Protein AF-0000000075078937 (afdb_homodimer)

Secondary structure (DSSP, 8-state):
-EEEEEEEETTEEEEEEETTTS-----HHHHHHHH-TTTS---SEEEEEE--SSTT-SEEEEEEETTS-EES--HHHHHHHHHHHHHTTS---SEEEEEETTEEEEEEE-TTS-EEEE----B-STTTTT-S-SS--S-EEEEETTEEEEEEEEESSSEEEEEE-S-GGG--HHHHHHHHHT-TT-TT--EEEEEEEEETTEEEEEEE-TTS-EES--HHHHHHHHHHHHHTTSS-SEEEEEETTEEEEEE---TTS--EEEE--EEEEEEEE--/-EEEEEEEETTEEEEEEETTTS-----HHHHHHHH-TTTS---SEEEEEE--SSTT-SEEEEEEETTS-EES--HHHHHHHHHHHHHTTS---SEEEEEETTEEEEEEE-TTS-EEEE----B-STTTTT-S-SS--S-EEEEETTEEEEEEEEESSSEEEEEE-S-GGG--HHHHHHHHHT-TT-TT--EEEEEEEEETTEEEEEEE-TTS-EES--HHHHHHHHHHHHHTTSS-SEEEEEETTEEEEEE---TTS--EEEE--EEEEEEEE--

Organism: Methylotuvimicrobium buryatense (NCBI:txid95641)

Sequence (550 aa):
MIEFTKMHGLGNDFVVIDAINQSISLQAEQIRTWSNRHFGIGFDQLLLVEIPVSPDADFKYRIFNADGSEVAQCGNGARCFAKFVRDKKLTDKDEIRVDTNAGQLLLKLNADGMITVNMGIPKHKPEEIPLKTQHEAKFYSVIANNIERGFGAVSLGNPHAVLQVHDIKHAPVNELGPLLESHPDFPERANIGFMQVIDRGHIKLRVYERGAAETLACGSGACAAAIIGIEQNLLDHEVKVELPGGSLTINWPGRGQPVLMTGPAVSVFEGRISLMIEFTKMHGLGNDFVVIDAINQSISLQAEQIRTWSNRHFGIGFDQLLLVEIPVSPDADFKYRIFNADGSEVAQCGNGARCFAKFVRDKKLTDKDEIRVDTNAGQLLLKLNADGMITVNMGIPKHKPEEIPLKTQHEAKFYSVIANNIERGFGAVSLGNPHAVLQVHDIKHAPVNELGPLLESHPDFPERANIGFMQVIDRGHIKLRVYERGAAETLACGSGACAAAIIGIEQNLLDHEVKVELPGGSLTINWPGRGQPVLMTGPAVSVFEGRISL

Nearest PDB structures (foldseek):
  8qzy-assembly1_A  TM=9.799E-01  e=1.224E-46  Pseudomonas aeruginosa PA14
  4ik0-assembly1_A  TM=9.707E-01  e=1.631E-43  Escherichia coli K-12
  2q9h-assembly1_A  TM=9.474E-01  e=1.217E-43  Haemophilus influenzae
  2q9j-assembly1_A  TM=9.375E-01  e=2.761E-43  Haemophilus influenzae
  1gqz-assembly1_A  TM=9.410E-01  e=1.060E-42  Haemophilus influenzae Rd KW20

Structure (mmCIF, N/CA/C/O backbone):
data_AF-0000000075078937-model_v1
#
loop_
_entity.id
_entity.type
_entity.pdbx_description
1 polymer 'Diaminopimelate epimerase'
#
loop_
_atom_site.group_PDB
_atom_site.id
_atom_site.type_symbol
_atom_site.label_atom_id
_atom_site.label_alt_id
_atom_site.label_comp_id
_atom_site.label_asym_id
_atom_site.label_entity_id
_atom_site.label_seq_id
_atom_site.pdbx_PDB_ins_code
_atom_site.Cartn_x
_atom_site.Cartn_y
_atom_site.Cartn_z
_atom_site.occupancy
_atom_site.B_iso_or_equiv
_atom_site.auth_seq_id
_atom_site.auth_comp_id
_atom_site.auth_asym_id
_atom_site.auth_atom_id
_atom_site.pdbx_PDB_model_num
ATOM 1 N N . MET A 1 1 ? 13.227 7.965 -17.734 1 92.19 1 MET A N 1
ATOM 2 C CA . MET A 1 1 ? 11.961 7.516 -17.141 1 92.19 1 MET A CA 1
ATOM 3 C C . MET A 1 1 ? 11.625 6.102 -17.609 1 92.19 1 MET A C 1
ATOM 5 O O . MET A 1 1 ? 11.898 5.738 -18.75 1 92.19 1 MET A O 1
ATOM 9 N N . ILE A 1 2 ? 11.156 5.285 -16.766 1 96.75 2 ILE A N 1
ATOM 10 C CA . ILE A 1 2 ? 10.742 3.918 -17.062 1 96.75 2 ILE A CA 1
ATOM 11 C C . ILE A 1 2 ? 9.219 3.83 -17.062 1 96.75 2 ILE A C 1
ATOM 13 O O . ILE A 1 2 ? 8.555 4.316 -16.156 1 96.75 2 ILE A O 1
ATOM 17 N N . GLU A 1 3 ? 8.719 3.307 -18.141 1 98.25 3 GLU A N 1
ATOM 18 C CA . GLU A 1 3 ? 7.285 3.035 -18.219 1 98.25 3 GLU A CA 1
ATOM 19 C C . GLU A 1 3 ? 6.945 1.685 -17.594 1 98.25 3 GLU A C 1
ATOM 21 O O . GLU A 1 3 ? 7.672 0.708 -17.781 1 98.25 3 GLU A O 1
ATOM 26 N N . PHE A 1 4 ? 5.875 1.695 -16.828 1 98.69 4 PHE A N 1
ATOM 27 C CA . PHE A 1 4 ? 5.461 0.449 -16.188 1 98.69 4 PHE A CA 1
ATOM 28 C C . PHE A 1 4 ? 3.943 0.324 -16.188 1 98.69 4 PHE A C 1
ATOM 30 O O . PHE A 1 4 ? 3.234 1.29 -16.469 1 98.69 4 PHE A O 1
ATOM 37 N N . THR A 1 5 ? 3.436 -0.869 -15.93 1 98.81 5 THR A N 1
ATOM 38 C CA . THR A 1 5 ? 2.023 -1.129 -15.68 1 98.81 5 THR A CA 1
ATOM 39 C C . THR A 1 5 ? 1.821 -1.752 -14.305 1 98.81 5 THR A C 1
ATOM 41 O O . THR A 1 5 ? 2.539 -2.68 -13.93 1 98.81 5 THR A O 1
ATOM 44 N N . LYS A 1 6 ? 0.936 -1.193 -13.508 1 98.88 6 LYS A N 1
ATOM 45 C CA . LYS A 1 6 ? 0.502 -1.822 -12.266 1 98.88 6 LYS A CA 1
ATOM 46 C C . LYS A 1 6 ? -0.612 -2.832 -12.516 1 98.88 6 LYS A C 1
ATOM 48 O O . LYS A 1 6 ? -1.617 -2.51 -13.156 1 98.88 6 LYS A O 1
ATOM 53 N N . MET A 1 7 ? -0.444 -4.02 -12.07 1 98.81 7 MET A N 1
ATOM 54 C CA . MET A 1 7 ? -1.404 -5.098 -12.289 1 98.81 7 MET A CA 1
ATOM 55 C C . MET A 1 7 ? -1.61 -5.91 -11.016 1 98.81 7 MET A C 1
ATOM 57 O O . MET A 1 7 ? -0.857 -5.758 -10.047 1 98.81 7 MET A O 1
ATOM 61 N N . HIS A 1 8 ? -2.645 -6.734 -11.016 1 98.5 8 HIS A N 1
ATOM 62 C CA . HIS A 1 8 ? -2.762 -7.703 -9.938 1 98.5 8 HIS A CA 1
ATOM 63 C C . HIS A 1 8 ? -3.457 -8.977 -10.406 1 98.5 8 HIS A C 1
ATOM 65 O O . HIS A 1 8 ? -4.211 -8.953 -11.383 1 98.5 8 HIS A O 1
ATOM 71 N N . GLY A 1 9 ? -3.119 -10.055 -9.852 1 98.31 9 GLY A N 1
ATOM 72 C CA . GLY A 1 9 ? -3.85 -11.312 -9.875 1 98.31 9 GLY A CA 1
ATOM 73 C C . GLY A 1 9 ? -4.465 -11.672 -8.539 1 98.31 9 GLY A C 1
ATOM 74 O O . GLY A 1 9 ? -3.797 -12.242 -7.676 1 98.31 9 GLY A O 1
ATOM 75 N N . LEU A 1 10 ? -5.73 -11.344 -8.43 1 97.94 10 LEU A N 1
ATOM 76 C CA . LEU A 1 10 ? -6.469 -11.609 -7.199 1 97.94 10 LEU A CA 1
ATOM 77 C C . LEU A 1 10 ? -5.859 -10.844 -6.027 1 97.94 10 LEU A C 1
ATOM 79 O O . LEU A 1 10 ? -5.723 -11.391 -4.93 1 97.94 10 LEU A O 1
ATOM 83 N N . GLY A 1 11 ? -5.379 -9.68 -6.219 1 97.75 11 GLY A N 1
ATOM 84 C CA . GLY A 1 11 ? -4.879 -8.836 -5.148 1 97.75 11 GLY A CA 1
ATOM 85 C C . GLY A 1 11 ? -3.381 -8.953 -4.945 1 97.75 11 GLY A C 1
ATOM 86 O O . GLY A 1 11 ? -2.768 -8.094 -4.301 1 97.75 11 GLY A O 1
ATOM 87 N N . ASN A 1 12 ? -2.762 -10.078 -5.32 1 97.31 12 ASN A N 1
ATOM 88 C CA . ASN A 1 12 ? -1.31 -10.117 -5.469 1 97.31 12 ASN A CA 1
ATOM 89 C C . ASN A 1 12 ? -0.838 -9.18 -6.578 1 97.31 12 ASN A C 1
ATOM 91 O O . ASN A 1 12 ? -1.093 -9.43 -7.758 1 97.31 12 ASN A O 1
ATOM 95 N N . ASP A 1 13 ? -0.172 -8.062 -6.156 1 98.19 13 ASP A N 1
ATOM 96 C CA . ASP A 1 13 ? -0.013 -6.992 -7.133 1 98.19 13 ASP A CA 1
ATOM 97 C C . ASP A 1 13 ? 1.437 -6.887 -7.602 1 98.19 13 ASP A C 1
ATOM 99 O O . ASP A 1 13 ? 2.355 -7.305 -6.895 1 98.19 13 ASP A O 1
ATOM 103 N N . PHE A 1 14 ? 1.577 -6.297 -8.875 1 98.62 14 PHE A N 1
ATOM 104 C CA . PHE A 1 14 ? 2.838 -6.328 -9.609 1 98.62 14 PHE A CA 1
ATOM 105 C C . PHE A 1 14 ? 3.064 -5.016 -10.344 1 98.62 14 PHE A C 1
ATOM 107 O O . PHE A 1 14 ? 2.113 -4.387 -10.812 1 98.62 14 PHE A O 1
ATOM 114 N N . VAL A 1 15 ? 4.281 -4.641 -10.391 1 98.75 15 VAL A N 1
ATOM 115 C CA . VAL A 1 15 ? 4.75 -3.738 -11.438 1 98.75 15 VAL A CA 1
ATOM 116 C C . VAL A 1 15 ? 5.367 -4.543 -12.578 1 98.75 15 VAL A C 1
ATOM 118 O O . VAL A 1 15 ? 6.227 -5.398 -12.352 1 98.75 15 VAL A O 1
ATOM 121 N N . VAL A 1 16 ? 4.895 -4.336 -13.773 1 98.81 16 VAL A N 1
ATOM 122 C CA . VAL A 1 16 ? 5.387 -5.055 -14.945 1 98.81 16 VAL A CA 1
ATOM 123 C C . VAL A 1 16 ? 6.074 -4.082 -15.898 1 98.81 16 VAL A C 1
ATOM 125 O O . VAL A 1 16 ? 5.527 -3.023 -16.219 1 98.81 16 VAL A O 1
ATOM 128 N N . ILE A 1 17 ? 7.254 -4.414 -16.375 1 98.69 17 ILE A N 1
ATOM 129 C CA . ILE A 1 17 ? 8.047 -3.537 -17.234 1 98.69 17 ILE A CA 1
ATOM 130 C C . ILE A 1 17 ? 8.438 -4.273 -18.516 1 98.69 17 ILE A C 1
ATOM 132 O O . ILE A 1 17 ? 8.891 -5.418 -18.469 1 98.69 17 ILE A O 1
ATOM 136 N N . ASP A 1 18 ? 8.242 -3.693 -19.672 1 98.69 18 ASP A N 1
ATOM 137 C CA . ASP A 1 18 ? 8.695 -4.16 -20.969 1 98.69 18 ASP A CA 1
ATOM 138 C C . ASP A 1 18 ? 10.188 -3.889 -21.156 1 98.69 18 ASP A C 1
ATOM 140 O O . ASP A 1 18 ? 10.578 -2.816 -21.641 1 98.69 18 ASP A O 1
ATOM 144 N N . ALA A 1 19 ? 10.953 -4.871 -20.812 1 98.06 19 ALA A N 1
ATOM 145 C CA . ALA A 1 19 ? 12.398 -4.703 -20.938 1 98.06 19 ALA A CA 1
ATOM 146 C C . ALA A 1 19 ? 12.883 -5.109 -22.328 1 98.06 19 ALA A C 1
ATOM 148 O O . ALA A 1 19 ? 14.086 -5.215 -22.562 1 98.06 19 ALA A O 1
ATOM 149 N N . ILE A 1 20 ? 12.016 -5.469 -23.172 1 97.94 20 ILE A N 1
ATOM 150 C CA . ILE A 1 20 ? 12.336 -5.707 -24.578 1 97.94 20 ILE A CA 1
ATOM 151 C C . ILE A 1 20 ? 12.516 -4.375 -25.297 1 97.94 20 ILE A C 1
ATOM 153 O O . ILE A 1 20 ? 13.477 -4.191 -26.047 1 97.94 20 ILE A O 1
ATOM 157 N N . ASN A 1 21 ? 11.625 -3.416 -25.016 1 97.56 21 ASN A N 1
ATOM 158 C CA . ASN A 1 21 ? 11.617 -2.15 -25.734 1 97.56 21 ASN A CA 1
ATOM 159 C C . ASN A 1 21 ? 12.148 -1.009 -24.875 1 97.56 21 ASN A C 1
ATOM 161 O O . ASN A 1 21 ? 12.164 0.146 -25.312 1 97.56 21 ASN A O 1
ATOM 165 N N . GLN A 1 22 ? 12.5 -1.301 -23.656 1 96.94 22 GLN A N 1
ATOM 166 C CA . GLN A 1 22 ? 13.18 -0.351 -22.781 1 96.94 22 GLN A CA 1
ATOM 167 C C . GLN A 1 22 ? 14.484 -0.932 -22.25 1 96.94 22 GLN A C 1
ATOM 169 O O . GLN A 1 22 ? 14.555 -2.125 -21.953 1 96.94 22 GLN A O 1
ATOM 174 N N . SER A 1 23 ? 15.492 -0.147 -22.141 1 94.88 23 SER A N 1
ATOM 175 C CA . SER A 1 23 ? 16.734 -0.57 -21.484 1 94.88 23 SER A CA 1
ATOM 176 C C . SER A 1 23 ? 16.609 -0.509 -19.969 1 94.88 23 SER A C 1
ATOM 178 O O . SER A 1 23 ? 16.609 0.576 -19.391 1 94.88 23 SER A O 1
ATOM 180 N N . ILE A 1 24 ? 16.516 -1.707 -19.391 1 94.44 24 ILE A N 1
ATOM 181 C CA . ILE A 1 24 ? 16.219 -1.772 -17.969 1 94.44 24 ILE A CA 1
ATOM 182 C C . ILE A 1 24 ? 17.375 -2.434 -17.219 1 94.44 24 ILE A C 1
ATOM 184 O O . ILE A 1 24 ? 17.766 -3.559 -17.547 1 94.44 24 ILE A O 1
ATOM 188 N N . SER A 1 25 ? 17.969 -1.795 -16.344 1 92.56 25 SER A N 1
ATOM 189 C CA . SER A 1 25 ? 18.922 -2.318 -15.383 1 92.56 25 SER A CA 1
ATOM 190 C C . SER A 1 25 ? 18.609 -1.838 -13.969 1 92.56 25 SER A C 1
ATOM 192 O O . SER A 1 25 ? 18.969 -0.722 -13.594 1 92.56 25 SER A O 1
ATOM 194 N N . LEU A 1 26 ? 17.938 -2.674 -13.234 1 92.69 26 LEU A N 1
ATOM 195 C CA . LEU A 1 26 ? 17.5 -2.287 -11.891 1 92.69 26 LEU A CA 1
ATOM 196 C C . LEU A 1 26 ? 18.406 -2.906 -10.828 1 92.69 26 LEU A C 1
ATOM 198 O O . LEU A 1 26 ? 18.75 -4.086 -10.914 1 92.69 26 LEU A O 1
ATOM 202 N N . GLN A 1 27 ? 18.734 -2.123 -9.883 1 95.25 27 GLN A N 1
ATOM 203 C CA . GLN A 1 27 ? 19.391 -2.625 -8.68 1 95.25 27 GLN A CA 1
ATOM 204 C C . GLN A 1 27 ? 18.375 -2.988 -7.602 1 95.25 27 GLN A C 1
ATOM 206 O O . GLN A 1 27 ? 17.266 -2.465 -7.598 1 95.25 27 GLN A O 1
ATOM 211 N N . ALA A 1 28 ? 18.781 -3.857 -6.684 1 96.38 28 ALA A N 1
ATOM 212 C CA . ALA A 1 28 ? 17.906 -4.305 -5.598 1 96.38 28 ALA A CA 1
ATOM 213 C C . ALA A 1 28 ? 17.375 -3.119 -4.793 1 96.38 28 ALA A C 1
ATOM 215 O O . ALA A 1 28 ? 16.219 -3.113 -4.367 1 96.38 28 ALA A O 1
ATOM 216 N N . GLU A 1 29 ? 18.219 -2.166 -4.609 1 96.56 29 GLU A N 1
ATOM 217 C CA . GLU A 1 29 ? 17.844 -1.001 -3.818 1 96.56 29 GLU A CA 1
ATOM 218 C C . GLU A 1 29 ? 16.719 -0.225 -4.484 1 96.56 29 GLU A C 1
ATOM 220 O O . GLU A 1 29 ? 15.828 0.294 -3.807 1 96.56 29 GLU A O 1
ATOM 225 N N . GLN A 1 30 ? 16.766 -0.106 -5.805 1 96.44 30 GLN A N 1
ATOM 226 C CA . GLN A 1 30 ? 15.695 0.576 -6.539 1 96.44 30 GLN A CA 1
ATOM 227 C C . GLN A 1 30 ? 14.375 -0.166 -6.406 1 96.44 30 GLN A C 1
ATOM 229 O O . GLN A 1 30 ? 13.328 0.454 -6.207 1 96.44 30 GLN A O 1
ATOM 234 N N . ILE A 1 31 ? 14.445 -1.462 -6.488 1 97.56 31 ILE A N 1
ATOM 235 C CA . ILE A 1 31 ? 13.242 -2.279 -6.355 1 97.56 31 ILE A CA 1
ATOM 236 C C . ILE A 1 31 ? 12.641 -2.088 -4.965 1 97.56 31 ILE A C 1
ATOM 238 O O . ILE A 1 31 ? 11.422 -1.912 -4.828 1 97.56 31 ILE A O 1
ATOM 242 N N . ARG A 1 32 ? 13.477 -2.111 -3.953 1 97.56 32 ARG A N 1
ATOM 243 C CA . ARG A 1 32 ? 13.031 -1.899 -2.582 1 97.56 32 ARG A CA 1
ATOM 244 C C . ARG A 1 32 ? 12.344 -0.546 -2.434 1 97.56 32 ARG A C 1
ATOM 246 O O . ARG A 1 32 ? 11.281 -0.447 -1.814 1 97.56 32 ARG A O 1
ATOM 253 N N . THR A 1 33 ? 12.922 0.485 -3.037 1 96.88 33 THR A N 1
ATOM 254 C CA . THR A 1 33 ? 12.367 1.833 -2.955 1 96.88 33 THR A CA 1
ATOM 255 C C . THR A 1 33 ? 11.016 1.906 -3.652 1 96.88 33 THR A C 1
ATOM 257 O O . THR A 1 33 ? 10.055 2.451 -3.102 1 96.88 33 THR A O 1
ATOM 260 N N . TRP A 1 34 ? 10.922 1.292 -4.852 1 98 34 TRP A N 1
ATOM 261 C CA . TRP A 1 34 ? 9.695 1.354 -5.637 1 98 34 TRP A CA 1
ATOM 262 C C . TRP A 1 34 ? 8.586 0.532 -4.984 1 98 34 TRP A C 1
ATOM 264 O O . TRP A 1 34 ? 7.406 0.873 -5.094 1 98 34 TRP A O 1
ATOM 274 N N . SER A 1 35 ? 9.023 -0.5 -4.25 1 98.19 35 SER A N 1
ATOM 275 C CA . SER A 1 35 ? 8.023 -1.421 -3.713 1 98.19 35 SER A CA 1
ATOM 276 C C . SER A 1 35 ? 7.352 -0.844 -2.473 1 98.19 35 SER A C 1
ATOM 278 O O . SER A 1 35 ? 6.32 -1.353 -2.027 1 98.19 35 SER A O 1
ATOM 280 N N . ASN A 1 36 ? 7.945 0.187 -1.877 1 97.81 36 ASN A N 1
ATOM 281 C CA . ASN A 1 36 ? 7.352 0.796 -0.693 1 97.81 36 ASN A CA 1
ATOM 282 C C . ASN A 1 36 ? 5.992 1.416 -1.006 1 97.81 36 ASN A C 1
ATOM 284 O O . ASN A 1 36 ? 5.883 2.279 -1.879 1 97.81 36 ASN A O 1
ATOM 288 N N . ARG A 1 37 ? 5.012 1.032 -0.297 1 97.69 37 ARG A N 1
ATOM 289 C CA . ARG A 1 37 ? 3.646 1.379 -0.671 1 97.69 37 ARG A CA 1
ATOM 290 C C . ARG A 1 37 ? 3.328 2.824 -0.307 1 97.69 37 ARG A C 1
ATOM 292 O O . ARG A 1 37 ? 2.352 3.395 -0.797 1 97.69 37 ARG A O 1
ATOM 299 N N . HIS A 1 38 ? 4.133 3.475 0.551 1 97.56 38 HIS A N 1
ATOM 300 C CA . HIS A 1 38 ? 3.896 4.859 0.949 1 97.56 38 HIS A CA 1
ATOM 301 C C . HIS A 1 38 ? 4.852 5.809 0.231 1 97.56 38 HIS A C 1
ATOM 303 O O . HIS A 1 38 ? 4.469 6.926 -0.122 1 97.56 38 HIS A O 1
ATOM 309 N N . PHE A 1 39 ? 6.07 5.375 -0.017 1 98 39 PHE A N 1
ATOM 310 C CA . PHE A 1 39 ? 7.105 6.242 -0.561 1 98 39 PHE A CA 1
ATOM 311 C C . PHE A 1 39 ? 7.332 5.957 -2.039 1 98 39 PHE A C 1
ATOM 313 O O . PHE A 1 39 ? 7.965 6.746 -2.742 1 98 39 PHE A O 1
ATOM 320 N N . GLY A 1 40 ? 6.852 4.777 -2.533 1 98.19 40 GLY A N 1
ATOM 321 C CA . GLY A 1 40 ? 7.051 4.336 -3.904 1 98.19 40 GLY A CA 1
ATOM 322 C C . GLY A 1 40 ? 5.758 3.988 -4.613 1 98.19 40 GLY A C 1
ATOM 323 O O . GLY A 1 40 ? 4.715 4.59 -4.348 1 98.19 40 GLY A O 1
ATOM 324 N N . ILE A 1 41 ? 5.828 3.094 -5.609 1 98.38 41 ILE A N 1
ATOM 325 C CA . ILE A 1 41 ? 4.664 2.635 -6.359 1 98.38 41 ILE A CA 1
ATOM 326 C C . ILE A 1 41 ? 3.83 1.692 -5.496 1 98.38 41 ILE A C 1
ATOM 328 O O . ILE A 1 41 ? 2.604 1.807 -5.449 1 98.38 41 ILE A O 1
ATOM 332 N N . GLY A 1 42 ? 4.512 0.835 -4.785 1 98.25 42 GLY A N 1
ATOM 333 C CA . GLY A 1 42 ? 3.85 -0.191 -3.996 1 98.25 42 GLY A CA 1
ATOM 334 C C . GLY A 1 42 ? 3.49 -1.425 -4.801 1 98.25 42 GLY A C 1
ATOM 335 O O . GLY A 1 42 ? 2.688 -1.351 -5.734 1 98.25 42 GLY A O 1
ATOM 336 N N . PHE A 1 43 ? 4.051 -2.555 -4.414 1 98 43 PHE A N 1
ATOM 337 C CA . PHE A 1 43 ? 3.738 -3.83 -5.047 1 98 43 PHE A CA 1
ATOM 338 C C . PHE A 1 43 ? 4.316 -4.988 -4.246 1 98 43 PHE A C 1
ATOM 340 O O . PHE A 1 43 ? 5.199 -4.793 -3.406 1 98 43 PHE A O 1
ATOM 347 N N . ASP A 1 44 ? 3.848 -6.191 -4.5 1 96.69 44 ASP A N 1
ATOM 348 C CA . ASP A 1 44 ? 4.406 -7.406 -3.918 1 96.69 44 ASP A CA 1
ATOM 349 C C . ASP A 1 44 ? 5.668 -7.844 -4.66 1 96.69 44 ASP A C 1
ATOM 351 O O . ASP A 1 44 ? 6.645 -8.266 -4.039 1 96.69 44 ASP A O 1
ATOM 355 N N . GLN A 1 45 ? 5.586 -7.727 -6.008 1 97.31 45 GLN A N 1
ATOM 356 C CA . GLN A 1 45 ? 6.711 -8.164 -6.828 1 97.31 45 GLN A CA 1
ATOM 357 C C . GLN A 1 45 ? 6.828 -7.324 -8.094 1 97.31 45 GLN A C 1
ATOM 359 O O . GLN A 1 45 ? 5.883 -6.637 -8.477 1 97.31 45 GLN A O 1
ATOM 364 N N . LEU A 1 46 ? 7.992 -7.344 -8.703 1 98.38 46 LEU A N 1
ATOM 365 C CA . LEU A 1 46 ? 8.281 -6.691 -9.969 1 98.38 46 LEU A CA 1
ATOM 366 C C . LEU A 1 46 ? 8.578 -7.719 -11.055 1 98.38 46 LEU A C 1
ATOM 368 O O . LEU A 1 46 ? 9.367 -8.648 -10.844 1 98.38 46 LEU A O 1
ATOM 372 N N . LEU A 1 47 ? 7.926 -7.586 -12.188 1 98.31 47 LEU A N 1
ATOM 373 C CA . LEU A 1 47 ? 8.078 -8.508 -13.312 1 98.31 47 LEU A CA 1
ATOM 374 C C . LEU A 1 47 ? 8.781 -7.828 -14.484 1 98.31 47 LEU A C 1
ATOM 376 O O . LEU A 1 47 ? 8.391 -6.73 -14.891 1 98.31 47 LEU A O 1
ATOM 380 N N . LEU A 1 48 ? 9.742 -8.453 -15.039 1 98.12 48 LEU A N 1
ATOM 381 C CA . LEU A 1 48 ? 10.406 -7.98 -16.25 1 98.12 48 LEU A CA 1
ATOM 382 C C . LEU A 1 48 ? 10.109 -8.898 -17.438 1 98.12 48 LEU A C 1
ATOM 384 O O . LEU A 1 48 ? 10.258 -10.117 -17.328 1 98.12 48 LEU A O 1
ATOM 388 N N . VAL A 1 49 ? 9.68 -8.344 -18.484 1 98.38 49 VAL A N 1
ATOM 389 C CA . VAL A 1 49 ? 9.523 -9.031 -19.766 1 98.38 49 VAL A CA 1
ATOM 390 C C . VAL A 1 49 ? 10.781 -8.836 -20.609 1 98.38 49 VAL A C 1
ATOM 392 O O . VAL A 1 49 ? 11.086 -7.723 -21.031 1 98.38 49 VAL A O 1
ATOM 395 N N . GLU A 1 50 ? 11.422 -9.891 -20.891 1 98.06 50 GLU A N 1
ATOM 396 C CA . GLU A 1 50 ? 12.703 -9.797 -21.578 1 98.06 50 GLU A CA 1
ATOM 397 C C . GLU A 1 50 ? 12.719 -10.672 -22.828 1 98.06 50 GLU A C 1
ATOM 399 O O . GLU A 1 50 ? 11.797 -11.453 -23.062 1 98.06 50 GLU A O 1
ATOM 404 N N . ILE A 1 51 ? 13.781 -10.5 -23.578 1 97.31 51 ILE A N 1
ATOM 405 C CA . ILE A 1 51 ? 14.016 -11.352 -24.75 1 97.31 51 ILE A CA 1
ATOM 406 C C . ILE A 1 51 ? 14.336 -12.773 -24.281 1 97.31 51 ILE A C 1
ATOM 408 O O . ILE A 1 51 ? 15.094 -12.969 -23.328 1 97.31 51 ILE A O 1
ATOM 412 N N . PRO A 1 52 ? 13.727 -13.742 -24.984 1 97.38 52 PRO A N 1
ATOM 413 C CA . PRO A 1 52 ? 13.969 -15.117 -24.562 1 97.38 52 PRO A CA 1
ATOM 414 C C . PRO A 1 52 ? 15.414 -15.555 -24.766 1 97.38 52 PRO A C 1
ATOM 416 O O . PRO A 1 52 ? 16.125 -14.992 -25.594 1 97.38 52 PRO A O 1
ATOM 419 N N . VAL A 1 53 ? 15.781 -16.516 -23.953 1 95.62 53 VAL A N 1
ATOM 420 C CA . VAL A 1 53 ? 17.125 -17.094 -24.062 1 95.62 53 VAL A CA 1
ATOM 421 C C . VAL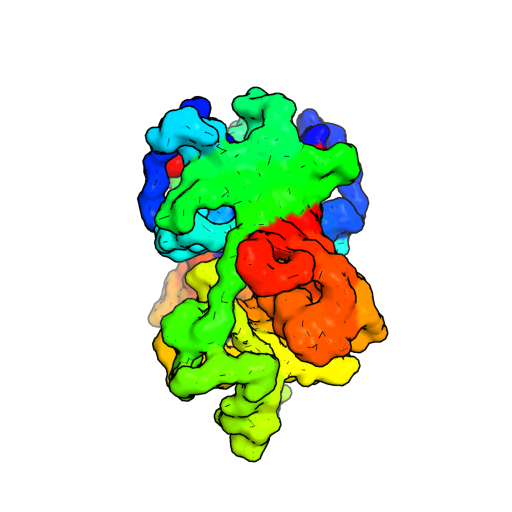 A 1 53 ? 17.062 -18.359 -24.922 1 95.62 53 VAL A C 1
ATOM 423 O O . VAL A 1 53 ? 17.953 -18.609 -25.734 1 95.62 53 VAL A O 1
ATOM 426 N N . SER A 1 54 ? 15.977 -19.125 -24.766 1 96.81 54 SER A N 1
ATOM 427 C CA . SER A 1 54 ? 15.781 -20.344 -25.531 1 96.81 54 SER A CA 1
ATOM 428 C C . SER A 1 54 ? 15.156 -20.062 -26.891 1 96.81 54 SER A C 1
ATOM 430 O O . SER A 1 54 ? 14.273 -19.203 -27 1 96.81 54 SER A O 1
ATOM 432 N N . PRO A 1 55 ? 15.57 -20.812 -27.891 1 95.94 55 PRO A N 1
ATOM 433 C CA . PRO A 1 55 ? 15.055 -20.562 -29.25 1 95.94 55 PRO A CA 1
ATOM 434 C C . PRO A 1 55 ? 13.562 -20.859 -29.359 1 95.94 55 PRO A C 1
ATOM 436 O O . PRO A 1 55 ? 12.891 -20.297 -30.234 1 95.94 55 PRO A O 1
ATOM 439 N N . ASP A 1 56 ? 13.07 -21.688 -28.547 1 96.94 56 ASP A N 1
ATOM 440 C CA . ASP A 1 56 ? 11.672 -22.078 -28.672 1 96.94 56 ASP A CA 1
ATOM 441 C C . ASP A 1 56 ? 10.781 -21.266 -27.75 1 96.94 56 ASP A C 1
ATOM 443 O O . ASP A 1 56 ? 9.578 -21.5 -27.656 1 96.94 56 ASP A O 1
ATOM 447 N N . ALA A 1 57 ? 11.305 -20.344 -27.031 1 98 57 ALA A N 1
ATOM 448 C CA . ALA A 1 57 ? 10.531 -19.5 -26.125 1 98 57 ALA A CA 1
ATOM 449 C C . ALA A 1 57 ? 10.117 -18.203 -26.797 1 98 57 ALA A C 1
ATOM 451 O O . ALA A 1 57 ? 10.766 -17.75 -27.75 1 98 57 ALA A O 1
ATOM 452 N N . ASP A 1 58 ? 9.0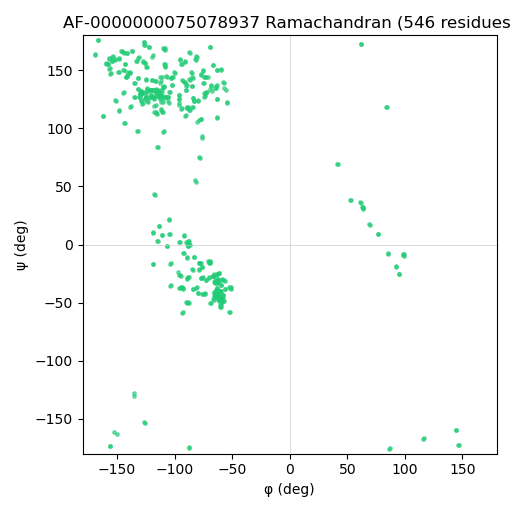47 -17.641 -26.297 1 98.38 58 ASP A N 1
ATOM 453 C CA . ASP A 1 58 ? 8.562 -16.375 -26.828 1 98.38 58 ASP A CA 1
ATOM 454 C C . ASP A 1 58 ? 9.133 -15.195 -26.047 1 98.38 58 ASP A C 1
ATOM 456 O O . ASP A 1 58 ? 9.391 -14.133 -26.625 1 98.38 58 ASP A O 1
ATOM 460 N N . PHE A 1 59 ? 9.258 -15.375 -24.766 1 98.44 59 PHE A N 1
ATOM 461 C CA . PHE A 1 59 ? 9.758 -14.336 -23.875 1 98.44 59 PHE A CA 1
ATOM 462 C C . PHE A 1 59 ? 10.578 -14.938 -22.75 1 98.44 59 PHE A C 1
ATOM 464 O O . PHE A 1 59 ? 10.609 -16.156 -22.578 1 98.44 59 PHE A O 1
ATOM 471 N N . LYS A 1 60 ? 11.297 -14.117 -22.078 1 97.56 60 LYS A N 1
ATOM 472 C CA . LYS A 1 60 ? 11.852 -14.422 -20.75 1 97.56 60 LYS A CA 1
ATOM 473 C C . LYS A 1 60 ? 11.164 -13.602 -19.672 1 97.56 60 LYS A C 1
ATOM 475 O O . LYS A 1 60 ? 10.922 -12.406 -19.844 1 97.56 60 LYS A O 1
ATOM 480 N N . TYR A 1 61 ? 10.859 -14.273 -18.641 1 95.19 61 TYR A N 1
ATOM 481 C CA . TYR A 1 61 ? 10.109 -13.742 -17.5 1 95.19 61 TYR A CA 1
ATOM 482 C C . TYR A 1 61 ? 10.961 -13.758 -16.234 1 95.19 61 TYR A C 1
ATOM 484 O O . TYR A 1 61 ? 11.352 -14.828 -15.758 1 95.19 61 TYR A O 1
ATOM 492 N N . ARG A 1 62 ? 11.32 -12.562 -15.711 1 96.69 62 ARG A N 1
ATOM 493 C CA . ARG A 1 62 ? 12.023 -12.461 -14.438 1 96.69 62 ARG A CA 1
ATOM 494 C C . ARG A 1 62 ? 11.133 -11.836 -13.367 1 96.69 62 ARG A C 1
ATOM 496 O O . ARG A 1 62 ? 10.352 -10.93 -13.656 1 96.69 62 ARG A O 1
ATOM 503 N N . ILE A 1 63 ? 11.305 -12.344 -12.141 1 96.44 63 ILE A N 1
ATOM 504 C CA . ILE A 1 63 ? 10.438 -11.922 -11.039 1 96.44 63 ILE A CA 1
ATOM 505 C C . ILE A 1 63 ? 11.297 -11.5 -9.852 1 96.44 63 ILE A C 1
ATOM 507 O O . ILE A 1 63 ? 12.203 -12.234 -9.445 1 96.44 63 ILE A O 1
ATOM 511 N N . PHE A 1 64 ? 10.992 -10.383 -9.297 1 96.94 64 PHE A N 1
ATOM 512 C CA . PHE A 1 64 ? 11.695 -9.891 -8.117 1 96.94 64 PHE A CA 1
ATOM 513 C C . PHE A 1 64 ? 10.727 -9.617 -6.977 1 96.94 64 PHE A C 1
ATOM 515 O O . PHE A 1 64 ? 9.672 -9.008 -7.184 1 96.94 64 PHE A O 1
ATOM 522 N N . ASN A 1 65 ? 11.086 -10.062 -5.781 1 95.38 65 ASN A N 1
ATOM 523 C CA . ASN A 1 65 ? 10.344 -9.688 -4.582 1 95.38 65 ASN A CA 1
ATOM 524 C C . ASN A 1 65 ? 10.531 -8.211 -4.238 1 95.38 65 ASN A C 1
ATOM 526 O O . ASN A 1 65 ? 11.422 -7.555 -4.789 1 95.38 65 ASN A O 1
ATOM 530 N N . ALA A 1 66 ? 9.758 -7.75 -3.311 1 96 66 ALA A N 1
ATOM 531 C CA . ALA A 1 66 ? 9.812 -6.363 -2.865 1 96 66 ALA A CA 1
ATOM 532 C C . ALA A 1 66 ? 11.18 -6.027 -2.275 1 96 66 ALA A C 1
ATOM 534 O O . ALA A 1 66 ? 11.625 -4.879 -2.334 1 96 66 ALA A O 1
ATOM 535 N N . ASP A 1 67 ? 11.906 -7.043 -1.787 1 95.31 67 ASP A N 1
ATOM 536 C CA . ASP A 1 67 ? 13.195 -6.793 -1.159 1 95.31 67 ASP A CA 1
ATOM 537 C C . ASP A 1 67 ? 14.32 -6.816 -2.191 1 95.31 67 ASP A C 1
ATOM 539 O O . ASP A 1 67 ? 15.5 -6.68 -1.841 1 95.31 67 ASP A O 1
ATOM 543 N N . GLY A 1 68 ? 13.961 -7.07 -3.355 1 95.88 68 GLY A N 1
ATOM 544 C CA . GLY A 1 68 ? 14.938 -7.035 -4.434 1 95.88 68 GLY A CA 1
ATOM 545 C C . GLY A 1 68 ? 15.461 -8.406 -4.809 1 95.88 68 GLY A C 1
ATOM 546 O O . GLY A 1 68 ? 16.156 -8.562 -5.816 1 95.88 68 GLY A O 1
ATOM 547 N N . SER A 1 69 ? 15.148 -9.406 -4.031 1 94.69 69 SER A N 1
ATOM 548 C CA . SER A 1 69 ? 15.594 -10.758 -4.363 1 94.69 69 SER A CA 1
ATOM 549 C C . SER A 1 69 ? 14.805 -11.336 -5.535 1 94.69 69 SER A C 1
ATOM 551 O O . SER A 1 69 ? 13.602 -11.094 -5.652 1 94.69 69 SER A O 1
ATOM 553 N N . GLU A 1 70 ? 15.461 -12.062 -6.316 1 93.94 70 GLU A N 1
ATOM 554 C CA . GLU A 1 70 ? 14.82 -12.68 -7.477 1 93.94 70 GLU A CA 1
ATOM 555 C C . GLU A 1 70 ? 14.281 -14.062 -7.137 1 93.94 70 GLU A C 1
ATOM 557 O O . GLU A 1 70 ? 14.898 -14.805 -6.379 1 93.94 70 GLU A O 1
ATOM 562 N N . VAL A 1 71 ? 13.164 -14.344 -7.629 1 90.44 71 VAL A N 1
ATOM 563 C CA . VAL A 1 71 ? 12.57 -15.664 -7.406 1 90.44 71 VAL A CA 1
ATOM 564 C C . VAL A 1 71 ? 12.305 -16.344 -8.75 1 90.44 71 VAL A C 1
ATOM 566 O O . VAL A 1 71 ? 12.367 -15.703 -9.797 1 90.44 71 VAL A O 1
ATOM 569 N N . ALA A 1 72 ? 11.969 -17.609 -8.734 1 83.94 72 ALA A N 1
ATOM 570 C CA . ALA A 1 72 ? 11.938 -18.422 -9.945 1 83.94 72 ALA A CA 1
ATOM 571 C C . ALA A 1 72 ? 10.547 -18.438 -10.562 1 83.94 72 ALA A C 1
ATOM 573 O O . ALA A 1 72 ? 10.398 -18.562 -11.781 1 83.94 72 ALA A O 1
ATOM 574 N N . GLN A 1 73 ? 9.547 -18.438 -9.742 1 80.56 73 GLN A N 1
ATOM 575 C CA . GLN A 1 73 ? 8.203 -18.547 -10.297 1 80.56 73 GLN A CA 1
ATOM 576 C C . GLN A 1 73 ? 7.176 -17.859 -9.398 1 80.56 73 GLN A C 1
ATOM 578 O O . GLN A 1 73 ? 7.402 -17.719 -8.195 1 80.56 73 GLN A O 1
ATOM 583 N N . CYS A 1 74 ? 6.059 -17.547 -10.031 1 89.25 74 CYS A N 1
ATOM 584 C CA . CYS A 1 74 ? 4.887 -16.969 -9.383 1 89.25 74 CYS A CA 1
ATOM 585 C C . CYS A 1 74 ? 3.648 -17.125 -10.258 1 89.25 74 CYS A C 1
ATOM 587 O O . CYS A 1 74 ? 3.525 -16.469 -11.289 1 89.25 74 CYS A O 1
ATOM 589 N N . GLY A 1 75 ? 2.771 -17.938 -9.82 1 92.44 75 GLY A N 1
ATOM 590 C CA . GLY A 1 75 ? 1.585 -18.234 -10.609 1 92.44 75 GLY A CA 1
ATOM 591 C C . GLY A 1 75 ? 0.739 -17 -10.898 1 92.44 75 GLY A C 1
ATOM 592 O O . GLY A 1 75 ? 0.26 -16.828 -12.023 1 92.44 75 GLY A O 1
ATOM 593 N N . ASN A 1 76 ? 0.481 -16.188 -9.891 1 96.38 76 ASN A N 1
ATOM 594 C CA . ASN A 1 76 ? -0.288 -14.969 -10.086 1 96.38 76 ASN A CA 1
ATOM 595 C C . ASN A 1 76 ? 0.416 -14.008 -11.047 1 96.38 76 ASN A C 1
ATOM 597 O O . ASN A 1 76 ? -0.221 -13.422 -11.922 1 96.38 76 ASN A O 1
ATOM 601 N N . GLY A 1 77 ? 1.716 -13.906 -10.867 1 97.44 77 GLY A N 1
ATOM 602 C CA . GLY A 1 77 ? 2.506 -13.055 -11.742 1 97.44 77 GLY A CA 1
ATOM 603 C C . GLY A 1 77 ? 2.496 -13.516 -13.188 1 97.44 77 GLY A C 1
ATOM 604 O O . GLY A 1 77 ? 2.475 -12.688 -14.109 1 97.44 77 GLY A O 1
ATOM 605 N N . ALA A 1 78 ? 2.51 -14.805 -13.367 1 97.62 78 ALA A N 1
ATOM 606 C CA . ALA A 1 78 ? 2.494 -15.375 -14.719 1 97.62 78 ALA A CA 1
ATOM 607 C C . ALA A 1 78 ? 1.23 -14.969 -15.469 1 97.62 78 ALA A C 1
ATOM 609 O O . ALA A 1 78 ? 1.279 -14.68 -16.672 1 97.62 78 ALA A O 1
ATOM 610 N N . ARG A 1 79 ? 0.143 -14.969 -14.797 1 98.62 79 ARG A N 1
ATOM 611 C CA . ARG A 1 79 ? -1.092 -14.531 -15.445 1 98.62 79 ARG A CA 1
ATOM 612 C C . ARG A 1 79 ? -1.014 -13.062 -15.836 1 98.62 79 ARG A C 1
ATOM 614 O O . ARG A 1 79 ? -1.396 -12.688 -16.953 1 98.62 79 ARG A O 1
ATOM 621 N N . CYS A 1 80 ? -0.527 -12.219 -14.938 1 98.75 80 CYS A N 1
ATOM 622 C CA . CYS A 1 80 ? -0.349 -10.805 -15.258 1 98.75 80 CYS A CA 1
ATOM 623 C C . CYS A 1 80 ? 0.612 -10.625 -16.422 1 98.75 80 CYS A C 1
ATOM 625 O O . CYS A 1 80 ? 0.371 -9.805 -17.312 1 98.75 80 CYS A O 1
ATOM 627 N N . PHE A 1 81 ? 1.684 -11.453 -16.422 1 98.5 81 PHE A N 1
ATOM 628 C CA . PHE A 1 81 ? 2.658 -11.422 -17.516 1 98.5 81 PHE A CA 1
ATOM 629 C C . PHE A 1 81 ? 1.983 -11.688 -18.859 1 98.5 81 PHE A C 1
ATOM 631 O O . PHE A 1 81 ? 2.166 -10.922 -19.797 1 98.5 81 PHE A O 1
ATOM 638 N N . ALA A 1 82 ? 1.209 -12.672 -18.938 1 98.69 82 ALA A N 1
ATOM 639 C CA . ALA A 1 82 ? 0.532 -13.055 -20.172 1 98.69 82 ALA A CA 1
ATOM 640 C C . ALA A 1 82 ? -0.396 -11.945 -20.656 1 98.69 82 ALA A C 1
ATOM 642 O O . ALA A 1 82 ? -0.383 -11.586 -21.828 1 98.69 82 ALA A O 1
ATOM 643 N N . LYS A 1 83 ? -1.167 -11.461 -19.75 1 98.69 83 LYS A N 1
ATOM 644 C CA . LYS A 1 83 ? -2.068 -10.375 -20.125 1 98.69 83 LYS A CA 1
ATOM 645 C C . LYS A 1 83 ? -1.29 -9.156 -20.609 1 98.69 83 LYS A C 1
ATOM 647 O O . LYS A 1 83 ? -1.684 -8.508 -21.578 1 98.69 83 LYS A O 1
ATOM 652 N N . PHE A 1 84 ? -0.231 -8.859 -19.953 1 98.81 84 PHE A N 1
ATOM 653 C CA . PHE A 1 84 ? 0.583 -7.691 -20.266 1 98.81 84 PHE A CA 1
ATOM 654 C C . PHE A 1 84 ? 1.109 -7.762 -21.688 1 98.81 84 PHE A C 1
ATOM 656 O O . PHE A 1 84 ? 0.975 -6.805 -22.453 1 98.81 84 PHE A O 1
ATOM 663 N N . VAL A 1 85 ? 1.74 -8.867 -22.062 1 98.62 85 VAL A N 1
ATOM 664 C CA . VAL A 1 85 ? 2.369 -8.953 -23.375 1 98.62 85 VAL A CA 1
ATOM 665 C C . VAL A 1 85 ? 1.3 -8.891 -24.469 1 98.62 85 VAL A C 1
ATOM 667 O O . VAL A 1 85 ? 1.54 -8.352 -25.547 1 98.62 85 VAL A O 1
ATOM 670 N N . ARG A 1 86 ? 0.138 -9.422 -24.156 1 98.25 86 ARG A N 1
ATOM 671 C CA . ARG A 1 86 ? -0.972 -9.297 -25.094 1 98.25 86 ARG A CA 1
ATOM 672 C C . ARG A 1 86 ? -1.443 -7.848 -25.188 1 98.25 86 ARG A C 1
ATOM 674 O O . ARG A 1 86 ? -1.591 -7.312 -26.297 1 98.25 86 ARG A O 1
ATOM 681 N N . ASP A 1 87 ? -1.688 -7.211 -24.062 1 97.5 87 ASP A N 1
ATOM 682 C CA . ASP A 1 87 ? -2.186 -5.84 -24.016 1 97.5 87 ASP A CA 1
ATOM 683 C C . ASP A 1 87 ? -1.219 -4.879 -24.703 1 97.5 87 ASP A C 1
ATOM 685 O O . ASP A 1 87 ? -1.644 -3.91 -25.328 1 97.5 87 ASP A O 1
ATOM 689 N N . LYS A 1 88 ? 0.055 -5.176 -24.578 1 98.06 88 LYS A N 1
ATOM 690 C CA . LYS A 1 88 ? 1.081 -4.309 -25.141 1 98.06 88 LYS A CA 1
ATOM 691 C C . LYS A 1 88 ? 1.386 -4.695 -26.594 1 98.06 88 LYS A C 1
ATOM 693 O O . LYS A 1 88 ? 2.285 -4.125 -27.219 1 98.06 88 LYS A O 1
ATOM 698 N N . LYS A 1 89 ? 0.721 -5.711 -27.109 1 98.06 89 LYS A N 1
ATOM 699 C CA . LYS A 1 89 ? 0.823 -6.176 -28.484 1 98.06 89 LYS A CA 1
ATOM 700 C C . LYS A 1 89 ? 2.23 -6.68 -28.797 1 98.06 89 LYS A C 1
ATOM 702 O O . LYS A 1 89 ? 2.75 -6.457 -29.891 1 98.06 89 LYS A O 1
ATOM 707 N N . LEU A 1 90 ? 2.842 -7.215 -27.812 1 98.12 90 LEU A N 1
ATOM 708 C CA . LEU A 1 90 ? 4.148 -7.828 -28.016 1 98.12 90 LEU A CA 1
ATOM 709 C C . LEU A 1 90 ? 4.012 -9.188 -28.688 1 98.12 90 LEU A C 1
ATOM 711 O O . LEU A 1 90 ? 4.984 -9.727 -29.234 1 98.12 90 LEU A O 1
ATOM 715 N N . THR A 1 91 ? 2.832 -9.789 -28.641 1 97.94 91 THR A N 1
ATOM 716 C CA . THR A 1 91 ? 2.523 -11.039 -29.312 1 97.94 91 THR A CA 1
ATOM 717 C C . THR A 1 91 ? 1.03 -11.148 -29.609 1 97.94 91 THR A C 1
ATOM 719 O O . THR A 1 91 ? 0.214 -10.516 -28.922 1 97.94 91 THR A O 1
ATOM 722 N N . ASP A 1 92 ? 0.696 -11.945 -30.531 1 97.56 92 ASP A N 1
ATOM 723 C CA . ASP A 1 92 ? -0.701 -12.25 -30.844 1 97.56 92 ASP A CA 1
ATOM 724 C C . ASP A 1 92 ? -1.021 -13.719 -30.562 1 97.56 92 ASP A C 1
ATOM 726 O O . ASP A 1 92 ? -2.146 -14.164 -30.781 1 97.56 92 ASP A O 1
ATOM 730 N N . LYS A 1 93 ? -0.004 -14.391 -30.031 1 97.75 93 LYS A N 1
ATOM 731 C CA . LYS A 1 93 ? -0.187 -15.805 -29.734 1 97.75 93 LYS A CA 1
ATOM 732 C C . LYS A 1 93 ? -1.097 -16 -28.531 1 97.75 93 LYS A C 1
ATOM 734 O O . LYS A 1 93 ? -1.018 -15.242 -27.562 1 97.75 93 LYS A O 1
ATOM 739 N N . ASP A 1 94 ? -1.889 -17.031 -28.594 1 98.06 94 ASP A N 1
ATOM 740 C CA . ASP A 1 94 ? -2.73 -17.375 -27.453 1 98.06 94 ASP A CA 1
ATOM 741 C C . ASP A 1 94 ? -1.989 -18.297 -26.484 1 98.06 94 ASP A C 1
ATOM 743 O O . ASP A 1 94 ? -2.32 -18.344 -25.297 1 98.06 94 ASP A O 1
ATOM 747 N N . GLU A 1 95 ? -1.072 -19.062 -27 1 98.44 95 GLU A N 1
ATOM 748 C CA . GLU A 1 95 ? -0.185 -19.891 -26.188 1 98.44 95 GLU A CA 1
ATOM 749 C C . GLU A 1 95 ? 1.247 -19.359 -26.234 1 98.44 95 GLU A C 1
ATOM 751 O O . GLU A 1 95 ? 1.835 -19.219 -27.297 1 98.44 95 GLU A O 1
ATOM 756 N N . ILE A 1 96 ? 1.757 -19.062 -25.078 1 98.19 96 ILE A N 1
ATOM 757 C CA . ILE A 1 96 ? 3.057 -18.422 -24.953 1 98.19 96 ILE A CA 1
ATOM 758 C C . ILE A 1 96 ? 4 -19.297 -24.125 1 98.19 96 ILE A C 1
ATOM 760 O O . ILE A 1 96 ? 3.65 -19.719 -23.031 1 98.19 96 ILE A O 1
ATOM 764 N N . ARG A 1 97 ? 5.168 -19.594 -24.672 1 98.19 97 ARG A N 1
ATOM 765 C CA . ARG A 1 97 ? 6.23 -20.266 -23.938 1 98.19 97 ARG A CA 1
ATOM 766 C C . ARG A 1 97 ? 7.23 -19.266 -23.375 1 98.19 97 ARG A C 1
ATOM 768 O O . ARG A 1 97 ? 7.785 -18.453 -24.109 1 98.19 97 ARG A O 1
ATOM 775 N N . VAL A 1 98 ? 7.504 -19.375 -22.109 1 97.38 98 VAL A N 1
ATOM 776 C CA . VAL A 1 98 ? 8.273 -18.328 -21.453 1 97.38 98 VAL A CA 1
ATOM 777 C C . VAL A 1 98 ? 9.43 -18.953 -20.672 1 97.38 98 VAL A C 1
ATOM 779 O O . VAL A 1 98 ? 9.219 -19.875 -19.859 1 97.38 98 VAL A O 1
ATOM 782 N N . ASP A 1 99 ? 10.625 -18.422 -20.891 1 97.19 99 ASP A N 1
ATOM 783 C CA . ASP A 1 99 ? 11.781 -18.828 -20.094 1 97.19 99 ASP A CA 1
ATOM 784 C C . ASP A 1 99 ? 11.711 -18.234 -18.703 1 97.19 99 ASP A C 1
ATOM 786 O O . ASP A 1 99 ? 11.414 -17.047 -18.531 1 97.19 99 ASP A O 1
ATOM 790 N N . THR A 1 100 ? 11.883 -19.016 -17.688 1 94 100 THR A N 1
ATOM 791 C CA . THR A 1 100 ? 12.094 -18.562 -16.328 1 94 100 THR A CA 1
ATOM 792 C C . THR A 1 100 ? 13.352 -19.188 -15.727 1 94 100 THR A C 1
ATOM 794 O O . THR A 1 100 ? 13.977 -20.047 -16.359 1 94 100 THR A O 1
ATOM 797 N N . ASN A 1 101 ? 13.711 -18.75 -14.531 1 89.94 101 ASN A N 1
ATOM 798 C CA . ASN A 1 101 ? 14.883 -19.328 -13.875 1 89.94 101 ASN A CA 1
ATOM 799 C C . ASN A 1 101 ? 14.617 -20.766 -13.422 1 89.94 101 ASN A C 1
ATOM 801 O O . ASN A 1 101 ? 15.547 -21.5 -13.109 1 89.94 101 ASN A O 1
ATOM 805 N N . ALA A 1 102 ? 13.352 -21.203 -13.383 1 86.19 102 ALA A N 1
ATOM 806 C CA . ALA A 1 102 ? 12.992 -22.547 -12.953 1 86.19 102 ALA A CA 1
ATOM 807 C C . ALA A 1 102 ? 12.633 -23.438 -14.148 1 86.19 102 ALA A C 1
ATOM 809 O O . ALA A 1 102 ? 12.172 -24.562 -13.984 1 86.19 102 ALA A O 1
ATOM 810 N N . GLY A 1 103 ? 12.875 -22.953 -15.352 1 89.81 103 GLY A N 1
ATOM 811 C CA . GLY A 1 103 ? 12.477 -23.672 -16.562 1 89.81 103 GLY A CA 1
ATOM 812 C C . GLY A 1 103 ? 11.445 -22.922 -17.391 1 89.81 103 GLY A C 1
ATOM 813 O O . GLY A 1 103 ? 11.242 -21.719 -17.203 1 89.81 103 GLY A O 1
ATOM 814 N N . GLN A 1 104 ? 10.867 -23.641 -18.312 1 94.44 104 GLN A N 1
ATOM 815 C CA . GLN A 1 104 ? 9.906 -22.984 -19.188 1 94.44 104 GLN A CA 1
ATOM 816 C C . GLN A 1 104 ? 8.484 -23.141 -18.656 1 94.44 104 GLN A C 1
ATOM 818 O O . GLN A 1 104 ? 8.117 -24.203 -18.156 1 94.44 104 GLN A O 1
ATOM 823 N N . LEU A 1 105 ? 7.781 -22.094 -18.812 1 94.75 105 LEU A N 1
ATOM 824 C CA . LEU A 1 105 ? 6.375 -22.016 -18.422 1 94.75 105 LEU A CA 1
ATOM 825 C C . LEU A 1 105 ? 5.484 -21.891 -19.656 1 94.75 105 LEU A C 1
ATOM 827 O O . LEU A 1 105 ? 5.848 -21.203 -20.625 1 94.75 105 LEU A O 1
ATOM 831 N N . LEU A 1 106 ? 4.406 -22.594 -19.594 1 97.69 106 LEU A N 1
ATOM 832 C CA . LEU A 1 106 ? 3.422 -22.453 -20.672 1 97.69 106 LEU A CA 1
ATOM 833 C C . LEU A 1 106 ? 2.188 -21.703 -20.172 1 97.69 106 LEU A C 1
ATOM 835 O O . LEU A 1 106 ? 1.585 -22.078 -19.172 1 97.69 106 LEU A O 1
ATOM 839 N N . LEU A 1 107 ? 1.817 -20.641 -20.891 1 98.5 107 LEU A N 1
ATOM 840 C CA . LEU A 1 107 ? 0.673 -19.797 -20.578 1 98.5 107 LEU A CA 1
ATOM 841 C C . LEU A 1 107 ? -0.336 -19.797 -21.719 1 98.5 107 LEU A C 1
ATOM 843 O O . LEU A 1 107 ? 0.047 -19.797 -22.891 1 98.5 107 LEU A O 1
ATOM 847 N N . LYS A 1 108 ? -1.569 -19.797 -21.391 1 98.75 108 LYS A N 1
ATOM 848 C CA . LYS A 1 108 ? -2.619 -19.75 -22.406 1 98.75 108 LYS A CA 1
ATOM 849 C C . LYS A 1 108 ? -3.629 -18.656 -22.109 1 98.75 108 LYS A C 1
ATOM 851 O O . LYS A 1 108 ? -4.176 -18.578 -21 1 98.75 108 LYS A O 1
ATOM 856 N N . LEU A 1 109 ? -3.832 -17.766 -23.031 1 98.62 109 LEU A N 1
ATOM 857 C CA . LEU A 1 109 ? -4.906 -16.781 -22.984 1 98.62 109 LEU A CA 1
ATOM 858 C C . LEU A 1 109 ? -6.191 -17.359 -23.578 1 98.62 109 LEU A C 1
ATOM 860 O O . LEU A 1 109 ? -6.273 -17.594 -24.781 1 98.62 109 LEU A O 1
ATOM 864 N N . ASN A 1 110 ? -7.156 -17.469 -22.719 1 98.5 110 ASN A N 1
ATOM 865 C CA . ASN A 1 110 ? -8.406 -18.078 -23.141 1 98.5 110 ASN A CA 1
ATOM 866 C C . ASN A 1 110 ? -9.359 -17.062 -23.766 1 98.5 110 ASN A C 1
ATOM 868 O O . ASN A 1 110 ? -9.211 -15.859 -23.547 1 98.5 110 ASN A O 1
ATOM 872 N N . ALA A 1 111 ? -10.359 -17.516 -24.438 1 97.06 111 ALA A N 1
ATOM 873 C CA . ALA A 1 111 ? -11.305 -16.672 -25.156 1 97.06 111 ALA A CA 1
ATOM 874 C C . ALA A 1 111 ? -12.133 -15.828 -24.188 1 97.06 111 ALA A C 1
ATOM 876 O O . ALA A 1 111 ? -12.547 -14.711 -24.516 1 97.06 111 ALA A O 1
ATOM 877 N N . ASP A 1 112 ? -12.312 -16.297 -23 1 96.94 112 ASP A N 1
ATOM 878 C CA . ASP A 1 112 ? -13.156 -15.602 -22.031 1 96.94 112 ASP A CA 1
ATOM 879 C C . ASP A 1 112 ? -12.352 -14.562 -21.25 1 96.94 112 ASP A C 1
ATOM 881 O O . ASP A 1 112 ? -12.867 -13.945 -20.328 1 96.94 112 ASP A O 1
ATOM 885 N N . GLY A 1 113 ? -11.125 -14.445 -21.531 1 96.75 113 GLY A N 1
ATOM 886 C CA . GLY A 1 113 ? -10.305 -13.43 -20.891 1 96.75 113 GLY A CA 1
ATOM 887 C C . GLY A 1 113 ? -9.492 -13.977 -19.734 1 96.75 113 GLY A C 1
ATOM 888 O O . GLY A 1 113 ? -8.602 -13.297 -19.219 1 96.75 113 GLY A O 1
ATOM 889 N N . MET A 1 114 ? -9.766 -15.203 -19.391 1 98.56 114 MET A N 1
ATOM 890 C CA . MET A 1 114 ? -9 -15.844 -18.328 1 98.56 114 MET A CA 1
ATOM 891 C C . MET A 1 114 ? -7.664 -16.359 -18.859 1 98.56 114 MET A C 1
ATOM 893 O O . MET A 1 114 ? -7.488 -16.516 -20.062 1 98.56 114 MET A O 1
ATOM 897 N N . ILE A 1 115 ? -6.785 -16.594 -17.938 1 98.81 115 ILE A N 1
ATOM 898 C CA . ILE A 1 115 ? -5.457 -17.062 -18.312 1 98.81 115 ILE A CA 1
ATOM 899 C C . ILE A 1 115 ? -5.148 -18.375 -17.594 1 98.81 115 ILE A C 1
ATOM 901 O O . ILE A 1 115 ? -5.348 -18.5 -16.391 1 98.81 115 ILE A O 1
ATOM 905 N N . THR A 1 116 ? -4.684 -19.344 -18.344 1 98.88 116 THR A N 1
ATOM 906 C CA . THR A 1 116 ? -4.301 -20.641 -17.797 1 98.88 116 THR A CA 1
ATOM 907 C C . THR A 1 116 ? -2.783 -20.766 -17.719 1 98.88 116 THR A C 1
ATOM 909 O O . THR A 1 116 ? -2.078 -20.438 -18.672 1 98.88 116 THR A O 1
ATOM 912 N N . VAL A 1 117 ? -2.33 -21.172 -16.609 1 98.5 117 VAL A N 1
ATOM 913 C CA . VAL A 1 117 ? -0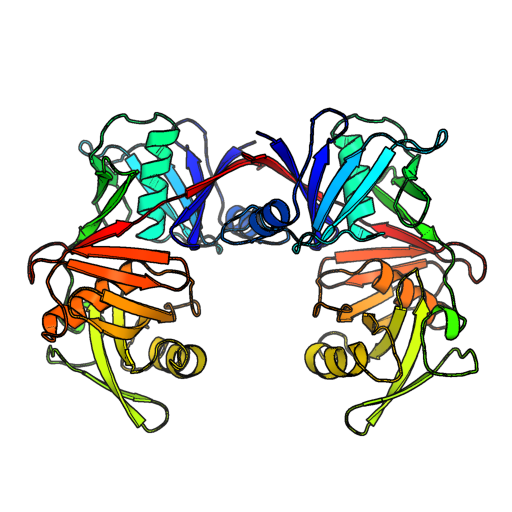.913 -21.422 -16.375 1 98.5 117 VAL A CA 1
ATOM 914 C C . VAL A 1 117 ? -0.687 -22.922 -16.156 1 98.5 117 VAL A C 1
ATOM 916 O O . VAL A 1 117 ? -1.375 -23.547 -15.344 1 98.5 117 VAL A O 1
ATOM 919 N N . ASN A 1 118 ? 0.239 -23.531 -16.875 1 98.25 118 ASN A N 1
ATOM 920 C CA . ASN A 1 118 ? 0.722 -24.875 -16.578 1 98.25 118 ASN A CA 1
ATOM 921 C C . ASN A 1 118 ? 1.702 -24.875 -15.406 1 98.25 118 ASN A C 1
ATOM 923 O O . ASN A 1 118 ? 2.854 -24.453 -15.555 1 98.25 118 ASN A O 1
ATOM 927 N N . MET A 1 119 ? 1.288 -25.359 -14.305 1 97 119 MET A N 1
ATOM 928 C CA . MET A 1 119 ? 2.047 -25.25 -13.062 1 97 119 MET A CA 1
ATOM 929 C C . MET A 1 119 ? 2.99 -26.422 -12.891 1 97 119 MET A C 1
ATOM 931 O O . MET A 1 119 ? 3.689 -26.531 -11.875 1 97 119 MET A O 1
ATOM 935 N N . GLY A 1 120 ? 2.982 -27.344 -13.914 1 96.19 120 GLY A N 1
ATOM 936 C CA . GLY A 1 120 ? 3.895 -28.484 -13.891 1 96.19 120 GLY A CA 1
ATOM 937 C C . GLY A 1 120 ? 3.348 -29.672 -13.125 1 96.19 120 GLY A C 1
ATOM 938 O O . GLY A 1 120 ? 2.182 -29.672 -12.727 1 96.19 120 GLY A O 1
ATOM 939 N N . ILE A 1 121 ? 4.199 -30.734 -13 1 97.5 121 ILE A N 1
ATOM 940 C CA . ILE A 1 121 ? 3.828 -31.984 -12.344 1 97.5 121 ILE A CA 1
ATOM 941 C C . ILE A 1 121 ? 4.129 -31.891 -10.844 1 97.5 121 ILE A C 1
ATOM 943 O O . ILE A 1 121 ? 5.273 -31.641 -10.453 1 97.5 121 ILE A O 1
ATOM 947 N N . PRO A 1 122 ? 3.139 -32 -10.008 1 97.94 122 PRO A N 1
ATOM 948 C CA . PRO A 1 122 ? 3.377 -31.953 -8.562 1 97.94 122 PRO A CA 1
ATOM 949 C C . PRO A 1 122 ? 4.316 -33.062 -8.086 1 97.94 122 PRO A C 1
ATOM 951 O O . PRO A 1 122 ? 4.363 -34.125 -8.688 1 97.94 122 PRO A O 1
ATOM 954 N N . LYS A 1 123 ? 5.031 -32.75 -7.047 1 97.62 123 LYS A N 1
ATOM 955 C CA . LYS A 1 123 ? 5.914 -33.719 -6.414 1 97.62 123 LYS A CA 1
ATOM 956 C C . LYS A 1 123 ? 5.375 -34.156 -5.051 1 97.62 123 LYS A C 1
ATOM 958 O O . LYS A 1 123 ? 5.008 -33.312 -4.23 1 97.62 123 LYS A O 1
ATOM 963 N N . HIS A 1 124 ? 5.43 -35.5 -4.805 1 97.81 124 HIS A N 1
ATOM 964 C CA . HIS A 1 124 ? 4.746 -36.031 -3.623 1 97.81 124 HIS A CA 1
ATOM 965 C C . HIS A 1 124 ? 5.723 -36.688 -2.662 1 97.81 124 HIS A C 1
ATOM 967 O O . HIS A 1 124 ? 5.398 -36.906 -1.496 1 97.81 124 HIS A O 1
ATOM 973 N N . LYS A 1 125 ? 6.871 -36.969 -3.156 1 97.12 125 LYS A N 1
ATOM 974 C CA . LYS A 1 125 ? 7.848 -37.625 -2.273 1 97.12 125 LYS A CA 1
ATOM 975 C C . LYS A 1 125 ? 8.32 -36.625 -1.197 1 97.12 125 LYS A C 1
ATOM 977 O O . LYS A 1 125 ? 8.672 -35.5 -1.498 1 97.12 125 LYS A O 1
ATOM 982 N N . PRO A 1 126 ? 8.328 -37.125 0.042 1 97.19 126 PRO A N 1
ATOM 983 C CA . PRO A 1 126 ? 8.711 -36.219 1.141 1 97.19 126 PRO A CA 1
ATOM 984 C C . PRO A 1 126 ? 10.039 -35.531 0.887 1 97.19 126 PRO A C 1
ATOM 986 O O . PRO A 1 126 ? 10.172 -34.344 1.18 1 97.19 126 PRO A O 1
ATOM 989 N N . GLU A 1 127 ? 11 -36.188 0.284 1 96.06 127 GLU A N 1
ATOM 990 C CA . GLU A 1 127 ? 12.305 -35.594 -0.004 1 96.06 127 GLU A CA 1
ATOM 991 C C . GLU A 1 127 ? 12.18 -34.438 -1.011 1 96.06 127 GLU A C 1
ATOM 993 O O . GLU A 1 127 ? 12.977 -33.5 -0.988 1 96.06 127 GLU A O 1
ATOM 998 N N . GLU A 1 128 ? 11.211 -34.562 -1.883 1 95.94 128 GLU A N 1
ATOM 999 C CA . GLU A 1 128 ? 10.992 -33.562 -2.902 1 95.94 128 GLU A CA 1
ATOM 1000 C C . GLU A 1 128 ? 10.141 -32.406 -2.365 1 95.94 128 GLU A C 1
ATOM 1002 O O . GLU A 1 128 ? 10.141 -31.312 -2.928 1 95.94 128 GLU A O 1
ATOM 1007 N N . ILE A 1 129 ? 9.375 -32.594 -1.328 1 96 129 ILE A N 1
ATOM 1008 C CA . ILE A 1 129 ? 8.578 -31.562 -0.647 1 96 129 ILE A CA 1
ATOM 1009 C C . ILE A 1 129 ? 9.406 -30.906 0.447 1 96 129 ILE A C 1
ATOM 1011 O O . ILE A 1 129 ? 9.117 -29.781 0.861 1 96 129 ILE A O 1
ATOM 1015 N N . PRO A 1 130 ? 10.516 -31.312 0.869 1 95.69 130 PRO A N 1
ATOM 1016 C CA . PRO A 1 130 ? 11.32 -31.203 2.09 1 95.69 130 PRO A CA 1
ATOM 1017 C C . PRO A 1 130 ? 10.477 -31.312 3.359 1 95.69 130 PRO A C 1
ATOM 1019 O O . PRO A 1 130 ? 10.266 -30.328 4.055 1 95.69 130 PRO A O 1
ATOM 1022 N N . LEU A 1 131 ? 9.977 -32.5 3.58 1 96.44 131 LEU A N 1
ATOM 1023 C CA . LEU A 1 131 ? 9.203 -32.938 4.746 1 96.44 131 LEU A CA 1
ATOM 1024 C C . LEU A 1 131 ? 9.938 -34 5.527 1 96.44 131 LEU A C 1
ATOM 1026 O O . LEU A 1 131 ? 10.43 -34.969 4.945 1 96.44 131 LEU A O 1
ATOM 1030 N N . LYS A 1 132 ? 10.008 -33.781 6.805 1 95.88 132 LYS A N 1
ATOM 1031 C CA . LYS A 1 132 ? 10.805 -34.688 7.637 1 95.88 132 LYS A CA 1
ATOM 1032 C C . LYS A 1 132 ? 10.047 -35.969 7.93 1 95.88 132 LYS A C 1
ATOM 1034 O O . LYS A 1 132 ? 9.641 -36.219 9.07 1 95.88 132 LYS A O 1
ATOM 1039 N N . THR A 1 133 ? 9.945 -36.812 7.035 1 93.94 133 THR A N 1
ATOM 1040 C CA . THR A 1 133 ? 9.406 -38.156 7.156 1 93.94 133 THR A CA 1
ATOM 1041 C C . THR A 1 133 ? 9.945 -39.062 6.047 1 93.94 133 THR A C 1
ATOM 1043 O O . THR A 1 133 ? 10.438 -38.594 5.027 1 93.94 133 THR A O 1
ATOM 1046 N N . GLN A 1 134 ? 9.906 -40.375 6.191 1 91.75 134 GLN A N 1
ATOM 1047 C CA . GLN A 1 134 ? 10.508 -41.312 5.246 1 91.75 134 GLN A CA 1
ATOM 1048 C C . GLN A 1 134 ? 9.477 -41.812 4.23 1 91.75 13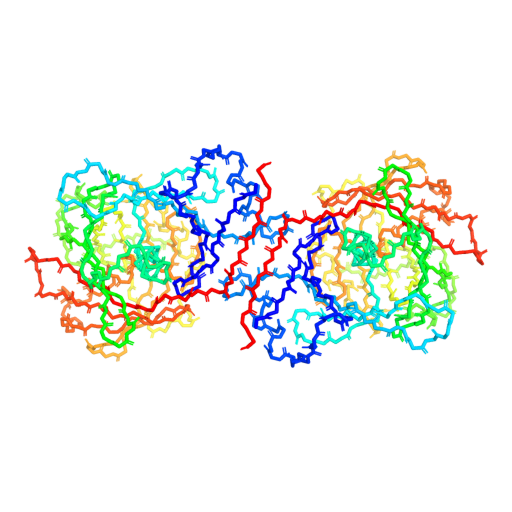4 GLN A C 1
ATOM 1050 O O . GLN A 1 134 ? 9.828 -42.188 3.111 1 91.75 134 GLN A O 1
ATOM 1055 N N . HIS A 1 135 ? 8.195 -41.812 4.59 1 94.75 135 HIS A N 1
ATOM 1056 C CA . HIS A 1 135 ? 7.195 -42.469 3.752 1 94.75 135 HIS A CA 1
ATOM 1057 C C . HIS A 1 135 ? 6.18 -41.469 3.225 1 94.75 135 HIS A C 1
ATOM 1059 O O . HIS A 1 135 ? 5.715 -40.594 3.969 1 94.75 135 HIS A O 1
ATOM 1065 N N . GLU A 1 136 ? 5.934 -41.562 1.938 1 96.56 136 GLU A N 1
ATOM 1066 C CA . GLU A 1 136 ? 4.867 -40.781 1.323 1 96.56 136 GLU A CA 1
ATOM 1067 C C . GLU A 1 136 ? 3.5 -41.188 1.869 1 96.56 136 GLU A C 1
ATOM 1069 O O . GLU A 1 136 ? 3.229 -42.375 2.053 1 96.56 136 GLU A O 1
ATOM 1074 N N . ALA A 1 137 ? 2.666 -40.25 2.199 1 96.12 137 ALA A N 1
ATOM 1075 C CA . ALA A 1 137 ? 1.316 -40.5 2.695 1 96.12 137 ALA A CA 1
ATOM 1076 C C . ALA A 1 137 ? 0.336 -39.469 2.174 1 96.12 137 ALA A C 1
ATOM 1078 O O . ALA A 1 137 ? 0.741 -38.375 1.767 1 96.12 137 ALA A O 1
ATOM 1079 N N . LYS A 1 138 ? -0.902 -39.875 2.139 1 95.12 138 LYS A N 1
ATOM 1080 C CA . LYS A 1 138 ? -1.958 -38.938 1.785 1 95.12 138 LYS A CA 1
ATOM 1081 C C . LYS A 1 138 ? -2.285 -38.031 2.957 1 95.12 138 LYS A C 1
ATOM 1083 O O . LYS A 1 138 ? -2.746 -36.906 2.756 1 95.12 138 LYS A O 1
ATOM 1088 N N . PHE A 1 139 ? -2.062 -38.594 4.141 1 95.88 139 PHE A N 1
ATOM 1089 C CA . PHE A 1 139 ? -2.326 -37.875 5.383 1 95.88 139 PHE A CA 1
ATOM 1090 C C . PHE A 1 139 ? -1.108 -37.906 6.297 1 95.88 139 PHE A C 1
ATOM 1092 O O . PHE A 1 139 ? -0.649 -39 6.684 1 95.88 139 PHE A O 1
ATOM 1099 N N . TYR A 1 140 ? -0.656 -36.719 6.602 1 97.12 140 TYR A N 1
ATOM 1100 C CA . TYR A 1 140 ? 0.414 -36.594 7.578 1 97.12 140 TYR A CA 1
ATOM 1101 C C . TYR A 1 140 ? -0.113 -35.969 8.883 1 97.12 140 TYR A C 1
ATOM 1103 O O . TYR A 1 140 ? -1.275 -35.562 8.953 1 97.12 140 TYR A O 1
ATOM 1111 N N . SER A 1 141 ? 0.726 -36.031 9.906 1 95.81 141 SER A N 1
ATOM 1112 C CA . SER A 1 141 ? 0.349 -35.438 11.18 1 95.81 141 SER A CA 1
ATOM 1113 C C . SER A 1 141 ? 1.535 -34.719 11.82 1 95.81 141 SER A C 1
ATOM 1115 O O . SER A 1 141 ? 2.688 -35.094 11.594 1 95.81 141 SER A O 1
ATOM 1117 N N . VAL A 1 142 ? 1.187 -33.656 12.531 1 94.38 142 VAL A N 1
ATOM 1118 C CA . VAL A 1 142 ? 2.18 -32.875 13.266 1 94.38 142 VAL A CA 1
ATOM 1119 C C . VAL A 1 142 ? 1.575 -32.375 14.57 1 94.38 142 VAL A C 1
ATOM 1121 O O . VAL A 1 142 ? 0.358 -32.188 14.672 1 94.38 142 VAL A O 1
ATOM 1124 N N . ILE A 1 143 ? 2.445 -32.219 15.562 1 93.06 143 ILE A N 1
ATOM 1125 C CA . ILE A 1 143 ? 1.97 -31.641 16.812 1 93.06 143 ILE A CA 1
ATOM 1126 C C . ILE A 1 143 ? 2.258 -30.141 16.844 1 93.06 143 ILE A C 1
ATOM 1128 O O . ILE A 1 143 ? 3.408 -29.719 16.703 1 93.06 143 ILE A O 1
ATOM 1132 N N . ALA A 1 144 ? 1.231 -29.359 16.969 1 91.12 144 ALA A N 1
ATOM 1133 C CA . ALA A 1 144 ? 1.327 -27.922 17.125 1 91.12 144 ALA A CA 1
ATOM 1134 C C . ALA A 1 144 ? 0.481 -27.438 18.312 1 91.12 144 ALA A C 1
ATOM 1136 O O . ALA A 1 144 ? -0.711 -27.734 18.391 1 91.12 144 ALA A O 1
ATOM 1137 N N . ASN A 1 145 ? 1.077 -26.719 19.188 1 90 145 ASN A N 1
ATOM 1138 C CA . ASN A 1 145 ? 0.416 -26.281 20.422 1 90 145 ASN A CA 1
ATOM 1139 C C . ASN A 1 145 ? -0.203 -27.453 21.172 1 90 145 ASN A C 1
ATOM 1141 O O . ASN A 1 145 ? -1.364 -27.391 21.578 1 90 145 ASN A O 1
ATOM 1145 N N . ASN A 1 146 ? 0.469 -28.547 21.172 1 91.25 146 ASN A N 1
ATOM 1146 C CA . ASN A 1 146 ? 0.119 -29.75 21.922 1 91.25 146 ASN A CA 1
ATOM 1147 C C . ASN A 1 146 ? -1.13 -30.422 21.344 1 91.25 146 ASN A C 1
ATOM 1149 O O . ASN A 1 146 ? -1.845 -31.125 22.062 1 91.25 146 ASN A O 1
ATOM 1153 N N . ILE A 1 147 ? -1.453 -30.078 20.203 1 93.06 147 ILE A N 1
ATOM 1154 C CA . ILE A 1 147 ? -2.582 -30.688 19.516 1 93.06 147 ILE A CA 1
ATOM 1155 C C . ILE A 1 147 ? -2.107 -31.328 18.203 1 93.06 147 ILE A C 1
ATOM 1157 O O . ILE A 1 147 ? -1.357 -30.703 17.453 1 93.06 147 ILE A O 1
ATOM 1161 N N . GLU A 1 148 ? -2.523 -32.531 17.984 1 93.94 148 GLU A N 1
ATOM 1162 C CA . GLU A 1 148 ? -2.193 -33.219 16.719 1 93.94 148 GLU A CA 1
ATOM 1163 C C . GLU A 1 148 ? -3.018 -32.656 15.57 1 93.94 148 GLU A C 1
ATOM 1165 O O . GLU A 1 148 ? -4.242 -32.531 15.664 1 93.94 148 GLU A O 1
ATOM 1170 N N . ARG A 1 149 ? -2.344 -32.25 14.523 1 94.19 149 ARG A N 1
ATOM 1171 C CA . ARG A 1 149 ? -2.975 -31.688 13.328 1 94.19 149 ARG A CA 1
ATOM 1172 C C . ARG A 1 149 ? -2.689 -32.562 12.102 1 94.19 149 ARG A C 1
ATOM 1174 O O . ARG A 1 149 ? -1.532 -32.875 11.812 1 94.19 149 ARG A O 1
ATOM 1181 N N . GLY A 1 150 ? -3.719 -32.938 11.453 1 96.5 150 GLY A N 1
ATOM 1182 C CA . GLY A 1 150 ? -3.557 -33.625 10.18 1 96.5 150 GLY A CA 1
ATOM 1183 C C . GLY A 1 150 ? -3.416 -32.656 9.008 1 96.5 150 GLY A C 1
ATOM 1184 O O . GLY A 1 150 ? -4.023 -31.594 8.992 1 96.5 150 GLY A O 1
ATOM 1185 N N . PHE A 1 151 ? -2.66 -33.094 8.031 1 97.94 151 PHE A N 1
ATOM 1186 C CA . PHE A 1 151 ? -2.494 -32.25 6.848 1 97.94 151 PHE A CA 1
ATOM 1187 C C . PHE A 1 151 ? -2.074 -33.094 5.645 1 97.94 151 PHE A C 1
ATOM 1189 O O . PHE A 1 151 ? -1.653 -34.25 5.797 1 97.94 151 PHE A O 1
ATOM 1196 N N . GLY A 1 152 ? -2.352 -32.625 4.422 1 98.38 152 GLY A N 1
ATOM 1197 C CA . GLY A 1 152 ? -1.707 -33.094 3.203 1 98.38 152 GLY A CA 1
ATOM 1198 C C . GLY A 1 152 ? -0.52 -32.219 2.793 1 98.38 152 GLY A C 1
ATOM 1199 O O . GLY A 1 152 ? -0.381 -31.094 3.24 1 98.38 152 GLY A O 1
ATOM 1200 N N . ALA A 1 153 ? 0.372 -32.844 1.966 1 98.44 153 ALA A N 1
ATOM 1201 C CA . ALA A 1 153 ? 1.555 -32.094 1.548 1 98.44 153 ALA A CA 1
ATOM 1202 C C . ALA A 1 153 ? 1.899 -32.375 0.09 1 98.44 153 ALA A C 1
ATOM 1204 O O . ALA A 1 153 ? 1.702 -33.5 -0.392 1 98.44 153 ALA A O 1
ATOM 1205 N N . VAL A 1 154 ? 2.363 -31.422 -0.564 1 98.31 154 VAL A N 1
ATOM 1206 C CA . VAL A 1 154 ? 2.781 -31.531 -1.957 1 98.31 154 VAL A CA 1
ATOM 1207 C C . VAL A 1 154 ? 3.738 -30.406 -2.309 1 98.31 154 VAL A C 1
ATOM 1209 O O . VAL A 1 154 ? 3.787 -29.391 -1.612 1 98.31 154 VAL A O 1
ATOM 1212 N N . SER A 1 155 ? 4.531 -30.609 -3.287 1 97.38 155 SER A N 1
ATOM 1213 C CA . SER A 1 155 ? 5.434 -29.562 -3.758 1 97.38 155 SER A CA 1
ATOM 1214 C C . SER A 1 155 ? 5.125 -29.172 -5.199 1 97.38 155 SER A C 1
ATOM 1216 O O . SER A 1 155 ? 4.859 -30.031 -6.039 1 97.38 155 SER A O 1
ATOM 1218 N N . LEU A 1 156 ? 5.055 -27.969 -5.469 1 94.88 156 LEU A N 1
ATOM 1219 C CA . LEU A 1 156 ? 4.973 -27.391 -6.809 1 94.88 156 LEU A CA 1
ATOM 1220 C C . LEU A 1 156 ? 6.191 -26.516 -7.102 1 94.88 156 LEU A C 1
ATOM 1222 O O . LEU A 1 156 ? 6.062 -25.422 -7.656 1 94.88 156 LEU A O 1
ATOM 1226 N N . GLY A 1 157 ? 7.398 -26.969 -6.727 1 88.94 157 GLY A N 1
ATOM 1227 C CA . GLY A 1 157 ? 8.609 -26.156 -6.719 1 88.94 157 GLY A CA 1
ATOM 1228 C C . GLY A 1 157 ? 8.867 -25.484 -5.387 1 88.94 157 GLY A C 1
ATOM 1229 O O . GLY A 1 157 ? 9.984 -25.062 -5.109 1 88.94 157 GLY A O 1
ATOM 1230 N N . ASN A 1 158 ? 7.832 -25.391 -4.578 1 92.31 158 ASN A N 1
ATOM 1231 C CA . ASN A 1 158 ? 7.852 -24.953 -3.186 1 92.31 158 ASN A CA 1
ATOM 1232 C C . ASN A 1 158 ? 6.941 -25.812 -2.316 1 92.31 158 ASN A C 1
ATOM 1234 O O . ASN A 1 158 ? 5.934 -26.344 -2.795 1 92.31 158 ASN A O 1
ATOM 1238 N N . PRO A 1 159 ? 7.301 -25.984 -1.108 1 97 159 PRO A N 1
ATOM 1239 C CA . PRO A 1 159 ? 6.551 -26.891 -0.248 1 97 159 PRO A CA 1
ATOM 1240 C C . PRO A 1 159 ? 5.211 -26.328 0.201 1 97 159 PRO A C 1
ATOM 1242 O O . PRO A 1 159 ? 5.133 -25.141 0.567 1 97 159 PRO A O 1
ATOM 1245 N N . HIS A 1 160 ? 4.188 -27.156 0.211 1 98.06 160 HIS A N 1
ATOM 1246 C CA . HIS A 1 160 ? 2.861 -26.797 0.691 1 98.06 160 HIS A CA 1
ATOM 1247 C C . HIS A 1 160 ? 2.314 -27.844 1.65 1 98.06 160 HIS A C 1
ATOM 1249 O O . HIS A 1 160 ? 2.439 -29.047 1.398 1 98.06 160 HIS A O 1
ATOM 1255 N N . ALA A 1 161 ? 1.789 -27.438 2.725 1 98.5 161 ALA A N 1
ATOM 1256 C CA . ALA A 1 161 ? 0.971 -28.234 3.637 1 98.5 161 ALA A CA 1
ATOM 1257 C C . ALA A 1 161 ? -0.434 -27.641 3.764 1 98.5 161 ALA A C 1
ATOM 1259 O O . ALA A 1 161 ? -0.597 -26.438 3.922 1 98.5 161 ALA A O 1
ATOM 1260 N N . VAL A 1 162 ? -1.417 -28.484 3.654 1 98.69 162 VAL A N 1
ATOM 1261 C CA . VAL A 1 162 ? -2.791 -28 3.684 1 98.69 162 VAL A CA 1
ATOM 1262 C C . VAL A 1 162 ? -3.58 -28.75 4.762 1 98.69 162 VAL A C 1
ATOM 1264 O O . VAL A 1 162 ? -3.59 -29.984 4.793 1 98.69 162 VAL A O 1
ATOM 1267 N N . LEU A 1 163 ? -4.184 -28.016 5.66 1 98.38 163 LEU A N 1
ATOM 1268 C CA . LEU A 1 163 ? -5.098 -28.547 6.672 1 98.38 163 LEU A CA 1
ATOM 1269 C C . LEU A 1 163 ? -6.551 -28.328 6.258 1 98.38 163 LEU A C 1
ATOM 1271 O O . LEU A 1 163 ? -6.871 -27.328 5.617 1 98.38 163 LEU A O 1
ATOM 1275 N N . GLN A 1 164 ? -7.371 -29.281 6.68 1 98 164 GLN A N 1
ATOM 1276 C CA . GLN A 1 164 ? -8.805 -29.094 6.488 1 98 164 GLN A CA 1
ATOM 1277 C C . GLN A 1 164 ? -9.43 -28.375 7.688 1 98 164 GLN A C 1
ATOM 1279 O O . GLN A 1 164 ? -9.109 -28.703 8.836 1 98 164 GLN A O 1
ATOM 1284 N N . VAL A 1 165 ? -10.305 -27.422 7.363 1 98.19 165 VAL A N 1
ATOM 1285 C CA . VAL A 1 165 ? -11.039 -26.719 8.414 1 98.19 165 VAL A CA 1
ATOM 1286 C C . VAL A 1 165 ? -12.531 -26.766 8.117 1 98.19 165 VAL A C 1
ATOM 1288 O O . VAL A 1 165 ? -12.938 -26.938 6.969 1 98.19 165 VAL A O 1
ATOM 1291 N N . HIS A 1 166 ? -13.289 -26.594 9.172 1 97.19 166 HIS A N 1
ATOM 1292 C CA . HIS A 1 166 ? -14.734 -26.672 9.023 1 97.19 166 HIS A CA 1
ATOM 1293 C C . HIS A 1 166 ? -15.312 -25.359 8.5 1 97.19 166 HIS A C 1
ATOM 1295 O O . HIS A 1 166 ? -16.281 -25.359 7.75 1 97.19 166 HIS A O 1
ATOM 1301 N N . ASP A 1 167 ? -14.711 -24.266 8.984 1 97.94 167 ASP A N 1
ATOM 1302 C CA . ASP A 1 167 ? -15.172 -22.938 8.617 1 97.94 167 ASP A CA 1
ATOM 1303 C C . ASP A 1 167 ? -13.992 -22 8.336 1 97.94 167 ASP A C 1
ATOM 1305 O O . ASP A 1 167 ? -13.203 -21.703 9.234 1 97.94 167 ASP A O 1
ATOM 1309 N N . ILE A 1 168 ? -13.992 -21.547 7.109 1 98.12 168 ILE A N 1
ATOM 1310 C CA . ILE A 1 168 ? -12.867 -20.75 6.641 1 98.12 168 ILE A CA 1
ATOM 1311 C C . ILE A 1 168 ? -12.766 -19.469 7.465 1 98.12 168 ILE A C 1
ATOM 1313 O O . ILE A 1 168 ? -11.672 -18.953 7.695 1 98.12 168 ILE A O 1
ATOM 1317 N N . LYS A 1 169 ? -13.836 -18.859 7.965 1 96 169 LYS A N 1
ATOM 1318 C CA . LYS A 1 169 ? -13.883 -17.594 8.695 1 96 169 LYS A CA 1
ATOM 1319 C C . LYS A 1 169 ? -13.18 -17.719 10.047 1 96 169 LYS A C 1
ATOM 1321 O O . LYS A 1 169 ? -12.641 -16.734 10.562 1 96 169 LYS A O 1
ATOM 1326 N N . HIS A 1 170 ? -13.164 -18.938 10.555 1 96.62 170 HIS A N 1
ATOM 1327 C CA . HIS A 1 170 ? -12.609 -19.156 11.883 1 96.62 170 HIS A CA 1
ATOM 1328 C C . HIS A 1 170 ? -11.305 -19.953 11.82 1 96.62 170 HIS A C 1
ATOM 1330 O O . HIS A 1 170 ? -10.812 -20.422 12.844 1 96.62 170 HIS A O 1
ATOM 1336 N N . ALA A 1 171 ? -10.859 -20.141 10.609 1 97.06 171 ALA A N 1
ATOM 1337 C CA . ALA A 1 171 ? -9.594 -20.844 10.453 1 97.06 171 ALA A CA 1
ATOM 1338 C C . ALA A 1 171 ? -8.484 -20.172 11.242 1 97.06 171 ALA A C 1
ATOM 1340 O O . ALA A 1 171 ? -8.359 -18.938 11.211 1 97.06 171 ALA A O 1
ATOM 1341 N N . PRO A 1 172 ? -7.723 -20.844 11.953 1 96.31 172 PRO A N 1
ATOM 1342 C CA . PRO A 1 172 ? -6.68 -20.25 12.797 1 96.31 172 PRO A CA 1
ATOM 1343 C C . PRO A 1 172 ? -5.41 -19.938 12.016 1 96.31 172 PRO A C 1
ATOM 1345 O O . PRO A 1 172 ? -4.312 -20.328 12.422 1 96.31 172 PRO A O 1
ATOM 1348 N N . VAL A 1 173 ? -5.492 -19.188 10.969 1 97.38 173 VAL A N 1
ATOM 1349 C CA . VAL A 1 173 ? -4.398 -18.922 10.047 1 97.38 173 VAL A CA 1
ATOM 1350 C C . VAL A 1 173 ? -3.281 -18.172 10.773 1 97.38 173 VAL A C 1
ATOM 1352 O O . VAL A 1 173 ? -2.109 -18.547 10.664 1 97.38 173 VAL A O 1
ATOM 1355 N N . ASN A 1 174 ? -3.619 -17.172 11.578 1 94.81 174 ASN A N 1
ATOM 1356 C CA . ASN A 1 174 ? -2.623 -16.328 12.211 1 94.81 174 ASN A CA 1
ATOM 1357 C C . ASN A 1 174 ? -1.993 -17 13.422 1 94.81 174 ASN A C 1
ATOM 1359 O O . ASN A 1 174 ? -0.904 -16.625 13.859 1 94.81 174 ASN A O 1
ATOM 1363 N N . GLU A 1 175 ? -2.662 -17.953 13.969 1 94.31 175 GLU A N 1
ATOM 1364 C CA . GLU A 1 175 ? -2.143 -18.688 15.125 1 94.31 175 GLU A CA 1
ATOM 1365 C C . GLU A 1 175 ? -1.318 -19.891 14.695 1 94.31 175 GLU A C 1
ATOM 1367 O O . GLU A 1 175 ? -0.166 -20.047 15.109 1 94.31 175 GLU A O 1
ATOM 1372 N N . LEU A 1 176 ? -1.89 -20.656 13.844 1 96.31 176 LEU A N 1
ATOM 1373 C CA . LEU A 1 176 ? -1.279 -21.922 13.461 1 96.31 176 LEU A CA 1
ATOM 1374 C C . LEU A 1 176 ? -0.331 -21.75 12.281 1 96.31 176 LEU A C 1
ATOM 1376 O O . LEU A 1 176 ? 0.637 -22.5 12.133 1 96.31 176 LEU A O 1
ATOM 1380 N N . GLY A 1 177 ? -0.594 -20.75 11.422 1 96.88 177 GLY A N 1
ATOM 1381 C CA . GLY A 1 177 ? 0.211 -20.484 10.234 1 96.88 177 GLY A CA 1
ATOM 1382 C C . GLY A 1 177 ? 1.689 -20.344 10.547 1 96.88 177 GLY A C 1
ATOM 1383 O O . GLY A 1 177 ? 2.51 -21.125 10.062 1 96.88 177 GLY A O 1
ATOM 1384 N N . PRO A 1 178 ? 1.954 -19.359 11.438 1 96.44 178 PRO A N 1
ATOM 1385 C CA . PRO A 1 178 ? 3.371 -19.156 11.75 1 96.44 178 PRO A CA 1
ATOM 1386 C C . PRO A 1 178 ? 4.004 -20.359 12.445 1 96.44 178 PRO A C 1
ATOM 1388 O O . PRO A 1 178 ? 5.184 -20.656 12.227 1 96.44 178 PRO A O 1
ATOM 1391 N N . LEU A 1 179 ? 3.305 -21.094 13.242 1 95.81 179 LEU A N 1
ATOM 1392 C CA . LEU A 1 179 ? 3.814 -22.25 13.953 1 95.81 179 LEU A CA 1
ATOM 1393 C C . LEU A 1 179 ? 4.195 -23.359 12.977 1 95.81 179 LEU A C 1
ATOM 1395 O O . LEU A 1 179 ? 5.25 -23.984 13.125 1 95.81 179 LEU A O 1
ATOM 1399 N N . LEU A 1 180 ? 3.404 -23.562 12 1 97 180 LEU A N 1
ATOM 1400 C CA . LEU A 1 180 ? 3.625 -24.656 11.055 1 97 180 LEU A CA 1
ATOM 1401 C C . LEU A 1 180 ? 4.617 -24.234 9.969 1 97 180 LEU A C 1
ATOM 1403 O O . LEU A 1 180 ? 5.41 -25.062 9.5 1 97 180 LEU A O 1
ATOM 1407 N N . GLU A 1 181 ? 4.512 -23.016 9.539 1 97.25 181 GLU A N 1
ATOM 1408 C CA . GLU A 1 181 ? 5.387 -22.484 8.5 1 97.25 181 GLU A CA 1
ATOM 1409 C C . GLU A 1 181 ? 6.855 -22.734 8.828 1 97.25 181 GLU A C 1
ATOM 1411 O O . GLU A 1 181 ? 7.641 -23.078 7.949 1 97.25 181 GLU A O 1
ATOM 1416 N N . SER A 1 182 ? 7.195 -22.641 10.094 1 96.31 182 SER A N 1
ATOM 1417 C CA . SER A 1 182 ? 8.586 -22.781 10.523 1 96.31 182 SER A CA 1
ATOM 1418 C C . SER A 1 182 ? 8.773 -24.047 11.375 1 96.31 182 SER A C 1
ATOM 1420 O O . SER A 1 182 ? 9.75 -24.156 12.109 1 96.31 182 SER A O 1
ATOM 1422 N N . HIS A 1 183 ? 7.887 -24.953 11.375 1 96.12 183 HIS A N 1
ATOM 1423 C CA . HIS A 1 183 ? 7.953 -26.172 12.172 1 96.12 183 HIS A CA 1
ATOM 1424 C C . HIS A 1 183 ? 9.148 -27.031 11.766 1 96.12 183 HIS A C 1
ATOM 1426 O O . HIS A 1 183 ? 9.469 -27.125 10.578 1 96.12 183 HIS A O 1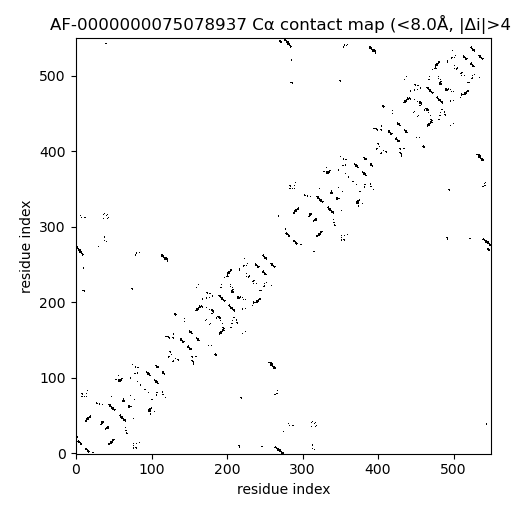
ATOM 1432 N N . PRO A 1 184 ? 9.727 -27.797 12.633 1 95.81 184 PRO A N 1
ATOM 1433 C CA . PRO A 1 184 ? 10.898 -28.625 12.344 1 95.81 184 PRO A CA 1
ATOM 1434 C C . PRO A 1 184 ? 10.617 -29.688 11.289 1 95.81 184 PRO A C 1
ATOM 1436 O O . PRO A 1 184 ? 11.539 -30.172 10.625 1 95.81 184 PRO A O 1
ATOM 1439 N N . ASP A 1 185 ? 9.422 -30.062 11.172 1 96.06 185 ASP A N 1
ATOM 1440 C CA . ASP A 1 185 ? 9.047 -31.078 10.18 1 96.06 185 ASP A CA 1
ATOM 1441 C C . ASP A 1 185 ? 9.172 -30.516 8.766 1 96.06 185 ASP A C 1
ATOM 1443 O O . ASP A 1 185 ? 9.148 -31.281 7.793 1 96.06 185 ASP A O 1
ATOM 1447 N N . PHE A 1 186 ? 9.25 -29.219 8.641 1 96.81 186 PHE A N 1
ATOM 1448 C CA . PHE A 1 186 ? 9.484 -28.547 7.363 1 96.81 186 PHE A CA 1
ATOM 1449 C C . PHE A 1 186 ? 10.828 -27.828 7.371 1 96.81 186 PHE A C 1
ATOM 1451 O O . PHE A 1 186 ? 10.875 -26.609 7.496 1 96.81 186 PHE A O 1
ATOM 1458 N N . PRO A 1 187 ? 11.883 -28.516 7.094 1 96.31 187 PRO A N 1
ATOM 1459 C CA . PRO A 1 187 ? 13.227 -27.938 7.23 1 96.31 187 PRO A CA 1
ATOM 1460 C C . PRO A 1 187 ? 13.43 -26.688 6.375 1 96.31 187 PRO A C 1
ATOM 1462 O O . PRO A 1 187 ? 14.25 -25.844 6.707 1 96.31 187 PRO A O 1
ATOM 1465 N N . GLU A 1 188 ? 12.742 -26.594 5.242 1 95.19 188 GLU A N 1
ATOM 1466 C CA . GLU A 1 188 ? 12.836 -25.422 4.379 1 95.19 188 GLU A CA 1
ATOM 1467 C C . GLU A 1 188 ? 11.586 -24.562 4.504 1 95.19 188 GLU A C 1
ATOM 1469 O O . GLU A 1 188 ? 11.266 -23.781 3.594 1 95.19 188 GLU A O 1
ATOM 1474 N N . ARG A 1 189 ? 10.883 -24.703 5.59 1 96.44 189 ARG A N 1
ATOM 1475 C CA . ARG A 1 189 ? 9.625 -24 5.801 1 96.44 189 ARG A CA 1
ATOM 1476 C C . ARG A 1 189 ? 8.594 -24.391 4.75 1 96.44 189 ARG A C 1
ATOM 1478 O O . ARG A 1 189 ? 8.859 -25.234 3.9 1 96.44 189 ARG A O 1
ATOM 1485 N N . ALA A 1 190 ? 7.387 -23.953 4.891 1 97.44 190 ALA A N 1
ATOM 1486 C CA . ALA A 1 190 ? 6.34 -24.344 3.949 1 97.44 190 ALA A CA 1
ATOM 1487 C C . ALA A 1 190 ? 5.207 -23.328 3.936 1 97.44 190 ALA A C 1
ATOM 1489 O O . ALA A 1 190 ? 5.012 -22.594 4.906 1 97.44 190 ALA A O 1
ATOM 1490 N N . ASN A 1 191 ? 4.559 -23.234 2.783 1 97.31 191 ASN A N 1
ATOM 1491 C CA . ASN A 1 191 ? 3.271 -22.547 2.729 1 97.31 191 ASN A CA 1
ATOM 1492 C C . ASN A 1 191 ? 2.176 -23.359 3.406 1 97.31 191 ASN A C 1
ATOM 1494 O O . ASN A 1 191 ? 2.014 -24.547 3.121 1 97.31 191 ASN A O 1
ATOM 1498 N N . ILE A 1 192 ? 1.417 -22.703 4.273 1 98.56 192 ILE A N 1
ATOM 1499 C CA . ILE A 1 192 ? 0.411 -23.422 5.047 1 98.56 192 ILE A CA 1
ATOM 1500 C C . ILE A 1 192 ? -0.985 -23 4.594 1 98.56 192 ILE A C 1
ATOM 1502 O O . ILE A 1 192 ? -1.384 -21.844 4.781 1 98.56 192 ILE A O 1
ATOM 1506 N N . GLY A 1 193 ? -1.692 -23.969 4.07 1 98.69 193 GLY A N 1
ATOM 1507 C CA . GLY A 1 193 ? -3.049 -23.703 3.611 1 98.69 193 GLY A CA 1
ATOM 1508 C C . GLY A 1 193 ? -4.109 -24.219 4.566 1 98.69 193 GLY A C 1
ATOM 1509 O O . GLY A 1 193 ? -3.938 -25.266 5.188 1 98.69 193 GLY A O 1
ATOM 1510 N N . PHE A 1 194 ? -5.16 -23.531 4.711 1 98.81 194 PHE A N 1
ATOM 1511 C CA . PHE A 1 194 ? -6.367 -23.906 5.434 1 98.81 194 PHE A CA 1
ATOM 1512 C C . PHE A 1 194 ? -7.559 -24 4.488 1 98.81 194 PHE A C 1
ATOM 1514 O O . PHE A 1 194 ? -8.039 -23 3.975 1 98.81 194 PHE A O 1
ATOM 1521 N N . MET A 1 195 ? -8.055 -25.266 4.348 1 98.81 195 MET A N 1
ATOM 1522 C CA . MET A 1 195 ? -9.016 -25.531 3.289 1 98.81 195 MET A CA 1
ATOM 1523 C C . MET A 1 195 ? -10.367 -25.938 3.871 1 98.81 195 MET A C 1
ATOM 1525 O O . MET A 1 195 ? -10.43 -26.812 4.746 1 98.81 195 MET A O 1
ATOM 1529 N N . GLN A 1 196 ? -11.383 -25.297 3.443 1 98.88 196 GLN A N 1
ATOM 1530 C CA . GLN A 1 196 ? -12.75 -25.75 3.68 1 98.88 196 GLN A CA 1
ATOM 1531 C C . GLN A 1 196 ? -13.367 -26.328 2.412 1 98.88 196 GLN A C 1
ATOM 1533 O O . GLN A 1 196 ? -13.438 -25.656 1.383 1 98.88 196 GLN A O 1
ATOM 1538 N N . VAL A 1 197 ? -13.82 -27.547 2.465 1 98.81 197 VAL A N 1
ATOM 1539 C CA . VAL A 1 197 ? -14.5 -28.172 1.337 1 98.81 197 VAL A CA 1
ATOM 1540 C C . VAL A 1 197 ? -15.977 -27.797 1.351 1 98.81 197 VAL A C 1
ATOM 1542 O O . VAL A 1 197 ? -16.688 -28.062 2.33 1 98.81 197 VAL A O 1
ATOM 1545 N N . ILE A 1 198 ? -16.406 -27.141 0.322 1 98.75 198 ILE A N 1
ATOM 1546 C CA . ILE A 1 198 ? -17.812 -26.797 0.174 1 98.75 198 ILE A CA 1
ATOM 1547 C C . ILE A 1 198 ? -18.547 -27.922 -0.535 1 98.75 198 ILE A C 1
ATOM 1549 O O . ILE A 1 198 ? -19.594 -28.391 -0.057 1 98.75 198 ILE A O 1
ATOM 1553 N N . ASP A 1 199 ? -18.062 -28.391 -1.618 1 98.44 199 ASP A N 1
ATOM 1554 C CA . ASP A 1 199 ? -18.484 -29.594 -2.348 1 98.44 199 ASP A CA 1
ATOM 1555 C C . ASP A 1 199 ? -17.359 -30.125 -3.215 1 98.44 199 ASP A C 1
ATOM 1557 O O . ASP A 1 199 ? -16.219 -29.656 -3.131 1 98.44 199 ASP A O 1
ATOM 1561 N N . ARG A 1 200 ? -17.562 -31.094 -4.035 1 98.62 200 ARG A N 1
ATOM 1562 C CA . ARG A 1 200 ? -16.516 -31.812 -4.734 1 98.62 200 ARG A CA 1
ATOM 1563 C C . ARG A 1 200 ? -15.852 -30.938 -5.789 1 98.62 200 ARG A C 1
ATOM 1565 O O . ARG A 1 200 ? -14.781 -31.281 -6.305 1 98.62 200 ARG A O 1
ATOM 1572 N N . GLY A 1 201 ? -16.438 -29.766 -6.18 1 98.81 201 GLY A N 1
ATOM 1573 C CA . GLY A 1 201 ? -15.883 -28.875 -7.191 1 98.81 201 GLY A CA 1
ATOM 1574 C C . GLY A 1 201 ? -15.562 -27.5 -6.664 1 98.81 201 GLY A C 1
ATOM 1575 O O . GLY A 1 201 ? -15.312 -26.578 -7.441 1 98.81 201 GLY A O 1
ATOM 1576 N N . HIS A 1 202 ? -15.641 -27.375 -5.324 1 98.81 202 HIS A N 1
ATOM 1577 C CA . HIS A 1 202 ? -15.57 -26.016 -4.781 1 98.81 202 HIS A CA 1
ATOM 1578 C C . HIS A 1 202 ? -14.969 -26.016 -3.377 1 98.81 202 HIS A C 1
ATOM 1580 O O . HIS A 1 202 ? -15.469 -26.719 -2.486 1 98.81 202 HIS A O 1
ATOM 1586 N N . ILE A 1 203 ? -13.852 -25.219 -3.195 1 98.88 203 ILE A N 1
ATOM 1587 C CA . ILE A 1 203 ? -13.266 -25.078 -1.867 1 98.88 203 ILE A CA 1
ATOM 1588 C C . ILE A 1 203 ? -13.008 -23.594 -1.579 1 98.88 203 ILE A C 1
ATOM 1590 O O . ILE A 1 203 ? -12.969 -22.781 -2.498 1 98.88 203 ILE A O 1
ATOM 1594 N N . LYS A 1 204 ? -12.914 -23.266 -0.278 1 98.88 204 LYS A N 1
ATOM 1595 C CA . LYS A 1 204 ? -12.367 -22.016 0.212 1 98.88 204 LYS A CA 1
ATOM 1596 C C . LYS A 1 204 ? -10.992 -22.219 0.843 1 98.88 204 LYS A C 1
ATOM 1598 O O . LYS A 1 204 ? -10.742 -23.234 1.485 1 98.88 204 LYS A O 1
ATOM 1603 N N . LEU A 1 205 ? -10.133 -21.25 0.663 1 98.81 205 LEU A N 1
ATOM 1604 C CA . LEU A 1 205 ? -8.742 -21.453 1.073 1 98.81 205 LEU A CA 1
ATOM 1605 C C . LEU A 1 205 ? -8.148 -20.156 1.618 1 98.81 205 LEU A C 1
ATOM 1607 O O . LEU A 1 205 ? -8.328 -19.078 1.035 1 98.81 205 LEU A O 1
ATOM 1611 N N . ARG A 1 206 ? -7.535 -20.188 2.723 1 98.75 206 ARG A N 1
ATOM 1612 C CA . ARG A 1 206 ? -6.641 -19.156 3.244 1 98.75 206 ARG A CA 1
ATOM 1613 C C . ARG A 1 206 ? -5.223 -19.703 3.41 1 98.75 206 ARG A C 1
ATOM 1615 O O . ARG A 1 206 ? -5.039 -20.859 3.762 1 98.75 206 ARG A O 1
ATOM 1622 N N . VAL A 1 207 ? -4.219 -18.922 3.1 1 98.19 207 VAL A N 1
ATOM 1623 C CA . VAL A 1 207 ? -2.854 -19.438 3.088 1 98.19 207 VAL A CA 1
ATOM 1624 C C . VAL A 1 207 ? -1.95 -18.516 3.904 1 98.19 207 VAL A C 1
ATOM 1626 O O . VAL A 1 207 ? -1.998 -17.297 3.752 1 98.19 207 VAL A O 1
ATOM 1629 N N . TYR A 1 208 ? -1.209 -19.047 4.785 1 98.12 208 TYR A N 1
ATOM 1630 C CA . TYR A 1 208 ? -0.034 -18.422 5.375 1 98.12 208 TYR A CA 1
ATOM 1631 C C . TYR A 1 208 ? 1.225 -18.766 4.59 1 98.12 208 TYR A C 1
ATOM 1633 O O . TYR A 1 208 ? 1.701 -19.906 4.633 1 98.12 208 TYR A O 1
ATOM 1641 N N . GLU A 1 209 ? 1.776 -17.812 3.93 1 94.25 209 GLU A N 1
ATOM 1642 C CA . GLU A 1 209 ? 2.83 -18.062 2.955 1 94.25 209 GLU A CA 1
ATOM 1643 C C . GLU A 1 209 ? 4.203 -18.094 3.623 1 94.25 209 GLU A C 1
ATOM 1645 O O . GLU A 1 209 ? 4.484 -17.281 4.508 1 94.25 209 GLU A O 1
ATOM 1650 N N . ARG A 1 210 ? 5.016 -19.016 3.123 1 91.44 210 ARG A N 1
ATOM 1651 C CA . ARG A 1 210 ? 6.395 -19.172 3.572 1 91.44 210 ARG A CA 1
ATOM 1652 C C . ARG A 1 210 ? 7.16 -17.859 3.465 1 91.44 210 ARG A C 1
ATOM 1654 O O . ARG A 1 210 ? 7.262 -17.281 2.381 1 91.44 210 ARG A O 1
ATOM 1661 N N . GLY A 1 211 ? 7.719 -17.344 4.598 1 84.19 211 GLY A N 1
ATOM 1662 C CA . GLY A 1 211 ? 8.508 -16.125 4.621 1 84.19 211 GLY A CA 1
ATOM 1663 C C . GLY A 1 211 ? 7.664 -14.867 4.539 1 84.19 211 GLY A C 1
ATOM 1664 O O . GLY A 1 211 ? 8.195 -13.766 4.387 1 84.19 211 GLY A O 1
ATOM 1665 N N . ALA A 1 212 ? 6.43 -15.039 4.648 1 84.69 212 ALA A N 1
ATOM 1666 C CA . ALA A 1 212 ? 5.523 -13.891 4.578 1 84.69 212 ALA A CA 1
ATOM 1667 C C . ALA A 1 212 ? 4.465 -13.961 5.676 1 84.69 212 ALA A C 1
ATOM 1669 O O . ALA A 1 212 ? 4.797 -14.094 6.859 1 84.69 212 ALA A O 1
ATOM 1670 N N . ALA A 1 213 ? 3.334 -13.844 5.602 1 92.56 213 ALA A N 1
ATOM 1671 C CA . ALA A 1 213 ? 2.119 -13.969 6.402 1 92.56 213 ALA A CA 1
ATOM 1672 C C . ALA A 1 213 ? 0.926 -14.352 5.531 1 92.56 213 ALA A C 1
ATOM 1674 O O . ALA A 1 213 ? 1.091 -14.984 4.48 1 92.56 213 ALA A O 1
ATOM 1675 N N . GLU A 1 214 ? -0.19 -14.164 6.039 1 95.94 214 GLU A N 1
ATOM 1676 C CA . GLU A 1 214 ? -1.357 -14.453 5.211 1 95.94 214 GLU A CA 1
ATOM 1677 C C . GLU A 1 214 ? -1.405 -13.547 3.986 1 95.94 214 GLU A C 1
ATOM 1679 O O . GLU A 1 214 ? -1.116 -12.359 4.078 1 95.94 214 GLU A O 1
ATOM 1684 N N . THR A 1 215 ? -1.723 -14.133 2.867 1 94.69 215 THR A N 1
ATOM 1685 C CA . THR A 1 215 ? -1.786 -13.383 1.618 1 94.69 215 THR A CA 1
ATOM 1686 C C . THR A 1 215 ? -3.189 -13.445 1.022 1 94.69 215 THR A C 1
ATOM 1688 O O . THR A 1 215 ? -3.99 -14.305 1.392 1 94.69 215 THR A O 1
ATOM 1691 N N . LEU A 1 216 ? -3.477 -12.555 0.145 1 95.94 216 LEU A N 1
ATOM 1692 C CA . LEU A 1 216 ? -4.785 -12.484 -0.497 1 95.94 216 LEU A CA 1
ATOM 1693 C C . LEU A 1 216 ? -4.965 -13.625 -1.494 1 95.94 216 LEU A C 1
ATOM 1695 O O . LEU A 1 216 ? -6.094 -14.031 -1.777 1 95.94 216 LEU A O 1
ATOM 1699 N N . ALA A 1 217 ? -3.809 -13.992 -2.031 1 95.81 217 ALA A N 1
ATOM 1700 C CA . ALA A 1 217 ? -3.824 -15.086 -3.002 1 95.81 217 ALA A CA 1
ATOM 1701 C C . ALA A 1 217 ? -2.467 -15.773 -3.07 1 95.81 217 ALA A C 1
ATOM 1703 O O . ALA A 1 217 ? -1.424 -15.125 -2.955 1 95.81 217 ALA A O 1
ATOM 1704 N N . CYS A 1 218 ? -2.525 -17.031 -3.322 1 95.69 218 CYS A N 1
ATOM 1705 C CA . CYS A 1 218 ? -1.37 -17.891 -3.531 1 95.69 218 CYS A CA 1
ATOM 1706 C C . CYS A 1 218 ? -1.664 -18.953 -4.59 1 95.69 218 CYS A C 1
ATOM 1708 O O . CYS A 1 218 ? -2.299 -19.969 -4.301 1 95.69 218 CYS A O 1
ATOM 1710 N N . GLY A 1 219 ? -1.131 -18.734 -5.734 1 96.69 219 GLY A N 1
ATOM 1711 C CA . GLY A 1 219 ? -1.427 -19.641 -6.84 1 96.69 219 GLY A CA 1
ATOM 1712 C C . GLY A 1 219 ? -1.026 -21.078 -6.562 1 96.69 219 GLY A C 1
ATOM 1713 O O . GLY A 1 219 ? -1.838 -21.984 -6.711 1 96.69 219 GLY A O 1
ATOM 1714 N N . SER A 1 220 ? 0.24 -21.25 -6.195 1 96.56 220 SER A N 1
ATOM 1715 C CA . SER A 1 220 ? 0.696 -22.609 -5.906 1 96.56 220 SER A CA 1
ATOM 1716 C C . SER A 1 220 ? -0.053 -23.203 -4.719 1 96.56 220 SER A C 1
ATOM 1718 O O . SER A 1 220 ? -0.287 -24.406 -4.668 1 96.56 220 SER A O 1
ATOM 1720 N N . GLY A 1 221 ? -0.464 -22.344 -3.773 1 97.56 221 GLY A N 1
ATOM 1721 C CA . GLY A 1 221 ? -1.273 -22.812 -2.656 1 97.56 221 GLY A CA 1
ATOM 1722 C C . GLY A 1 221 ? -2.629 -23.344 -3.082 1 97.56 221 GLY A C 1
ATOM 1723 O O . GLY A 1 221 ? -3.094 -24.359 -2.561 1 97.56 221 GLY A O 1
ATOM 1724 N N . ALA A 1 222 ? -3.227 -22.641 -3.959 1 98.62 222 ALA A N 1
ATOM 1725 C CA . ALA A 1 222 ? -4.504 -23.094 -4.5 1 98.62 222 ALA A CA 1
ATOM 1726 C C . ALA A 1 222 ? -4.363 -24.438 -5.191 1 98.62 222 ALA A C 1
ATOM 1728 O O . ALA A 1 222 ? -5.184 -25.344 -4.992 1 98.62 222 ALA A O 1
ATOM 1729 N N . CYS A 1 223 ? -3.34 -24.562 -5.973 1 98.62 223 CYS A N 1
ATOM 1730 C CA . CYS A 1 223 ? -3.076 -25.828 -6.648 1 98.62 223 CYS A CA 1
ATOM 1731 C C . CYS A 1 223 ? -2.855 -26.938 -5.641 1 98.62 223 CYS A C 1
ATOM 1733 O O . CYS A 1 223 ? -3.416 -28.031 -5.785 1 98.62 223 CYS A O 1
ATOM 1735 N N . ALA A 1 224 ? -2.047 -26.641 -4.672 1 98.69 224 ALA A N 1
ATOM 1736 C CA . ALA A 1 224 ? -1.741 -27.641 -3.65 1 98.69 224 ALA A CA 1
ATOM 1737 C C . ALA A 1 224 ? -3.012 -28.125 -2.953 1 98.69 224 ALA A C 1
ATOM 1739 O O . ALA A 1 224 ? -3.203 -29.328 -2.758 1 98.69 224 ALA A O 1
ATOM 1740 N N . ALA A 1 225 ? -3.848 -27.219 -2.588 1 98.88 225 ALA A N 1
ATOM 1741 C CA . ALA A 1 225 ? -5.09 -27.562 -1.905 1 98.88 225 ALA A CA 1
ATOM 1742 C C . ALA A 1 225 ? -5.961 -28.469 -2.779 1 98.88 225 ALA A C 1
ATOM 1744 O O . ALA A 1 225 ? -6.492 -29.469 -2.307 1 98.88 225 ALA A O 1
ATOM 1745 N N . ALA A 1 226 ? -6.105 -28.109 -4.027 1 98.88 226 ALA A N 1
ATOM 1746 C CA . ALA A 1 226 ? -6.898 -28.906 -4.949 1 98.88 226 ALA A CA 1
ATOM 1747 C C . ALA A 1 226 ? -6.312 -30.312 -5.102 1 98.88 226 ALA A C 1
ATOM 1749 O O . ALA A 1 226 ? -7.035 -31.312 -5.016 1 98.88 226 ALA A O 1
ATOM 1750 N N . ILE A 1 227 ? -5.016 -30.375 -5.312 1 98.88 227 ILE A N 1
ATOM 1751 C CA . ILE A 1 227 ? -4.328 -31.641 -5.512 1 98.88 227 ILE A CA 1
ATOM 1752 C C . ILE A 1 227 ? -4.539 -32.531 -4.297 1 98.88 227 ILE A C 1
ATOM 1754 O O . ILE A 1 227 ? -4.922 -33.719 -4.438 1 98.88 227 ILE A O 1
ATOM 1758 N N . ILE A 1 228 ? -4.312 -31.984 -3.154 1 98.75 228 ILE A N 1
ATOM 1759 C CA . ILE A 1 228 ? -4.441 -32.719 -1.913 1 98.75 228 ILE A CA 1
ATOM 1760 C C . ILE A 1 228 ? -5.887 -33.188 -1.734 1 98.75 228 ILE A C 1
ATOM 1762 O O . ILE A 1 228 ? -6.141 -34.344 -1.378 1 98.75 228 ILE A O 1
ATOM 1766 N N . GLY A 1 229 ? -6.84 -32.312 -1.984 1 98.75 229 GLY A N 1
ATOM 1767 C CA . GLY A 1 229 ? -8.242 -32.688 -1.899 1 98.75 229 GLY A CA 1
ATOM 1768 C C . GLY A 1 229 ? -8.617 -33.812 -2.852 1 98.75 229 GLY A C 1
ATOM 1769 O O . GLY A 1 229 ? -9.391 -34.688 -2.494 1 98.75 229 GLY A O 1
ATOM 1770 N N . ILE A 1 230 ? -8.102 -33.781 -4.047 1 98.69 230 ILE A N 1
ATOM 1771 C CA . ILE A 1 230 ? -8.367 -34.812 -5.047 1 98.69 230 ILE A CA 1
ATOM 1772 C C . ILE A 1 230 ? -7.766 -36.125 -4.598 1 98.69 230 ILE A C 1
ATOM 1774 O O . ILE A 1 230 ? -8.438 -37.156 -4.621 1 98.69 230 ILE A O 1
ATOM 1778 N N . GLU A 1 231 ? -6.52 -36.094 -4.141 1 97.94 231 GLU A N 1
ATOM 1779 C CA . GLU A 1 231 ? -5.832 -37.281 -3.682 1 97.94 231 GLU A CA 1
ATOM 1780 C C . GLU A 1 231 ? -6.547 -37.906 -2.486 1 97.94 231 GLU A C 1
ATOM 1782 O O . GLU A 1 231 ? -6.535 -39.125 -2.311 1 97.94 231 GLU A O 1
ATOM 1787 N N . GLN A 1 232 ? -7.176 -37.125 -1.72 1 97.5 232 GLN A N 1
ATOM 1788 C CA . GLN A 1 232 ? -7.867 -37.594 -0.524 1 97.5 232 GLN A CA 1
ATOM 1789 C C . GLN A 1 232 ? -9.328 -37.938 -0.829 1 97.5 232 GLN A C 1
ATOM 1791 O O . GLN A 1 232 ? -10.117 -38.156 0.086 1 97.5 232 GLN A O 1
ATOM 1796 N N . ASN A 1 233 ? -9.672 -37.906 -2.08 1 97.75 233 ASN A N 1
ATOM 1797 C CA . ASN A 1 233 ? -10.992 -38.281 -2.588 1 97.75 233 ASN A CA 1
ATOM 1798 C C . ASN A 1 233 ? -12.078 -37.344 -2.049 1 97.75 233 ASN A C 1
ATOM 1800 O O . ASN A 1 233 ? -13.195 -37.781 -1.783 1 97.75 233 ASN A O 1
ATOM 1804 N N . LEU A 1 234 ? -11.711 -36.094 -1.812 1 98.12 234 LEU A N 1
ATOM 1805 C CA . LEU A 1 234 ? -12.656 -35.062 -1.345 1 98.12 234 LEU A CA 1
ATOM 1806 C C . LEU A 1 234 ? -13.18 -34.25 -2.51 1 98.12 234 LEU A C 1
ATOM 1808 O O . LEU A 1 234 ? -14.266 -33.656 -2.42 1 98.12 234 LEU A O 1
ATOM 1812 N N . LEU A 1 235 ? -12.398 -34.188 -3.57 1 98.75 235 LEU A N 1
ATOM 1813 C CA . LEU A 1 235 ? -12.688 -33.281 -4.672 1 98.75 235 LEU A CA 1
ATOM 1814 C C . LEU A 1 235 ? -12.617 -34 -6.012 1 98.75 235 LEU A C 1
ATOM 1816 O O . LEU A 1 235 ? -12.008 -35.062 -6.113 1 98.75 235 LEU A O 1
ATOM 1820 N N . ASP A 1 236 ? -13.227 -33.406 -7.031 1 98.62 236 ASP A N 1
ATOM 1821 C CA . ASP A 1 236 ? -13.117 -33.875 -8.414 1 98.62 236 ASP A CA 1
ATOM 1822 C C . ASP A 1 236 ? -11.906 -33.25 -9.102 1 98.62 236 ASP A C 1
ATOM 1824 O O . ASP A 1 236 ? -11.109 -32.562 -8.461 1 98.62 236 ASP A O 1
ATOM 1828 N N . HIS A 1 237 ? -11.75 -33.5 -10.383 1 98.5 237 HIS A N 1
ATOM 1829 C CA . HIS A 1 237 ? -10.516 -33.156 -11.086 1 98.5 237 HIS A CA 1
ATOM 1830 C C . HIS A 1 237 ? -10.523 -31.688 -11.523 1 98.5 237 HIS A C 1
ATOM 1832 O O . HIS A 1 237 ? -9.516 -31.172 -12.008 1 98.5 237 HIS A O 1
ATOM 1838 N N . GLU A 1 238 ? -11.648 -30.984 -11.43 1 98.69 238 GLU A N 1
ATOM 1839 C CA . GLU A 1 238 ? -11.781 -29.547 -11.648 1 98.69 238 GLU A CA 1
ATOM 1840 C C . GLU A 1 238 ? -12.391 -28.859 -10.422 1 98.69 238 GLU A C 1
ATOM 1842 O O . GLU A 1 238 ? -13.5 -29.203 -10 1 98.69 238 GLU A O 1
ATOM 1847 N N . VAL A 1 239 ? -11.656 -27.891 -9.914 1 98.81 239 VAL A N 1
ATOM 1848 C CA . VAL A 1 239 ? -12.039 -27.344 -8.617 1 98.81 239 VAL A CA 1
ATOM 1849 C C . VAL A 1 239 ? -11.961 -25.812 -8.664 1 98.81 239 VAL A C 1
ATOM 1851 O O . VAL A 1 239 ? -10.969 -25.25 -9.125 1 98.81 239 VAL A O 1
ATOM 1854 N N . LYS A 1 240 ? -13.008 -25.156 -8.297 1 98.88 240 LYS A N 1
ATOM 1855 C CA . LYS A 1 240 ? -12.961 -23.734 -8.008 1 98.88 240 LYS A CA 1
ATOM 1856 C C . LYS A 1 240 ? -12.398 -23.469 -6.617 1 98.88 240 LYS A C 1
ATOM 1858 O O . LYS A 1 240 ? -12.891 -24.016 -5.629 1 98.88 240 LYS A O 1
ATOM 1863 N N . VAL A 1 241 ? -11.391 -22.703 -6.504 1 98.88 241 VAL A N 1
ATOM 1864 C CA . VAL A 1 241 ? -10.781 -22.344 -5.234 1 98.88 241 VAL A CA 1
ATOM 1865 C C . VAL A 1 241 ? -11.039 -20.859 -4.934 1 98.88 241 VAL A C 1
ATOM 1867 O O . VAL A 1 241 ? -10.555 -19.984 -5.648 1 98.88 241 VAL A O 1
ATOM 1870 N N . GLU A 1 242 ? -11.812 -20.609 -3.889 1 98.81 242 GLU A N 1
ATOM 1871 C CA . GLU A 1 242 ? -12.062 -19.234 -3.447 1 98.81 242 GLU A CA 1
ATOM 1872 C C . GLU A 1 242 ? -11.008 -18.781 -2.438 1 98.81 242 GLU A C 1
ATOM 1874 O O . GLU A 1 242 ? -10.844 -19.406 -1.385 1 98.81 242 GLU A O 1
ATOM 1879 N N . LEU A 1 243 ? -10.305 -17.812 -2.785 1 98.44 243 LEU A N 1
ATOM 1880 C CA . LEU A 1 243 ? -9.344 -17.156 -1.908 1 98.44 243 LEU A CA 1
ATOM 1881 C C . LEU A 1 243 ? -9.836 -15.766 -1.497 1 98.44 243 LEU A C 1
ATOM 1883 O O . LEU A 1 243 ? -10.797 -15.25 -2.072 1 98.44 243 LEU A O 1
ATOM 1887 N N . PRO A 1 244 ? -9.195 -15.125 -0.502 1 97.75 244 PRO A N 1
ATOM 1888 C CA . PRO A 1 244 ? -9.633 -13.781 -0.095 1 97.75 244 PRO A CA 1
ATOM 1889 C C . PRO A 1 244 ? -9.625 -12.781 -1.25 1 97.75 244 PRO A C 1
ATOM 1891 O O . PRO A 1 244 ? -10.484 -11.898 -1.31 1 97.75 244 PRO A O 1
ATOM 1894 N N . GLY A 1 245 ? -8.742 -12.938 -2.213 1 97.88 245 GLY A N 1
ATOM 1895 C CA . GLY A 1 245 ? -8.594 -11.984 -3.301 1 97.88 245 GLY A CA 1
ATOM 1896 C C . GLY A 1 245 ? -9.438 -12.336 -4.516 1 97.88 245 GLY A C 1
ATOM 1897 O O . GLY A 1 245 ? -9.469 -11.586 -5.492 1 97.88 245 GLY A O 1
ATOM 1898 N N . GLY A 1 246 ? -10.047 -13.484 -4.488 1 98.19 246 GLY A N 1
ATOM 1899 C CA . GLY A 1 246 ? -10.836 -13.945 -5.617 1 98.19 246 GLY A CA 1
ATOM 1900 C C . GLY A 1 246 ? -10.75 -15.445 -5.828 1 98.19 246 GLY A C 1
ATOM 1901 O O . GLY A 1 246 ? -10.391 -16.188 -4.914 1 98.19 246 GLY A O 1
ATOM 1902 N N . SER A 1 247 ? -11.086 -15.852 -7.09 1 98.69 247 SER A N 1
ATOM 1903 C CA . SER A 1 247 ? -11.18 -17.297 -7.293 1 98.69 247 SER A CA 1
ATOM 1904 C C . SER A 1 247 ? -10.281 -17.75 -8.438 1 98.69 247 SER A C 1
ATOM 1906 O O . SER A 1 247 ? -10.023 -16.984 -9.367 1 98.69 247 SER A O 1
ATOM 1908 N N . LEU A 1 248 ? -9.891 -18.969 -8.32 1 98.81 248 LEU A N 1
ATOM 1909 C CA . LEU A 1 248 ? -9.164 -19.703 -9.352 1 98.81 248 LEU A CA 1
ATOM 1910 C C . LEU A 1 248 ? -9.867 -21 -9.688 1 98.81 248 LEU A C 1
ATOM 1912 O O . LEU A 1 248 ? -10.648 -21.516 -8.883 1 98.81 248 LEU A O 1
ATOM 1916 N N . THR A 1 249 ? -9.602 -21.469 -10.867 1 98.88 249 THR A N 1
ATOM 1917 C CA . THR A 1 249 ? -10.008 -22.828 -11.25 1 98.88 249 THR A CA 1
ATOM 1918 C C . THR A 1 249 ? -8.789 -23.719 -11.461 1 98.88 249 THR A C 1
ATOM 1920 O O . THR A 1 249 ? -7.883 -23.359 -12.227 1 98.88 249 THR A O 1
ATOM 1923 N N . ILE A 1 250 ? -8.805 -24.812 -10.805 1 98.88 250 ILE A N 1
ATOM 1924 C CA . ILE A 1 250 ? -7.703 -25.766 -10.891 1 98.88 250 ILE A CA 1
ATOM 1925 C C . ILE A 1 250 ? -8.164 -27.047 -11.586 1 98.88 250 ILE A C 1
ATOM 1927 O O . ILE A 1 250 ? -9.227 -27.594 -11.258 1 98.88 250 ILE A O 1
ATOM 1931 N N . ASN A 1 251 ? -7.422 -27.453 -12.555 1 98.88 251 ASN A N 1
ATOM 1932 C CA . ASN A 1 251 ? -7.645 -28.734 -13.227 1 98.88 251 ASN A CA 1
ATOM 1933 C C . ASN A 1 251 ? -6.445 -29.656 -13.086 1 98.88 251 ASN A C 1
ATOM 1935 O O . ASN A 1 251 ? -5.32 -29.281 -13.43 1 98.88 251 ASN A O 1
ATOM 1939 N N . TRP A 1 252 ? -6.707 -30.844 -12.617 1 98.81 252 TRP A N 1
ATOM 1940 C CA . TRP A 1 252 ? -5.641 -31.828 -12.461 1 98.81 252 TRP A CA 1
ATOM 1941 C C . TRP A 1 252 ? -6.172 -33.25 -12.664 1 98.81 252 TRP A C 1
ATOM 1943 O O . TRP A 1 252 ? -6.906 -33.75 -11.82 1 98.81 252 TRP A O 1
ATOM 1953 N N . PRO A 1 253 ? -5.715 -33.906 -13.688 1 98.06 253 PRO A N 1
ATOM 1954 C CA . PRO A 1 253 ? -6.227 -35.25 -13.984 1 98.06 253 PRO A CA 1
ATOM 1955 C C . PRO A 1 253 ? -5.676 -36.312 -13.039 1 98.06 253 PRO A C 1
ATOM 1957 O O . PRO A 1 253 ? -6.254 -37.406 -12.922 1 98.06 253 PRO A O 1
ATOM 1960 N N . GLY A 1 254 ? -4.457 -36.031 -12.523 1 97.75 254 GLY A N 1
ATOM 1961 C CA . GLY A 1 254 ? -3.867 -37.031 -11.617 1 97.75 254 GLY A CA 1
ATOM 1962 C C . GLY A 1 254 ? -2.355 -37.094 -11.711 1 97.75 254 GLY A C 1
ATOM 1963 O O . GLY A 1 254 ? -1.735 -36.281 -12.406 1 97.75 254 GLY A O 1
ATOM 1964 N N . ARG A 1 255 ? -1.778 -38.062 -11.047 1 96.88 255 ARG A N 1
ATOM 1965 C CA . ARG A 1 255 ? -0.331 -38.188 -10.914 1 96.88 255 ARG A CA 1
ATOM 1966 C C . ARG A 1 255 ? 0.334 -38.281 -12.281 1 96.88 255 ARG A C 1
ATOM 1968 O O . ARG A 1 255 ? -0.183 -38.969 -13.172 1 96.88 255 ARG A O 1
ATOM 1975 N N . GLY A 1 256 ? 1.446 -37.625 -12.406 1 96.62 256 GLY A N 1
ATOM 1976 C CA . GLY A 1 256 ? 2.201 -37.656 -13.648 1 96.62 256 GLY A CA 1
ATOM 1977 C C . GLY A 1 256 ? 1.715 -36.625 -14.656 1 96.62 256 GLY A C 1
ATOM 1978 O O . GLY A 1 256 ? 2.318 -36.469 -15.719 1 96.62 256 GLY A O 1
ATOM 1979 N N . GLN A 1 257 ? 0.676 -36 -14.383 1 97.94 257 GLN A N 1
ATOM 1980 C CA . GLN A 1 257 ? 0.138 -34.969 -15.258 1 97.94 257 GLN A CA 1
ATOM 1981 C C . GLN A 1 257 ? 0.33 -33.562 -14.648 1 97.94 257 GLN A C 1
ATOM 1983 O O . GLN A 1 257 ? 0.347 -33.438 -13.422 1 97.94 257 GLN A O 1
ATOM 1988 N N . PRO A 1 258 ? 0.409 -32.594 -15.516 1 97.94 258 PRO A N 1
ATOM 1989 C CA . PRO A 1 258 ? 0.551 -31.25 -14.984 1 97.94 258 PRO A CA 1
ATOM 1990 C C . PRO A 1 258 ? -0.752 -30.703 -14.406 1 97.94 258 PRO A C 1
ATOM 1992 O O . PRO A 1 258 ? -1.837 -31.109 -14.828 1 97.94 258 PRO A O 1
ATOM 1995 N N . VAL A 1 259 ? -0.66 -29.859 -13.445 1 98.5 259 VAL A N 1
ATOM 1996 C CA . VAL A 1 259 ? -1.802 -29.109 -12.906 1 98.5 259 VAL A CA 1
ATOM 1997 C C . VAL A 1 259 ? -1.966 -27.797 -13.664 1 98.5 259 VAL A C 1
ATOM 1999 O O . VAL A 1 259 ? -0.985 -27.094 -13.922 1 98.5 259 VAL A O 1
ATOM 2002 N N . LEU A 1 260 ? -3.203 -27.516 -14.062 1 98.75 260 LEU A N 1
ATOM 2003 C CA . LEU A 1 260 ? -3.52 -26.281 -14.766 1 98.75 260 LEU A CA 1
ATOM 2004 C C . LEU A 1 260 ? -4.293 -25.328 -13.867 1 98.75 260 LEU A C 1
ATOM 2006 O O . LEU A 1 260 ? -5.289 -25.719 -13.25 1 98.75 260 LEU A O 1
ATOM 2010 N N . MET A 1 261 ? -3.807 -24.109 -13.742 1 98.81 261 MET A N 1
ATOM 2011 C CA . MET A 1 261 ? -4.453 -23.062 -12.953 1 98.81 261 MET A CA 1
ATOM 2012 C C . MET A 1 261 ? -4.984 -21.953 -13.852 1 98.81 261 MET A C 1
ATOM 2014 O O . MET A 1 261 ? -4.238 -21.391 -14.664 1 98.81 261 MET A O 1
ATOM 2018 N N . THR A 1 262 ? -6.234 -21.641 -13.734 1 98.88 262 THR A N 1
ATOM 2019 C CA . THR A 1 262 ? -6.871 -20.609 -14.539 1 98.88 262 THR A CA 1
ATOM 2020 C C . THR A 1 262 ? -7.445 -19.5 -13.656 1 98.88 262 THR A C 1
ATOM 2022 O O . THR A 1 262 ? -8.07 -19.781 -12.633 1 98.88 262 THR A O 1
ATOM 2025 N N . GLY A 1 263 ? -7.195 -18.281 -13.984 1 98.75 263 GLY A N 1
ATOM 2026 C CA . GLY A 1 263 ? -7.742 -17.156 -13.227 1 98.75 263 GLY A CA 1
ATOM 2027 C C . GLY A 1 263 ? -7.602 -15.836 -13.953 1 98.75 263 GLY A C 1
ATOM 2028 O O . GLY A 1 263 ? -7.066 -15.773 -15.062 1 98.75 263 GLY A O 1
ATOM 2029 N N . PRO A 1 264 ? -8.141 -14.828 -13.352 1 98.62 264 PRO A N 1
ATOM 2030 C CA . PRO A 1 264 ? -8.086 -13.492 -13.969 1 98.62 264 PRO A CA 1
ATOM 2031 C C . PRO A 1 264 ? -6.758 -12.781 -13.703 1 98.62 264 PRO A C 1
ATOM 2033 O O . PRO A 1 264 ? -5.992 -13.195 -12.828 1 98.62 264 PRO A O 1
ATOM 2036 N N . ALA A 1 265 ? -6.426 -11.828 -14.484 1 98.56 265 ALA A N 1
ATOM 2037 C CA . ALA A 1 265 ? -5.406 -10.805 -14.289 1 98.56 265 ALA A CA 1
ATOM 2038 C C . ALA A 1 265 ? -5.934 -9.43 -14.68 1 98.56 265 ALA A C 1
ATOM 2040 O O . ALA A 1 265 ? -6.645 -9.281 -15.672 1 98.56 265 ALA A O 1
ATOM 2041 N N . VAL A 1 266 ? -5.613 -8.43 -13.898 1 98.25 266 VAL A N 1
ATOM 2042 C CA . VAL A 1 266 ? -6.203 -7.109 -14.102 1 98.25 266 VAL A CA 1
ATOM 2043 C C . VAL A 1 266 ? -5.098 -6.07 -14.266 1 98.25 266 VAL A C 1
ATOM 2045 O O . VAL A 1 266 ? -4.148 -6.031 -13.484 1 98.25 266 VAL A O 1
ATOM 2048 N N . SER A 1 267 ? -5.168 -5.273 -15.352 1 98.31 267 SER A N 1
ATOM 2049 C CA . SER A 1 267 ? -4.352 -4.066 -15.469 1 98.31 267 SER A CA 1
ATOM 2050 C C . SER A 1 267 ? -4.992 -2.893 -14.742 1 98.31 267 SER A C 1
ATOM 2052 O O . SER A 1 267 ? -6.117 -2.5 -15.047 1 98.31 267 SER A O 1
ATOM 2054 N N . VAL A 1 268 ? -4.289 -2.305 -13.82 1 98.31 268 VAL A N 1
ATOM 2055 C CA . VAL A 1 268 ? -4.871 -1.267 -12.977 1 98.31 268 VAL A CA 1
ATOM 2056 C C . VAL A 1 268 ? -4.605 0.106 -13.594 1 98.31 268 VAL A C 1
ATOM 2058 O O . VAL A 1 268 ? -5.539 0.862 -13.867 1 98.31 268 VAL A O 1
ATOM 2061 N N . PHE A 1 269 ? -3.338 0.457 -13.797 1 98.62 269 PHE A N 1
ATOM 2062 C CA . PHE A 1 269 ? -2.961 1.729 -14.398 1 98.62 269 PHE A CA 1
ATOM 2063 C C . PHE A 1 269 ? -1.597 1.625 -15.07 1 98.62 269 PHE A C 1
ATOM 2065 O O . PHE A 1 269 ? -0.844 0.682 -14.82 1 98.62 269 PHE A O 1
ATOM 2072 N N . GLU A 1 270 ? -1.305 2.566 -15.961 1 98.31 270 GLU A N 1
ATOM 2073 C CA . GLU A 1 270 ? 0.017 2.762 -16.547 1 98.31 270 GLU A CA 1
ATOM 2074 C C . GLU A 1 270 ? 0.752 3.92 -15.883 1 98.31 270 GLU A C 1
ATOM 2076 O O . GLU A 1 270 ? 0.133 4.91 -15.484 1 98.31 270 GLU A O 1
ATOM 2081 N N . GLY A 1 271 ? 2.053 3.783 -15.734 1 98.31 271 GLY A N 1
ATOM 2082 C CA . GLY A 1 271 ? 2.797 4.855 -15.094 1 98.31 271 GLY A CA 1
ATOM 2083 C C . GLY A 1 271 ? 4.199 5.027 -15.656 1 98.31 271 GLY A C 1
ATOM 2084 O O . GLY A 1 271 ? 4.664 4.199 -16.438 1 98.31 271 GLY A O 1
ATOM 2085 N N . ARG A 1 272 ? 4.867 6.168 -15.32 1 98.25 272 ARG A N 1
ATOM 2086 C CA . ARG A 1 272 ? 6.266 6.477 -15.617 1 98.25 272 ARG A CA 1
ATOM 2087 C C . ARG A 1 272 ? 7 6.945 -14.367 1 98.25 272 ARG A C 1
ATOM 2089 O O . ARG A 1 272 ? 6.492 7.789 -13.625 1 98.25 272 ARG A O 1
ATOM 2096 N N . ILE A 1 273 ? 8.109 6.367 -14.125 1 97.44 273 ILE A N 1
ATOM 2097 C CA . ILE A 1 273 ? 8.867 6.691 -12.922 1 97.44 273 ILE A CA 1
ATOM 2098 C C . ILE A 1 273 ? 10.328 6.953 -13.289 1 97.44 273 ILE A C 1
ATOM 2100 O O . ILE A 1 273 ? 10.883 6.297 -14.172 1 97.44 273 ILE A O 1
ATOM 2104 N N . SER A 1 274 ? 10.93 7.922 -12.594 1 91.25 274 SER A N 1
ATOM 2105 C CA . SER A 1 274 ? 12.336 8.219 -12.836 1 91.25 274 SER A CA 1
ATOM 2106 C C . SER A 1 274 ? 13.25 7.188 -12.18 1 91.25 274 SER A C 1
ATOM 2108 O O . SER A 1 274 ? 12.922 6.652 -11.117 1 91.25 274 SER A O 1
ATOM 2110 N N . LEU A 1 275 ? 14.375 6.895 -12.828 1 82.06 275 LEU A N 1
ATOM 2111 C CA . LEU A 1 275 ? 15.359 5.969 -12.281 1 82.06 275 LEU A CA 1
ATOM 2112 C C . LEU A 1 275 ? 16.188 6.637 -11.188 1 82.06 275 LEU A C 1
ATOM 2114 O O . LEU A 1 275 ? 16.516 7.824 -11.289 1 82.06 275 LEU A O 1
ATOM 2118 N N . MET B 1 1 ? -9.445 8.219 -19.797 1 92.25 1 MET B N 1
ATOM 2119 C CA . MET B 1 1 ? -8.328 8.008 -18.875 1 92.25 1 MET B CA 1
ATOM 2120 C C . MET B 1 1 ? -8.023 9.273 -18.094 1 92.25 1 MET B C 1
ATOM 2122 O O . MET B 1 1 ? -8.141 10.383 -18.625 1 92.25 1 MET B O 1
ATOM 2126 N N . ILE B 1 2 ? -7.75 9.172 -16.875 1 96.75 2 ILE B N 1
ATOM 2127 C CA . ILE B 1 2 ? -7.395 10.281 -16 1 96.75 2 ILE B CA 1
ATOM 2128 C C . ILE B 1 2 ? -5.898 10.242 -15.695 1 96.75 2 ILE B C 1
ATOM 2130 O O . ILE B 1 2 ? -5.359 9.188 -15.336 1 96.75 2 ILE B O 1
ATOM 2134 N N . GLU B 1 3 ? -5.266 11.344 -15.938 1 98.25 3 GLU B N 1
ATOM 2135 C CA . GLU B 1 3 ? -3.861 11.477 -15.562 1 98.25 3 GLU B CA 1
ATOM 2136 C C . GLU B 1 3 ? -3.725 11.906 -14.102 1 98.25 3 GLU B C 1
ATOM 2138 O O . GLU B 1 3 ? -4.477 12.758 -13.625 1 98.25 3 GLU B O 1
ATOM 2143 N N . PHE B 1 4 ? -2.795 11.258 -13.438 1 98.69 4 PHE B N 1
ATOM 2144 C CA . PHE B 1 4 ? -2.578 11.602 -12.039 1 98.69 4 PHE B CA 1
ATOM 2145 C C . PHE B 1 4 ? -1.093 11.57 -11.695 1 98.69 4 PHE B C 1
ATOM 2147 O O . PHE B 1 4 ? -0.28 11.078 -12.484 1 98.69 4 PHE B O 1
ATOM 2154 N N . THR B 1 5 ? -0.721 12.156 -10.57 1 98.81 5 THR B N 1
ATOM 2155 C CA . THR B 1 5 ? 0.612 12.055 -9.992 1 98.81 5 THR B CA 1
ATOM 2156 C C . THR B 1 5 ? 0.543 11.445 -8.586 1 98.81 5 THR B C 1
ATOM 2158 O O . THR B 1 5 ? -0.29 11.852 -7.773 1 98.81 5 THR B O 1
ATOM 2161 N N . LYS B 1 6 ? 1.328 10.414 -8.32 1 98.88 6 LYS B N 1
ATOM 2162 C CA . LYS B 1 6 ? 1.509 9.898 -6.969 1 98.88 6 LYS B CA 1
ATOM 2163 C C . LYS B 1 6 ? 2.574 10.695 -6.219 1 98.88 6 LYS B C 1
ATOM 2165 O O . LYS B 1 6 ? 3.689 10.867 -6.711 1 98.88 6 LYS B O 1
ATOM 2170 N N . MET B 1 7 ? 2.256 11.188 -5.078 1 98.81 7 MET B N 1
ATOM 2171 C CA . MET B 1 7 ? 3.158 12.008 -4.273 1 98.81 7 MET B CA 1
ATOM 2172 C C . MET B 1 7 ? 3.098 11.602 -2.803 1 98.81 7 MET B C 1
ATOM 2174 O O . MET B 1 7 ? 2.209 10.852 -2.398 1 98.81 7 MET B O 1
ATOM 2178 N N . HIS B 1 8 ? 4.059 12.078 -2.037 1 98.56 8 HIS B N 1
ATOM 2179 C CA . HIS B 1 8 ? 3.934 11.93 -0.591 1 98.56 8 HIS B CA 1
ATOM 2180 C C . HIS B 1 8 ? 4.602 13.094 0.139 1 98.56 8 HIS B C 1
ATOM 2182 O O . HIS B 1 8 ? 5.5 13.742 -0.404 1 98.56 8 HIS B O 1
ATOM 2188 N N . GLY B 1 9 ? 4.102 13.438 1.24 1 98.31 9 GLY B N 1
ATOM 2189 C CA . GLY B 1 9 ? 4.734 14.258 2.262 1 98.31 9 GLY B CA 1
ATOM 2190 C C . GLY B 1 9 ? 5.102 13.477 3.51 1 98.31 9 GLY B C 1
ATOM 2191 O O . GLY B 1 9 ? 4.27 13.289 4.398 1 98.31 9 GLY B O 1
ATOM 2192 N N . LEU B 1 10 ? 6.352 13.086 3.543 1 98 10 LEU B N 1
ATOM 2193 C CA . LEU B 1 10 ? 6.863 12.297 4.664 1 98 10 LEU B CA 1
ATOM 2194 C C . LEU B 1 10 ? 6.125 10.969 4.781 1 98 10 LEU B C 1
ATOM 2196 O O . LEU B 1 10 ? 5.773 10.547 5.883 1 98 10 LEU B O 1
ATOM 2200 N N . GLY B 1 11 ? 5.758 10.359 3.725 1 97.81 11 GLY B N 1
ATOM 2201 C CA . GLY B 1 11 ? 5.156 9.031 3.73 1 97.81 11 GLY B CA 1
ATOM 2202 C C . GLY B 1 11 ? 3.639 9.07 3.717 1 97.81 11 GLY B C 1
ATOM 2203 O O . GLY B 1 11 ? 2.992 8.062 3.418 1 97.81 11 GLY B O 1
ATOM 2204 N N . ASN B 1 12 ? 3.008 10.148 4.207 1 97.44 12 ASN B N 1
ATOM 2205 C CA . ASN B 1 12 ? 1.603 10.383 3.898 1 97.44 12 ASN B CA 1
ATOM 2206 C C . ASN B 1 12 ? 1.387 10.602 2.402 1 97.44 12 ASN B C 1
ATOM 2208 O O . ASN B 1 12 ? 1.819 11.609 1.848 1 97.44 12 ASN B O 1
ATOM 2212 N N . ASP B 1 13 ? 0.73 9.594 1.75 1 98.25 13 ASP B N 1
ATOM 2213 C CA . ASP B 1 13 ? 0.812 9.594 0.293 1 98.25 13 ASP B CA 1
ATOM 2214 C C . ASP B 1 13 ? -0.529 9.969 -0.332 1 98.25 13 ASP B C 1
ATOM 2216 O O . ASP B 1 13 ? -1.579 9.805 0.292 1 98.25 13 ASP B O 1
ATOM 2220 N N . PHE B 1 14 ? -0.414 10.508 -1.624 1 98.62 14 PHE B N 1
ATOM 2221 C CA . PHE B 1 14 ? -1.537 11.156 -2.289 1 98.62 14 PHE B CA 1
ATOM 2222 C C . PHE B 1 14 ? -1.547 10.828 -3.777 1 98.62 14 PHE B C 1
ATOM 2224 O O . PHE B 1 14 ? -0.489 10.688 -4.395 1 98.62 14 PHE B O 1
ATOM 2231 N N . VAL B 1 15 ? -2.725 10.695 -4.277 1 98.75 15 VAL B N 1
ATOM 2232 C CA . VAL B 1 15 ? -2.951 10.891 -5.707 1 98.75 15 VAL B CA 1
ATOM 2233 C C . VAL B 1 15 ? -3.432 12.312 -5.969 1 98.75 15 VAL B C 1
ATOM 2235 O O . VAL B 1 15 ? -4.375 12.789 -5.328 1 98.75 15 VAL B O 1
ATOM 2238 N N . VAL B 1 16 ? -2.754 13.016 -6.832 1 98.81 16 VAL B N 1
ATOM 2239 C CA . VAL B 1 16 ? -3.102 14.398 -7.156 1 98.81 16 VAL B CA 1
ATOM 2240 C C . VAL B 1 16 ? -3.557 14.484 -8.609 1 98.81 16 VAL B C 1
ATOM 2242 O O . VAL B 1 16 ? -2.893 13.969 -9.508 1 98.81 16 VAL B O 1
ATOM 2245 N N . ILE B 1 17 ? -4.672 15.156 -8.867 1 98.69 17 ILE B N 1
ATOM 2246 C CA . ILE B 1 17 ? -5.254 15.242 -10.203 1 98.69 17 ILE B CA 1
ATOM 2247 C C . ILE B 1 17 ? -5.48 16.703 -10.57 1 98.69 17 ILE B C 1
ATOM 2249 O O . ILE B 1 17 ? -6.016 17.484 -9.766 1 98.69 17 ILE B O 1
ATOM 2253 N N . ASP B 1 18 ? -5.059 17.156 -11.727 1 98.69 18 ASP B N 1
ATOM 2254 C CA . ASP B 1 18 ? -5.332 18.453 -12.32 1 98.69 18 ASP B CA 1
ATOM 2255 C C . ASP B 1 18 ? -6.75 18.516 -12.883 1 98.69 18 ASP B C 1
ATOM 2257 O O . ASP B 1 18 ? -6.98 18.172 -14.039 1 98.69 18 ASP B O 1
ATOM 2261 N N . ALA B 1 19 ? -7.641 18.969 -12.039 1 98.06 19 ALA B N 1
ATOM 2262 C CA . ALA B 1 19 ? -9.031 19.047 -12.484 1 98.06 19 ALA B CA 1
ATOM 2263 C C . ALA B 1 19 ? -9.312 20.375 -13.18 1 98.06 19 ALA B C 1
ATOM 2265 O O . ALA B 1 19 ? -10.469 20.719 -13.453 1 98.06 19 ALA B O 1
ATOM 2266 N N . ILE B 1 20 ? -8.336 21.188 -13.344 1 97.88 20 ILE B N 1
ATOM 2267 C CA . ILE B 1 20 ? -8.438 22.406 -14.141 1 97.88 20 ILE B CA 1
ATOM 2268 C C . ILE B 1 20 ? -8.406 22.047 -15.625 1 97.88 20 ILE B C 1
ATOM 2270 O O . ILE B 1 20 ? -9.219 22.547 -16.406 1 97.88 20 ILE B O 1
ATOM 2274 N N . ASN B 1 21 ? -7.512 21.125 -16 1 97.56 21 ASN B N 1
ATOM 2275 C CA . ASN B 1 21 ? -7.297 20.797 -17.406 1 97.56 21 ASN B CA 1
ATOM 2276 C C . ASN B 1 21 ? -7.883 19.438 -17.766 1 97.56 21 ASN B C 1
ATOM 2278 O O . ASN B 1 21 ? -7.742 18.969 -18.906 1 97.56 21 ASN B O 1
ATOM 2282 N N . GLN B 1 22 ? -8.445 18.766 -16.812 1 96.88 22 GLN B N 1
ATOM 2283 C CA . GLN B 1 22 ? -9.188 17.531 -17.031 1 96.88 22 GLN B CA 1
ATOM 2284 C C . GLN B 1 22 ? -10.594 17.625 -16.469 1 96.88 22 GLN B C 1
ATOM 2286 O O . GLN B 1 22 ? -10.805 18.219 -15.398 1 96.88 22 GLN B O 1
ATOM 2291 N N . SER B 1 23 ? -11.555 17.078 -17.109 1 94.88 23 SER B N 1
ATOM 2292 C CA . SER B 1 23 ? -12.906 16.984 -16.578 1 94.88 23 SER B CA 1
ATOM 2293 C C . SER B 1 23 ? -13.031 15.82 -15.602 1 94.88 23 SER B C 1
ATOM 2295 O O . SER B 1 23 ? -13.039 14.656 -16.016 1 94.88 23 SER B O 1
ATOM 2297 N N . ILE B 1 24 ? -13.094 16.188 -14.328 1 94.44 24 ILE B N 1
ATOM 2298 C CA . ILE B 1 24 ? -13.039 15.172 -13.297 1 94.44 24 ILE B CA 1
ATOM 2299 C C . ILE B 1 24 ? -14.344 15.156 -12.508 1 94.44 24 ILE B C 1
ATOM 2301 O O . ILE B 1 24 ? -14.75 16.188 -11.953 1 94.44 24 ILE B O 1
ATOM 2305 N N . SER B 1 25 ? -15.023 14.141 -12.484 1 92.5 25 SER B N 1
ATOM 2306 C CA . SER B 1 25 ? -16.156 13.852 -11.617 1 92.5 25 SER B CA 1
ATOM 2307 C C . SER B 1 25 ? -16.031 12.469 -10.984 1 92.5 25 SER B C 1
ATOM 2309 O O . SER B 1 25 ? -16.391 11.461 -11.609 1 92.5 25 SER B O 1
ATOM 2311 N N . LEU B 1 26 ? -15.555 12.438 -9.781 1 92.69 26 LEU B N 1
ATOM 2312 C CA . LEU B 1 26 ? -15.32 11.156 -9.109 1 92.69 26 LEU B CA 1
ATOM 2313 C C . LEU B 1 26 ? -16.422 10.859 -8.102 1 92.69 26 LEU B C 1
ATOM 2315 O O . LEU B 1 26 ? -16.828 11.742 -7.34 1 92.69 26 LEU B O 1
ATOM 2319 N N . GLN B 1 27 ? -16.844 9.672 -8.102 1 95.25 27 GLN B N 1
ATOM 2320 C CA . GLN B 1 27 ? -17.719 9.172 -7.047 1 95.25 27 GLN B CA 1
ATOM 2321 C C . GLN B 1 27 ? -16.922 8.555 -5.906 1 95.25 27 GLN B C 1
ATOM 2323 O O . GLN B 1 27 ? -15.781 8.117 -6.105 1 95.25 27 GLN B O 1
ATOM 2328 N N . ALA B 1 28 ? -17.531 8.492 -4.73 1 96.44 28 ALA B N 1
ATOM 2329 C CA . ALA B 1 28 ? -16.875 7.93 -3.545 1 96.44 28 ALA B CA 1
ATOM 2330 C C . ALA B 1 28 ? -16.406 6.504 -3.801 1 96.44 28 ALA B C 1
ATOM 2332 O O . ALA B 1 28 ? -15.336 6.105 -3.34 1 96.44 28 ALA B O 1
ATOM 2333 N N . GLU B 1 29 ? -17.203 5.785 -4.523 1 96.5 29 GLU B N 1
ATOM 2334 C CA . GLU B 1 29 ? -16.875 4.391 -4.797 1 96.5 29 GLU B CA 1
ATOM 2335 C C . GLU B 1 29 ? -15.594 4.277 -5.621 1 96.5 29 GLU B C 1
ATOM 2337 O O . GLU B 1 29 ? -14.789 3.367 -5.41 1 96.5 29 GLU B O 1
ATOM 2342 N N . GLN B 1 30 ? -15.414 5.168 -6.582 1 96.44 30 GLN B N 1
ATOM 2343 C CA . GLN B 1 30 ? -14.203 5.172 -7.398 1 96.44 30 GLN B CA 1
ATOM 2344 C C . GLN B 1 30 ? -12.977 5.48 -6.551 1 96.44 30 GLN B C 1
ATOM 2346 O O . GLN B 1 30 ? -11.93 4.84 -6.707 1 96.44 30 GLN B O 1
ATOM 2351 N N . ILE B 1 31 ? -13.125 6.418 -5.672 1 97.62 31 ILE B N 1
ATOM 2352 C CA . ILE B 1 31 ? -12.016 6.789 -4.793 1 97.62 31 ILE B CA 1
ATOM 2353 C C . ILE B 1 31 ? -11.633 5.598 -3.922 1 97.62 31 ILE B C 1
ATOM 2355 O O . ILE B 1 31 ? -10.445 5.293 -3.768 1 97.62 31 ILE B O 1
ATOM 2359 N N . ARG B 1 32 ? -12.633 4.934 -3.371 1 97.56 32 ARG B N 1
ATOM 2360 C CA . ARG B 1 32 ? -12.398 3.752 -2.549 1 97.56 32 ARG B CA 1
ATOM 2361 C C . ARG B 1 32 ? -11.648 2.68 -3.336 1 97.56 32 ARG B C 1
ATOM 2363 O O . ARG B 1 32 ? -10.695 2.084 -2.832 1 97.56 32 ARG B O 1
ATOM 2370 N N . THR B 1 33 ? -12.047 2.463 -4.574 1 96.88 33 THR B N 1
ATOM 2371 C CA . THR B 1 33 ? -11.422 1.452 -5.418 1 96.88 33 THR B CA 1
ATOM 2372 C C . THR B 1 33 ? -9.969 1.816 -5.715 1 96.88 33 THR B C 1
ATOM 2374 O O . THR B 1 33 ? -9.078 0.975 -5.598 1 96.88 33 THR B O 1
ATOM 2377 N N . TRP B 1 34 ? -9.719 3.104 -6.043 1 98 34 TRP B N 1
ATOM 2378 C CA . TRP B 1 34 ? -8.383 3.551 -6.41 1 98 34 TRP B CA 1
ATOM 2379 C C . TRP B 1 34 ? -7.453 3.543 -5.195 1 98 34 TRP B C 1
ATOM 2381 O O . TRP B 1 34 ? -6.25 3.309 -5.328 1 98 34 TRP B O 1
ATOM 2391 N N . SER B 1 35 ? -8.078 3.736 -4.027 1 98.19 35 SER B N 1
ATOM 2392 C CA . SER B 1 35 ? -7.25 3.891 -2.834 1 98.19 35 SER B CA 1
ATOM 2393 C C . SER B 1 35 ? -6.746 2.541 -2.334 1 98.19 35 SER B C 1
ATOM 2395 O O . SER B 1 35 ? -5.84 2.482 -1.502 1 98.19 35 SER B O 1
ATOM 2397 N N . ASN B 1 36 ? -7.359 1.453 -2.801 1 97.81 36 ASN B N 1
ATOM 2398 C CA . ASN B 1 36 ? -6.922 0.128 -2.375 1 97.81 36 ASN B CA 1
ATOM 2399 C C . ASN B 1 36 ? -5.488 -0.156 -2.811 1 97.81 36 ASN B C 1
ATOM 2401 O O . ASN B 1 36 ? -5.172 -0.1 -4 1 97.81 36 ASN B O 1
ATOM 2405 N N . ARG B 1 37 ? -4.664 -0.49 -1.903 1 97.69 37 ARG B N 1
ATOM 2406 C CA . ARG B 1 37 ? -3.232 -0.545 -2.178 1 97.69 37 ARG B CA 1
ATOM 2407 C C . ARG B 1 37 ? -2.871 -1.813 -2.943 1 97.69 37 ARG B C 1
ATOM 2409 O O . ARG B 1 37 ? -1.782 -1.912 -3.514 1 97.69 37 ARG B O 1
ATOM 2416 N N . HIS B 1 38 ? -3.752 -2.82 -2.99 1 97.5 38 HIS B N 1
ATOM 2417 C CA . HIS B 1 38 ? -3.482 -4.062 -3.705 1 97.5 38 HIS B CA 1
ATOM 2418 C C . HIS B 1 38 ? -4.234 -4.113 -5.031 1 97.5 38 HIS B C 1
ATOM 2420 O O . HIS B 1 38 ? -3.717 -4.625 -6.023 1 97.5 38 HIS B O 1
ATOM 2426 N N . PHE B 1 39 ? -5.438 -3.564 -5.078 1 98 39 PHE B N 1
ATOM 2427 C CA . PHE B 1 39 ? -6.305 -3.678 -6.246 1 98 39 PHE B CA 1
ATOM 2428 C C . PHE B 1 39 ? -6.309 -2.379 -7.043 1 98 39 PHE B C 1
ATOM 2430 O O . PHE B 1 39 ? -6.758 -2.352 -8.188 1 98 39 PHE B O 1
ATOM 2437 N N . GLY B 1 40 ? -5.832 -1.263 -6.43 1 98.12 40 GLY B N 1
ATOM 2438 C CA . GLY B 1 40 ? -5.84 0.056 -7.043 1 98.12 40 GLY B CA 1
ATOM 2439 C C . GLY B 1 40 ? -4.477 0.722 -7.047 1 98.12 40 GLY B C 1
ATOM 2440 O O . GLY B 1 40 ? -3.451 0.046 -7.145 1 98.12 40 GLY B O 1
ATOM 2441 N N . ILE B 1 41 ? -4.453 2.064 -7.051 1 98.38 41 ILE B N 1
ATOM 2442 C CA . ILE B 1 41 ? -3.223 2.846 -7.023 1 98.38 41 ILE B CA 1
ATOM 2443 C C . ILE B 1 41 ? -2.607 2.791 -5.629 1 98.38 41 ILE B C 1
ATOM 2445 O O . ILE B 1 41 ? -1.399 2.592 -5.48 1 98.38 41 ILE B O 1
ATOM 2449 N N . GLY B 1 42 ? -3.453 2.904 -4.637 1 98.25 42 GLY B N 1
ATOM 2450 C CA . GLY B 1 42 ? -3 2.971 -3.258 1 98.25 42 GLY B CA 1
ATOM 2451 C C . GLY B 1 42 ? -2.605 4.371 -2.826 1 98.25 42 GLY B C 1
ATOM 2452 O O . GLY B 1 42 ? -1.666 4.953 -3.371 1 98.25 42 GLY B O 1
ATOM 2453 N N . PHE B 1 43 ? -3.301 4.895 -1.827 1 98.06 43 PHE B N 1
ATOM 2454 C CA . PHE B 1 43 ? -2.98 6.199 -1.26 1 98.06 43 PHE B CA 1
ATOM 2455 C C . PHE B 1 43 ? -3.758 6.434 0.03 1 98.06 43 PHE B C 1
ATOM 2457 O O . PHE B 1 43 ? -4.742 5.742 0.302 1 98.06 43 PHE B O 1
ATOM 2464 N N . ASP B 1 44 ? -3.338 7.391 0.82 1 96.81 44 ASP B N 1
ATOM 2465 C CA . ASP B 1 44 ? -4.066 7.824 2.008 1 96.81 44 ASP B CA 1
ATOM 2466 C C . ASP B 1 44 ? -5.223 8.75 1.633 1 96.81 44 ASP B C 1
ATOM 2468 O O . ASP B 1 44 ? -6.316 8.648 2.191 1 96.81 44 ASP B O 1
ATOM 2472 N N . GLN B 1 45 ? -4.918 9.664 0.68 1 97.44 45 GLN B N 1
ATOM 2473 C CA . GLN B 1 45 ? -5.926 10.641 0.279 1 97.44 45 GLN B CA 1
ATOM 2474 C C . GLN B 1 45 ? -5.777 11.016 -1.194 1 97.44 45 GLN B C 1
ATOM 2476 O O . GLN B 1 45 ? -4.73 10.766 -1.799 1 97.44 45 GLN B O 1
ATOM 2481 N N . LEU B 1 46 ? -6.828 11.547 -1.773 1 98.44 46 LEU B N 1
ATOM 2482 C CA . LEU B 1 46 ? -6.867 12.055 -3.139 1 98.44 46 LEU B CA 1
ATOM 2483 C C . LEU B 1 46 ? -7.055 13.57 -3.146 1 98.44 46 LEU B C 1
ATOM 2485 O O . LEU B 1 46 ? -7.93 14.094 -2.453 1 98.44 46 LEU B O 1
ATOM 2489 N N . LEU B 1 47 ? -6.223 14.266 -3.889 1 98.31 47 LEU B N 1
ATOM 2490 C CA . LEU B 1 47 ? -6.258 15.727 -3.975 1 98.31 47 LEU B CA 1
ATOM 2491 C C . LEU B 1 47 ? -6.711 16.172 -5.359 1 98.31 47 LEU B C 1
ATOM 2493 O O . LEU B 1 47 ? -6.191 15.703 -6.371 1 98.31 47 LEU B O 1
ATOM 2497 N N . LEU B 1 48 ? -7.613 17.078 -5.426 1 98.12 48 LEU B N 1
ATOM 2498 C CA . LEU B 1 48 ? -8.039 17.703 -6.68 1 98.12 48 LEU B CA 1
ATOM 2499 C C . LEU B 1 48 ? -7.613 19.156 -6.738 1 98.12 48 LEU B C 1
ATOM 2501 O O . LEU B 1 48 ? -7.859 19.922 -5.797 1 98.12 48 LEU B O 1
ATOM 2505 N N . VAL B 1 49 ? -6.992 19.531 -7.777 1 98.38 49 VAL B N 1
ATOM 2506 C CA . VAL B 1 49 ? -6.684 20.922 -8.086 1 98.38 49 VAL B CA 1
ATOM 2507 C C . VAL B 1 49 ? -7.77 21.5 -8.992 1 98.38 49 VAL B C 1
ATOM 2509 O O . VAL B 1 49 ? -7.926 21.078 -10.133 1 98.38 49 VAL B O 1
ATOM 2512 N N . GLU B 1 50 ? -8.43 22.453 -8.492 1 98 50 GLU B N 1
ATOM 2513 C CA . GLU B 1 50 ? -9.578 23 -9.219 1 98 50 GLU B CA 1
ATOM 2514 C C . GLU B 1 50 ? -9.453 24.5 -9.406 1 98 50 GLU B C 1
ATOM 2516 O O . GLU B 1 50 ? -8.562 25.141 -8.836 1 98 50 GLU B O 1
ATOM 2521 N N . ILE B 1 51 ? -10.359 25.016 -10.195 1 97.31 51 ILE B N 1
ATOM 2522 C CA . ILE B 1 51 ? -10.469 26.453 -10.375 1 97.31 51 ILE B CA 1
ATOM 2523 C C . ILE B 1 51 ? -10.961 27.109 -9.078 1 97.31 51 ILE B C 1
ATOM 2525 O O . ILE B 1 51 ? -11.867 26.594 -8.43 1 97.31 51 ILE B O 1
ATOM 2529 N N . PRO B 1 52 ? -10.32 28.234 -8.734 1 97.31 52 PRO B N 1
ATOM 2530 C CA . PRO B 1 52 ? -10.719 28.859 -7.48 1 97.31 52 PRO B CA 1
ATOM 2531 C C . PRO B 1 52 ? -12.148 29.406 -7.52 1 97.31 52 PRO B C 1
ATOM 2533 O O . PRO B 1 52 ? -12.672 29.688 -8.602 1 97.31 52 PRO B O 1
ATOM 2536 N N . VAL B 1 53 ? -12.703 29.484 -6.336 1 95.62 53 VAL B N 1
ATOM 2537 C CA . VAL B 1 53 ? -14.039 30.062 -6.203 1 95.62 53 VAL B CA 1
ATOM 2538 C C . VAL B 1 53 ? -13.93 31.531 -5.828 1 95.62 53 VAL B C 1
ATOM 2540 O O . VAL B 1 53 ? -14.695 32.375 -6.332 1 95.62 53 VAL B O 1
ATOM 2543 N N . SER B 1 54 ? -12.953 31.859 -4.984 1 96.81 54 SER B N 1
ATOM 2544 C CA . SER B 1 54 ? -12.727 33.219 -4.555 1 96.81 54 SER B CA 1
ATOM 2545 C C . SER B 1 54 ? -11.875 34 -5.566 1 96.81 54 SER B C 1
ATOM 2547 O O . SER B 1 54 ? -10.93 33.438 -6.133 1 96.81 54 SER B O 1
ATOM 2549 N N . PRO B 1 55 ? -12.172 35.25 -5.75 1 96.06 55 PRO B N 1
ATOM 2550 C CA . PRO B 1 55 ? -11.438 36.062 -6.742 1 96.06 55 PRO B CA 1
ATOM 2551 C C . PRO B 1 55 ? -9.961 36.219 -6.379 1 96.06 55 PRO B C 1
ATOM 2553 O O . PRO B 1 55 ? -9.125 36.438 -7.262 1 96.06 55 PRO B O 1
ATOM 2556 N N . ASP B 1 56 ? -9.656 36.156 -5.137 1 96.94 56 ASP B N 1
ATOM 2557 C CA . ASP B 1 56 ? -8.281 36.406 -4.723 1 96.94 56 ASP B CA 1
ATOM 2558 C C . ASP B 1 56 ? -7.492 35.125 -4.57 1 96.94 56 ASP B C 1
ATOM 2560 O O . ASP B 1 56 ? -6.332 35.125 -4.152 1 96.94 56 ASP B O 1
ATOM 2564 N N . ALA B 1 57 ? -8.07 34 -4.844 1 98 57 ALA B N 1
ATOM 2565 C CA . ALA B 1 57 ? -7.391 32.719 -4.738 1 98 57 ALA B CA 1
ATOM 2566 C C . ALA B 1 57 ? -6.781 32.312 -6.078 1 98 57 ALA B C 1
ATOM 2568 O O . ALA B 1 57 ? -7.242 32.75 -7.137 1 98 57 ALA B O 1
ATOM 2569 N N . ASP B 1 58 ? -5.77 31.5 -5.984 1 98.38 58 ASP B N 1
ATOM 2570 C CA . ASP B 1 58 ? -5.117 31 -7.195 1 98.38 58 ASP B CA 1
ATOM 2571 C C . ASP B 1 58 ? -5.723 29.672 -7.641 1 98.38 58 ASP B C 1
ATOM 2573 O O . ASP B 1 58 ? -5.812 29.391 -8.836 1 98.38 58 ASP B O 1
ATOM 2577 N N . PHE B 1 59 ? -6.055 28.844 -6.68 1 98.44 59 PHE B N 1
ATOM 2578 C CA . PHE B 1 59 ? -6.617 27.531 -6.934 1 98.44 59 PHE B CA 1
ATOM 2579 C C . PHE B 1 59 ? -7.652 27.172 -5.875 1 98.44 59 PHE B C 1
ATOM 2581 O O . PHE B 1 59 ? -7.793 27.875 -4.871 1 98.44 59 PHE B O 1
ATOM 2588 N N . LYS B 1 60 ? -8.414 26.188 -6.16 1 97.56 60 LYS B N 1
ATOM 2589 C CA . LYS B 1 60 ? -9.18 25.469 -5.152 1 97.56 60 LYS B CA 1
ATOM 2590 C C . LYS B 1 60 ? -8.617 24.062 -4.934 1 97.56 60 LYS B C 1
ATOM 2592 O O . LYS B 1 60 ? -8.266 23.375 -5.891 1 97.56 60 LYS B O 1
ATOM 2597 N N . TYR B 1 61 ? -8.547 23.734 -3.721 1 95 61 TYR B N 1
ATOM 2598 C CA . TYR B 1 61 ? -7.961 22.484 -3.244 1 95 61 TYR B CA 1
ATOM 2599 C C . TYR B 1 61 ? -9 21.625 -2.525 1 95 61 TYR B C 1
ATOM 2601 O O . TYR B 1 61 ? -9.531 22.031 -1.489 1 95 61 TYR B O 1
ATOM 2609 N N . ARG B 1 62 ? -9.336 20.453 -3.105 1 96.62 62 ARG B N 1
ATOM 2610 C CA . ARG B 1 62 ? -10.227 19.516 -2.451 1 96.62 62 ARG B CA 1
ATOM 2611 C C . ARG B 1 62 ? -9.484 18.234 -2.059 1 96.62 62 ARG B C 1
ATOM 2613 O O . ARG B 1 62 ? -8.602 17.781 -2.789 1 96.62 62 ARG B O 1
ATOM 2620 N N . ILE B 1 63 ? -9.883 17.688 -0.911 1 96.38 63 ILE B N 1
ATOM 2621 C CA . ILE B 1 63 ? -9.188 16.531 -0.356 1 96.38 63 ILE B CA 1
ATOM 2622 C C . ILE B 1 63 ? -10.195 15.438 -0.019 1 96.38 63 ILE B C 1
ATOM 2624 O O . ILE B 1 63 ? -11.203 15.695 0.639 1 96.38 63 ILE B O 1
ATOM 2628 N N . PHE B 1 64 ? -9.906 14.266 -0.421 1 96.94 64 PHE B N 1
ATOM 2629 C CA . PHE B 1 64 ? -10.758 13.117 -0.125 1 96.94 64 PHE B CA 1
ATOM 2630 C C . PHE B 1 64 ? -9.961 12.023 0.584 1 96.94 64 PHE B C 1
ATOM 2632 O O . PHE B 1 64 ? -8.852 11.688 0.17 1 96.94 64 PHE B O 1
ATOM 2639 N N . ASN B 1 65 ? -10.539 11.477 1.646 1 95.5 65 ASN B N 1
ATOM 2640 C CA . ASN B 1 65 ? -9.969 10.289 2.285 1 95.5 65 ASN B CA 1
ATOM 2641 C C . ASN B 1 65 ? -10.109 9.055 1.397 1 95.5 65 ASN B C 1
ATOM 2643 O O . ASN B 1 65 ? -10.852 9.078 0.412 1 95.5 65 ASN B O 1
ATOM 2647 N N . ALA B 1 66 ? -9.453 8 1.789 1 96.12 66 ALA B N 1
ATOM 2648 C CA . ALA B 1 66 ? -9.484 6.738 1.055 1 96.12 66 ALA B CA 1
ATOM 2649 C C . ALA B 1 66 ? -10.898 6.18 0.98 1 96.12 66 ALA B C 1
ATOM 2651 O O . ALA B 1 66 ? -11.25 5.477 0.028 1 96.12 66 ALA B O 1
ATOM 2652 N N . ASP B 1 67 ? -11.766 6.559 1.93 1 95.38 67 ASP B N 1
ATOM 2653 C CA . ASP B 1 67 ? -13.125 6.02 1.955 1 95.38 67 ASP B CA 1
ATOM 2654 C C . ASP B 1 67 ? -14.07 6.871 1.111 1 95.38 67 ASP B C 1
ATOM 2656 O O . ASP B 1 67 ? -15.273 6.602 1.053 1 95.38 67 ASP B O 1
ATOM 2660 N N . GLY B 1 68 ? -13.547 7.871 0.579 1 95.94 68 GLY B N 1
ATOM 2661 C CA . GLY B 1 68 ? -14.336 8.703 -0.314 1 95.94 68 GLY B CA 1
ATOM 2662 C C . GLY B 1 68 ? -14.891 9.945 0.363 1 95.94 68 GLY B C 1
ATOM 2663 O O . GLY B 1 68 ? -15.43 10.828 -0.302 1 95.94 68 GLY B O 1
ATOM 2664 N N . SER B 1 69 ? -14.766 10.031 1.654 1 94.75 69 SER B N 1
ATOM 2665 C CA . SER B 1 69 ? -15.258 11.211 2.354 1 94.75 69 SER B CA 1
ATOM 2666 C C . SER B 1 69 ? -14.336 12.406 2.133 1 94.75 69 SER B C 1
ATOM 2668 O O . SER B 1 69 ? -13.109 12.25 2.072 1 94.75 69 SER B O 1
ATOM 2670 N N . GLU B 1 70 ? -14.906 13.516 2.047 1 93.94 70 GLU B N 1
ATOM 2671 C CA . GLU B 1 70 ? -14.141 14.734 1.837 1 93.94 70 GLU B CA 1
ATOM 2672 C C . GLU B 1 70 ? -13.758 15.383 3.166 1 93.94 70 GLU B C 1
ATOM 2674 O O . GLU B 1 70 ? -14.547 15.375 4.113 1 93.94 70 GLU B O 1
ATOM 2679 N N . VAL B 1 71 ? -12.609 15.852 3.234 1 90.5 71 VAL B N 1
ATOM 2680 C CA . VAL B 1 71 ? -12.148 16.531 4.441 1 90.5 71 VAL B CA 1
ATOM 2681 C C . VAL B 1 71 ? -11.719 17.953 4.102 1 90.5 71 VAL B C 1
ATOM 2683 O O . VAL B 1 71 ? -11.562 18.297 2.928 1 90.5 71 VAL B O 1
ATOM 2686 N N . ALA B 1 72 ? -11.461 18.766 5.094 1 83.69 72 ALA B N 1
ATOM 2687 C CA . ALA B 1 72 ? -11.289 20.203 4.891 1 83.69 72 ALA B CA 1
ATOM 2688 C C . ALA B 1 72 ? -9.82 20.562 4.719 1 83.69 72 ALA B C 1
ATOM 2690 O O . ALA B 1 72 ? -9.484 21.547 4.035 1 83.69 72 ALA B O 1
ATOM 2691 N N . GLN B 1 73 ? -8.977 19.891 5.43 1 80.12 73 GLN B N 1
ATOM 2692 C CA . GLN B 1 73 ? -7.57 20.281 5.359 1 80.12 73 GLN B CA 1
ATOM 2693 C C . GLN B 1 73 ? -6.652 19.094 5.625 1 80.12 73 GLN B C 1
ATOM 2695 O O . GLN B 1 73 ? -7.059 18.125 6.277 1 80.12 73 GLN B O 1
ATOM 2700 N N . CYS B 1 74 ? -5.434 19.266 5.148 1 89.19 74 CYS B N 1
ATOM 2701 C CA . CYS B 1 74 ? -4.34 18.328 5.34 1 89.19 74 CYS B CA 1
ATOM 2702 C C . CYS B 1 74 ? -2.992 18.984 5.074 1 89.19 74 CYS B C 1
ATOM 2704 O O . CYS B 1 74 ? -2.66 19.281 3.928 1 89.19 74 CYS B O 1
ATOM 2706 N N . GLY B 1 75 ? -2.254 19.156 6.09 1 92.44 75 GLY B N 1
ATOM 2707 C CA . GLY B 1 75 ? -0.983 19.844 5.977 1 92.44 75 GLY B CA 1
ATOM 2708 C C . GLY B 1 75 ? -0.017 19.172 5.02 1 92.44 75 GLY B C 1
ATOM 2709 O O . GLY B 1 75 ? 0.645 19.844 4.223 1 92.44 75 GLY B O 1
ATOM 2710 N N . ASN B 1 76 ? 0.133 17.859 5.137 1 96.5 76 ASN B N 1
ATOM 2711 C CA . ASN B 1 76 ? 1.008 17.125 4.23 1 96.5 76 ASN B CA 1
ATOM 2712 C C . ASN B 1 76 ? 0.536 17.234 2.783 1 96.5 76 ASN B C 1
ATOM 2714 O O . ASN B 1 76 ? 1.345 17.438 1.875 1 96.5 76 ASN B O 1
ATOM 2718 N N . GLY B 1 77 ? -0.759 17.125 2.619 1 97.5 77 GLY B N 1
ATOM 2719 C CA . GLY B 1 77 ? -1.336 17.25 1.289 1 97.5 77 GLY B CA 1
ATOM 2720 C C . GLY B 1 77 ? -1.129 18.625 0.671 1 97.5 77 GLY B C 1
ATOM 2721 O O . GLY B 1 77 ? -0.902 18.734 -0.535 1 97.5 77 GLY B O 1
ATOM 2722 N N . ALA B 1 78 ? -1.207 19.641 1.497 1 97.62 78 ALA B N 1
ATOM 2723 C CA . ALA B 1 78 ? -1.017 21 1.026 1 97.62 78 ALA B CA 1
ATOM 2724 C C . ALA B 1 78 ? 0.377 21.188 0.433 1 97.62 78 ALA B C 1
ATOM 2726 O O . ALA B 1 78 ? 0.542 21.875 -0.578 1 97.62 78 ALA B O 1
ATOM 2727 N N . ARG B 1 79 ? 1.34 20.609 1.052 1 98.62 79 ARG B N 1
ATOM 2728 C CA . ARG B 1 79 ? 2.689 20.703 0.505 1 98.62 79 ARG B CA 1
ATOM 2729 C C . ARG B 1 79 ? 2.783 20 -0.846 1 98.62 79 ARG B C 1
ATOM 2731 O O . ARG B 1 79 ? 3.363 20.547 -1.791 1 98.62 79 ARG B O 1
ATOM 2738 N N . CYS B 1 80 ? 2.213 18.797 -0.947 1 98.75 80 CYS B N 1
ATOM 2739 C CA . CYS B 1 80 ? 2.189 18.094 -2.221 1 98.75 80 CYS B CA 1
ATOM 2740 C C . CYS B 1 80 ? 1.445 18.891 -3.279 1 98.75 80 CYS B C 1
ATOM 2742 O O . CYS B 1 80 ? 1.884 18.969 -4.43 1 98.75 80 CYS B O 1
ATOM 2744 N N . PHE B 1 81 ? 0.317 19.516 -2.842 1 98.44 81 PHE B N 1
ATOM 2745 C CA . PHE B 1 81 ? -0.468 20.359 -3.734 1 98.44 81 PHE B CA 1
ATOM 2746 C C . PHE B 1 81 ? 0.393 21.484 -4.324 1 98.44 81 PHE B C 1
ATOM 2748 O O . PHE B 1 81 ? 0.419 21.672 -5.539 1 98.44 81 PHE B O 1
ATOM 2755 N N . ALA B 1 82 ? 1.107 22.172 -3.529 1 98.62 82 ALA B N 1
ATOM 2756 C CA . ALA B 1 82 ? 1.943 23.297 -3.961 1 98.62 82 ALA B CA 1
ATOM 2757 C C . ALA B 1 82 ? 3.014 22.828 -4.945 1 98.62 82 ALA B C 1
ATOM 2759 O O . ALA B 1 82 ? 3.215 23.453 -5.992 1 98.62 82 ALA B O 1
ATOM 2760 N N . LYS B 1 83 ? 3.668 21.781 -4.559 1 98.69 83 LYS B N 1
ATOM 2761 C CA . LYS B 1 83 ? 4.691 21.25 -5.457 1 98.69 83 LYS B CA 1
ATOM 2762 C C . LYS B 1 83 ? 4.09 20.844 -6.797 1 98.69 83 LYS B C 1
ATOM 2764 O O . LYS B 1 83 ? 4.672 21.094 -7.852 1 98.69 83 LYS B O 1
ATOM 2769 N N . PHE B 1 84 ? 2.949 20.234 -6.766 1 98.81 84 PHE B N 1
ATOM 2770 C CA . PHE B 1 84 ? 2.281 19.719 -7.961 1 98.81 84 PHE B CA 1
ATOM 2771 C C . PHE B 1 84 ? 1.987 20.859 -8.938 1 98.81 84 PHE B C 1
ATOM 2773 O O . PHE B 1 84 ? 2.311 20.766 -10.125 1 98.81 84 PHE B O 1
ATOM 2780 N N . VAL B 1 85 ? 1.34 21.922 -8.477 1 98.62 85 VAL B N 1
ATOM 2781 C CA . VAL B 1 85 ? 0.926 23 -9.383 1 98.62 85 VAL B CA 1
ATOM 2782 C C . VAL B 1 85 ? 2.158 23.672 -9.969 1 98.62 85 VAL B C 1
ATOM 2784 O O . VAL B 1 85 ? 2.133 24.125 -11.117 1 98.62 85 VAL B O 1
ATOM 2787 N N . ARG B 1 86 ? 3.232 23.719 -9.195 1 98.25 86 ARG B N 1
ATOM 2788 C CA . ARG B 1 86 ? 4.484 24.25 -9.727 1 98.25 86 ARG B CA 1
ATOM 2789 C C . ARG B 1 86 ? 5.066 23.312 -10.781 1 98.25 86 ARG B C 1
ATOM 2791 O O . ARG B 1 86 ? 5.426 23.734 -11.875 1 98.25 86 ARG B O 1
ATOM 2798 N N . ASP B 1 87 ? 5.168 22.031 -10.453 1 97.44 87 ASP B N 1
ATOM 2799 C CA . ASP B 1 87 ? 5.746 21.031 -11.344 1 97.44 87 ASP B CA 1
ATOM 2800 C C . ASP B 1 87 ? 4.973 20.953 -12.656 1 97.44 87 ASP B C 1
ATOM 2802 O O . ASP B 1 87 ? 5.562 20.734 -13.719 1 97.44 87 ASP B O 1
ATOM 2806 N N . LYS B 1 88 ? 3.672 21.156 -12.562 1 98.06 88 LYS B N 1
ATOM 2807 C CA . LYS B 1 88 ? 2.816 21.062 -13.742 1 98.06 88 LYS B CA 1
ATOM 2808 C C . LYS B 1 88 ? 2.719 22.406 -14.461 1 98.06 88 LYS B C 1
ATOM 2810 O O . LYS B 1 88 ? 1.974 22.547 -15.438 1 98.06 88 LYS B O 1
ATOM 2815 N N . LYS B 1 89 ? 3.398 23.422 -13.945 1 98.06 89 LYS B N 1
ATOM 2816 C CA . LYS B 1 89 ? 3.486 24.75 -14.531 1 98.06 89 LYS B CA 1
ATOM 2817 C C . LYS B 1 89 ? 2.115 25.422 -14.594 1 98.06 89 LYS B C 1
ATOM 2819 O O . LYS B 1 89 ? 1.8 26.125 -15.555 1 98.06 89 LYS B O 1
ATOM 2824 N N . LEU B 1 90 ? 1.307 25.109 -13.648 1 98.12 90 LEU B N 1
ATOM 2825 C CA . LEU B 1 90 ? 0.011 25.766 -13.547 1 98.12 90 LEU B CA 1
ATOM 2826 C C . LEU B 1 90 ? 0.163 27.172 -12.977 1 98.12 90 LEU B C 1
ATOM 2828 O O . LEU B 1 90 ? -0.745 28 -13.094 1 98.12 90 LEU B O 1
ATOM 2832 N N . THR B 1 91 ? 1.285 27.453 -12.305 1 97.94 91 THR B N 1
ATOM 2833 C CA . THR B 1 91 ? 1.612 28.766 -11.781 1 97.94 91 THR B CA 1
ATOM 2834 C C . THR B 1 91 ? 3.123 28.938 -11.648 1 97.94 91 THR B C 1
ATOM 2836 O O . THR B 1 91 ? 3.855 27.953 -11.523 1 97.94 91 THR B O 1
ATOM 2839 N N . ASP B 1 92 ? 3.559 30.141 -11.625 1 97.56 92 ASP B N 1
ATOM 2840 C CA . ASP B 1 92 ? 4.961 30.453 -11.375 1 97.56 92 ASP B CA 1
ATOM 2841 C C . ASP B 1 92 ? 5.121 31.219 -10.055 1 97.56 92 ASP B C 1
ATOM 2843 O O . ASP B 1 92 ? 6.234 31.578 -9.68 1 97.56 92 ASP B O 1
ATOM 2847 N N . LYS B 1 93 ? 3.986 31.375 -9.391 1 97.75 93 LYS B N 1
ATOM 2848 C CA . LYS B 1 93 ? 4.016 32.094 -8.125 1 97.75 93 LYS B CA 1
ATOM 2849 C C . LYS B 1 93 ? 4.703 31.281 -7.035 1 97.75 93 LYS B C 1
ATOM 2851 O O . LYS B 1 93 ? 4.523 30.062 -6.961 1 97.75 93 LYS B O 1
ATOM 2856 N N . ASP B 1 94 ? 5.41 31.969 -6.195 1 98.06 94 ASP B N 1
ATOM 2857 C CA . ASP B 1 94 ? 6.031 31.312 -5.051 1 98.06 94 ASP B CA 1
ATOM 2858 C C . ASP B 1 94 ? 5.078 31.266 -3.855 1 98.06 94 ASP B C 1
ATOM 2860 O O . ASP B 1 94 ? 5.215 30.422 -2.973 1 98.06 94 ASP B O 1
ATOM 2864 N N . GLU B 1 95 ? 4.207 32.219 -3.803 1 98.44 95 GLU B N 1
ATOM 2865 C CA . GLU B 1 95 ? 3.143 32.25 -2.803 1 98.44 95 GLU B CA 1
ATOM 2866 C C . GLU B 1 95 ? 1.776 32.031 -3.443 1 98.44 95 GLU B C 1
ATOM 2868 O O . GLU B 1 95 ? 1.38 32.75 -4.352 1 98.44 95 GLU B O 1
ATOM 2873 N N . ILE B 1 96 ? 1.118 31.031 -2.965 1 98.19 96 ILE B N 1
ATOM 2874 C CA . ILE B 1 96 ? -0.134 30.594 -3.574 1 98.19 96 ILE B CA 1
ATOM 2875 C C . ILE B 1 96 ? -1.257 30.641 -2.539 1 98.19 96 ILE B C 1
ATOM 2877 O O . ILE B 1 96 ? -1.128 30.094 -1.444 1 98.19 96 ILE B O 1
ATOM 2881 N N . ARG B 1 97 ? -2.342 31.328 -2.861 1 98.12 97 ARG B N 1
ATOM 2882 C CA . ARG B 1 97 ? -3.553 31.328 -2.047 1 98.12 97 ARG B CA 1
ATOM 2883 C C . ARG B 1 97 ? -4.562 30.312 -2.57 1 98.12 97 ARG B C 1
ATOM 2885 O O . ARG B 1 97 ? -4.934 30.344 -3.7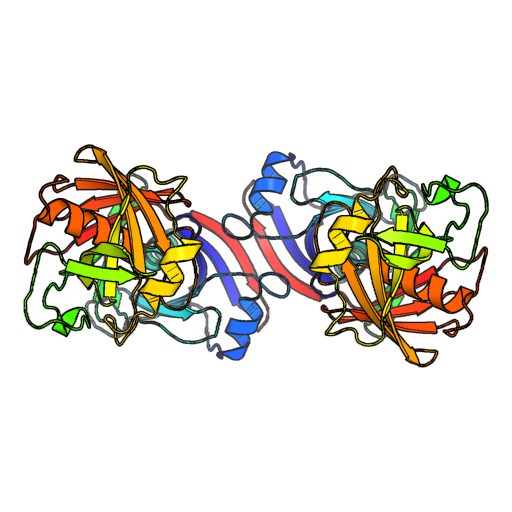44 1 98.12 97 ARG B O 1
ATOM 2892 N N . VAL B 1 98 ? -5.043 29.484 -1.702 1 97.31 98 VAL B N 1
ATOM 2893 C CA . VAL B 1 98 ? -5.832 28.359 -2.154 1 97.31 98 VAL B CA 1
ATOM 2894 C C . VAL B 1 98 ? -7.141 28.281 -1.366 1 97.31 98 VAL B C 1
ATOM 2896 O O . VAL B 1 98 ? -7.129 28.281 -0.133 1 97.31 98 VAL B O 1
ATOM 2899 N N . ASP B 1 99 ? -8.234 28.172 -2.104 1 97.12 99 ASP B N 1
ATOM 2900 C CA . ASP B 1 99 ? -9.531 27.938 -1.473 1 97.12 99 ASP B CA 1
ATOM 2901 C C . ASP B 1 99 ? -9.648 26.5 -0.978 1 97.12 99 ASP B C 1
ATOM 2903 O O . ASP B 1 99 ? -9.289 25.562 -1.694 1 97.12 99 ASP B O 1
ATOM 2907 N N . THR B 1 100 ? -10.031 26.297 0.24 1 94 100 THR B N 1
ATOM 2908 C CA . THR B 1 100 ? -10.43 25 0.768 1 94 100 THR B CA 1
ATOM 2909 C C . THR B 1 100 ? -11.805 25.078 1.415 1 94 100 THR B C 1
ATOM 2911 O O . THR B 1 100 ? -12.383 26.156 1.532 1 94 100 THR B O 1
ATOM 2914 N N . ASN B 1 101 ? -12.328 23.938 1.826 1 89.94 101 ASN B N 1
ATOM 2915 C CA . ASN B 1 101 ? -13.625 23.922 2.494 1 89.94 101 ASN B CA 1
ATOM 2916 C C . ASN B 1 101 ? -13.539 24.531 3.893 1 89.94 101 ASN B C 1
ATOM 2918 O O . ASN B 1 101 ? -14.57 24.844 4.496 1 89.94 101 ASN B O 1
ATOM 2922 N N . ALA B 1 102 ? -12.344 24.719 4.445 1 86.12 102 ALA B N 1
ATOM 2923 C CA . ALA B 1 102 ? -12.156 25.281 5.777 1 86.12 102 ALA B CA 1
ATOM 2924 C C . ALA B 1 102 ? -11.672 26.719 5.699 1 86.12 102 ALA B C 1
ATOM 2926 O O . ALA B 1 102 ? -11.32 27.328 6.719 1 86.12 102 ALA B O 1
ATOM 2927 N N . GLY B 1 103 ? -11.672 27.312 4.523 1 89.69 103 GLY B N 1
ATOM 2928 C CA . GLY B 1 103 ? -11.133 28.641 4.324 1 89.69 103 GLY B CA 1
ATOM 2929 C C . GLY B 1 103 ? -9.93 28.672 3.402 1 89.69 103 GLY B C 1
ATOM 2930 O O . GLY B 1 103 ? -9.656 27.703 2.693 1 89.69 103 GLY B O 1
ATOM 2931 N N . GLN B 1 104 ? -9.266 29.797 3.396 1 94.31 104 GLN B N 1
ATOM 2932 C CA . GLN B 1 104 ? -8.133 29.938 2.488 1 94.31 104 GLN B CA 1
ATOM 2933 C C . GLN B 1 104 ? -6.828 29.547 3.176 1 94.31 104 GLN B C 1
ATOM 2935 O O . GLN B 1 104 ? -6.625 29.859 4.352 1 94.31 104 GLN B O 1
ATOM 2940 N N . LEU B 1 105 ? -6.039 28.906 2.424 1 94.56 105 LEU B N 1
ATOM 2941 C CA . LEU B 1 105 ? -4.703 28.484 2.84 1 94.56 105 LEU B CA 1
ATOM 2942 C C . LEU B 1 105 ? -3.629 29.25 2.076 1 94.56 105 LEU B C 1
ATOM 2944 O O . LEU B 1 105 ? -3.789 29.531 0.887 1 94.56 105 LEU B O 1
ATOM 2948 N N . LEU B 1 106 ? -2.619 29.578 2.797 1 97.62 106 LEU B N 1
ATOM 2949 C CA . LEU B 1 106 ? -1.471 30.203 2.152 1 97.62 106 LEU B CA 1
ATOM 2950 C C . LEU B 1 106 ? -0.279 29.25 2.123 1 97.62 106 LEU B C 1
ATOM 2952 O O . LEU B 1 106 ? 0.127 28.734 3.164 1 97.62 106 LEU B O 1
ATOM 2956 N N . LEU B 1 107 ? 0.272 29.031 0.934 1 98.5 107 LEU B N 1
ATOM 2957 C CA . LEU B 1 107 ? 1.41 28.141 0.701 1 98.5 107 LEU B CA 1
ATOM 2958 C C . LEU B 1 107 ? 2.586 28.922 0.113 1 98.5 107 LEU B C 1
ATOM 2960 O O . LEU B 1 107 ? 2.398 29.797 -0.729 1 98.5 107 LEU B O 1
ATOM 2964 N N . LYS B 1 108 ? 3.746 28.594 0.533 1 98.75 108 LYS B N 1
ATOM 2965 C CA . LYS B 1 108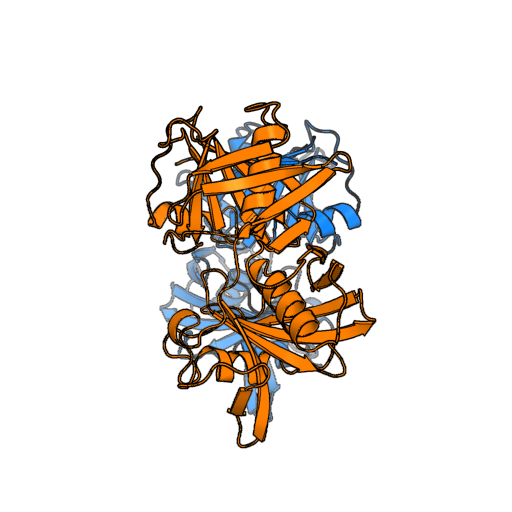 ? 4.945 29.234 0.002 1 98.75 108 LYS B CA 1
ATOM 2966 C C . LYS B 1 108 ? 5.969 28.188 -0.45 1 98.75 108 LYS B C 1
ATOM 2968 O O . LYS B 1 108 ? 6.336 27.297 0.317 1 98.75 108 LYS B O 1
ATOM 2973 N N . LEU B 1 109 ? 6.371 28.266 -1.678 1 98.62 109 LEU B N 1
ATOM 2974 C CA . LEU B 1 109 ? 7.488 27.469 -2.195 1 98.62 109 LEU B CA 1
ATOM 2975 C C . LEU B 1 109 ? 8.812 28.203 -1.964 1 98.62 109 LEU B C 1
ATOM 2977 O O . LEU B 1 109 ? 9.07 29.234 -2.574 1 98.62 109 LEU B O 1
ATOM 2981 N N . ASN B 1 110 ? 9.633 27.578 -1.15 1 98.5 110 ASN B N 1
ATOM 2982 C CA . ASN B 1 110 ? 10.883 28.234 -0.774 1 98.5 110 ASN B CA 1
ATOM 2983 C C . ASN B 1 110 ? 11.992 27.922 -1.778 1 98.5 110 ASN B C 1
ATOM 2985 O O . ASN B 1 110 ? 11.906 26.953 -2.535 1 98.5 110 ASN B O 1
ATOM 2989 N N . ALA B 1 111 ? 13.055 28.656 -1.734 1 97.06 111 ALA B N 1
ATOM 2990 C CA . ALA B 1 111 ? 14.164 28.531 -2.68 1 97.06 111 ALA B CA 1
ATOM 2991 C C . ALA B 1 111 ? 14.883 27.203 -2.521 1 97.06 111 ALA B C 1
ATOM 2993 O O . ALA B 1 111 ? 15.422 26.656 -3.49 1 97.06 111 ALA B O 1
ATOM 2994 N N . ASP B 1 112 ? 14.844 26.641 -1.365 1 97.06 112 ASP B N 1
ATOM 2995 C CA . ASP B 1 112 ? 15.562 25.406 -1.102 1 97.06 112 ASP B CA 1
ATOM 2996 C C . ASP B 1 112 ? 14.719 24.188 -1.479 1 97.06 112 ASP B C 1
ATOM 2998 O O . ASP B 1 112 ? 15.117 23.047 -1.227 1 97.06 112 ASP B O 1
ATOM 3002 N N . GLY B 1 113 ? 13.562 24.391 -1.946 1 96.75 113 GLY B N 1
ATOM 3003 C CA . GLY B 1 113 ? 12.727 23.297 -2.393 1 96.75 113 GLY B CA 1
ATOM 3004 C C . GLY B 1 113 ? 11.695 22.875 -1.362 1 96.75 113 GLY B C 1
ATOM 3005 O O . GLY B 1 113 ? 10.789 22.094 -1.666 1 96.75 113 GLY B O 1
ATOM 3006 N N . MET B 1 114 ? 11.82 23.438 -0.197 1 98.56 114 MET B N 1
ATOM 3007 C CA . MET B 1 114 ? 10.844 23.141 0.849 1 98.56 114 MET B CA 1
ATOM 3008 C C . MET B 1 114 ? 9.578 23.969 0.668 1 98.56 114 MET B C 1
ATOM 3010 O O . MET B 1 114 ? 9.594 24.969 -0.051 1 98.56 114 MET B O 1
ATOM 3014 N N . ILE B 1 115 ? 8.547 23.516 1.304 1 98.81 115 ILE B N 1
ATOM 3015 C CA . ILE B 1 115 ? 7.27 24.219 1.184 1 98.81 115 ILE B CA 1
ATOM 3016 C C . ILE B 1 115 ? 6.758 24.594 2.57 1 98.81 115 ILE B C 1
ATOM 3018 O O . ILE B 1 115 ? 6.746 23.766 3.484 1 98.81 115 ILE B O 1
ATOM 3022 N N . THR B 1 116 ? 6.348 25.828 2.707 1 98.88 116 THR B N 1
ATOM 3023 C CA . THR B 1 116 ? 5.789 26.328 3.959 1 98.88 116 THR B CA 1
ATOM 3024 C C . THR B 1 116 ? 4.273 26.469 3.859 1 98.88 116 THR B C 1
ATOM 3026 O O . THR B 1 116 ? 3.756 27 2.877 1 98.88 116 THR B O 1
ATOM 3029 N N . VAL B 1 117 ? 3.623 25.953 4.824 1 98.5 117 VAL B N 1
ATOM 3030 C CA . VAL B 1 117 ? 2.172 26.047 4.941 1 98.5 117 VAL B CA 1
ATOM 3031 C C . VAL B 1 117 ? 1.811 26.922 6.148 1 98.5 117 VAL B C 1
ATOM 3033 O O . VAL B 1 117 ? 2.312 26.688 7.25 1 98.5 117 VAL B O 1
ATOM 3036 N N . ASN B 1 118 ? 0.973 27.938 5.957 1 98.25 118 ASN B N 1
ATOM 3037 C CA . ASN B 1 118 ? 0.352 28.656 7.062 1 98.25 118 ASN B CA 1
ATOM 3038 C C . ASN B 1 118 ? -0.801 27.859 7.672 1 98.25 118 ASN B C 1
ATOM 3040 O O . ASN B 1 118 ? -1.878 27.766 7.078 1 98.25 118 ASN B O 1
ATOM 3044 N N . MET B 1 119 ? -0.603 27.344 8.836 1 96.94 119 MET B N 1
ATOM 3045 C CA . MET B 1 119 ? -1.543 26.422 9.445 1 96.94 119 MET B CA 1
ATOM 3046 C C . MET B 1 119 ? -2.584 27.156 10.281 1 96.94 119 MET B C 1
ATOM 3048 O O . MET B 1 119 ? -3.443 26.531 10.906 1 96.94 119 MET B O 1
ATOM 3052 N N . GLY B 1 120 ? -2.479 28.531 10.281 1 96.12 120 GLY B N 1
ATOM 3053 C CA . GLY B 1 120 ? -3.459 29.344 10.977 1 96.12 120 GLY B CA 1
ATOM 3054 C C . GLY B 1 120 ? -3.125 29.562 12.445 1 96.12 120 GLY B C 1
ATOM 3055 O O . GLY B 1 120 ? -2.037 29.188 12.891 1 96.12 120 GLY B O 1
ATOM 3056 N N . ILE B 1 121 ? -4.059 30.234 13.172 1 97.5 121 ILE B N 1
ATOM 3057 C CA . ILE B 1 121 ? -3.887 30.562 14.578 1 97.5 121 ILE B CA 1
ATOM 3058 C C . ILE B 1 121 ? -4.422 29.422 15.445 1 97.5 121 ILE B C 1
ATOM 3060 O O . ILE B 1 121 ? -5.59 29.047 15.344 1 97.5 121 ILE B O 1
ATOM 3064 N N . PRO B 1 122 ? -3.588 28.797 16.25 1 97.88 122 PRO B N 1
ATOM 3065 C CA . PRO B 1 122 ? -4.055 27.734 17.125 1 97.88 122 PRO B CA 1
ATOM 3066 C C . PRO B 1 122 ? -5.133 28.203 18.094 1 97.88 122 PRO B C 1
ATOM 3068 O O . PRO B 1 122 ? -5.156 29.359 18.484 1 97.88 122 PRO B O 1
ATOM 3071 N N . LYS B 1 123 ? -5.984 27.281 18.453 1 97.62 123 LYS B N 1
ATOM 3072 C CA . LYS B 1 123 ? -7.027 27.531 19.438 1 97.62 123 LYS B CA 1
ATOM 3073 C C . LYS B 1 123 ? -6.746 26.781 20.734 1 97.62 123 LYS B C 1
ATOM 3075 O O . LYS B 1 123 ? -6.461 25.594 20.719 1 97.62 123 LYS B O 1
ATOM 3080 N N . HIS B 1 124 ? -6.934 27.516 21.875 1 97.81 124 HIS B N 1
ATOM 3081 C CA . HIS B 1 124 ? -6.492 26.938 23.141 1 97.81 124 HIS B CA 1
ATOM 3082 C C . HIS B 1 124 ? -7.66 26.75 24.094 1 97.81 124 HIS B C 1
ATOM 3084 O O . HIS B 1 124 ? -7.543 26.031 25.094 1 97.81 124 HIS B O 1
ATOM 3090 N N . LYS B 1 125 ? -8.727 27.406 23.812 1 97.12 125 LYS B N 1
ATOM 3091 C CA . LYS B 1 125 ? -9.883 27.25 24.703 1 97.12 125 LYS B CA 1
ATOM 3092 C C . LYS B 1 125 ? -10.453 25.828 24.609 1 97.12 125 LYS B C 1
ATOM 3094 O O . LYS B 1 125 ? -10.664 25.312 23.516 1 97.12 125 LYS B O 1
ATOM 3099 N N . PRO B 1 126 ? -10.68 25.25 25.781 1 97.12 126 PRO B N 1
ATOM 3100 C CA . PRO B 1 126 ? -11.172 23.875 25.781 1 97.12 126 PRO B CA 1
ATOM 3101 C C . PRO B 1 126 ? -12.383 23.672 24.875 1 97.12 126 PRO B C 1
ATOM 3103 O O . PRO B 1 126 ? -12.477 22.656 24.172 1 97.12 126 PRO B O 1
ATOM 3106 N N . GLU B 1 127 ? -13.289 24.625 24.812 1 96.12 127 GLU B N 1
ATOM 3107 C CA . GLU B 1 127 ? -14.477 24.516 23.969 1 96.12 127 GLU B CA 1
ATOM 3108 C C . GLU B 1 127 ? -14.117 24.484 22.484 1 96.12 127 GLU B C 1
ATOM 3110 O O . GLU B 1 127 ? -14.828 23.891 21.688 1 96.12 127 GLU B O 1
ATOM 3115 N N . GLU B 1 128 ? -13.031 25.141 22.172 1 96 128 GLU B N 1
ATOM 3116 C CA . GLU B 1 128 ? -12.578 25.188 20.781 1 96 128 GLU B CA 1
ATOM 3117 C C . GLU B 1 128 ? -11.742 23.969 20.438 1 96 128 GLU B C 1
ATOM 3119 O O . GLU B 1 128 ? -11.562 23.641 19.266 1 96 128 GLU B O 1
ATOM 3124 N N . ILE B 1 129 ? -11.164 23.266 21.375 1 96 129 ILE B N 1
ATOM 3125 C CA . ILE B 1 129 ? -10.414 22.031 21.203 1 96 129 ILE B CA 1
ATOM 3126 C C . ILE B 1 129 ? -11.359 20.828 21.297 1 96 129 ILE B C 1
ATOM 3128 O O . ILE B 1 129 ? -11.055 19.75 20.797 1 96 129 ILE B O 1
ATOM 3132 N N . PRO B 1 130 ? -12.555 20.875 21.703 1 95.69 130 PRO B N 1
ATOM 3133 C CA . PRO B 1 130 ? -13.531 19.953 22.297 1 95.69 130 PRO B CA 1
ATOM 3134 C C . PRO B 1 130 ? -12.906 19.047 23.359 1 95.69 130 PRO B C 1
ATOM 3136 O O . PRO B 1 130 ? -12.727 17.844 23.109 1 95.69 130 PRO B O 1
ATOM 3139 N N . LEU B 1 131 ? -12.539 19.656 24.453 1 96.44 131 LEU B N 1
ATOM 3140 C CA . LEU B 1 131 ? -11.992 19.031 25.656 1 96.44 131 LEU B CA 1
ATOM 3141 C C . LEU B 1 131 ? -12.922 19.234 26.859 1 96.44 131 LEU B C 1
ATOM 3143 O O . LEU B 1 131 ? -13.367 20.359 27.109 1 96.44 131 LEU B O 1
ATOM 3147 N N . LYS B 1 132 ? -13.188 18.172 27.516 1 95.81 132 LYS B N 1
ATOM 3148 C CA . LYS B 1 132 ? -14.172 18.219 28.594 1 95.81 132 LYS B CA 1
ATOM 3149 C C . LYS B 1 132 ? -13.57 18.828 29.859 1 95.81 132 LYS B C 1
ATOM 3151 O O . LYS B 1 132 ? -13.383 18.125 30.859 1 95.81 132 LYS B O 1
ATOM 3156 N N . THR B 1 133 ? -13.383 20.031 29.906 1 94 133 THR B N 1
ATOM 3157 C CA . THR B 1 133 ? -12.969 20.812 31.078 1 94 133 THR B CA 1
ATOM 3158 C C . THR B 1 133 ? -13.383 22.281 30.906 1 94 133 THR B C 1
ATOM 3160 O O . THR B 1 133 ? -13.664 22.734 29.797 1 94 133 THR B O 1
ATOM 3163 N N . GLN B 1 134 ? -13.461 23.062 31.984 1 91.75 134 GLN B N 1
ATOM 3164 C CA . GLN B 1 134 ? -13.969 24.422 31.953 1 91.75 134 GLN B CA 1
ATOM 3165 C C . GLN B 1 134 ? -12.828 25.438 31.797 1 91.75 134 GLN B C 1
ATOM 3167 O O . GLN B 1 134 ? -13.023 26.531 31.281 1 91.75 134 GLN B O 1
ATOM 3172 N N . HIS B 1 135 ? -11.633 25.078 32.25 1 94.81 135 HIS B N 1
ATOM 3173 C CA . HIS B 1 135 ? -10.562 26.062 32.344 1 94.81 135 HIS B CA 1
ATOM 3174 C C . HIS B 1 135 ? -9.406 25.688 31.406 1 94.81 135 HIS B C 1
ATOM 3176 O O . HIS B 1 135 ? -9.008 24.531 31.328 1 94.81 135 HIS B O 1
ATOM 3182 N N . GLU B 1 136 ? -8.961 26.703 30.688 1 96.5 136 GLU B N 1
ATOM 3183 C CA . GLU B 1 136 ? -7.75 26.547 29.891 1 96.5 136 GLU B CA 1
ATOM 3184 C C . GLU B 1 136 ? -6.527 26.312 30.766 1 96.5 136 GLU B C 1
ATOM 3186 O O . GLU B 1 136 ? -6.379 26.969 31.812 1 96.5 136 GLU B O 1
ATOM 3191 N N . ALA B 1 137 ? -5.695 25.391 30.438 1 96 137 ALA B N 1
ATOM 3192 C CA . ALA B 1 137 ? -4.465 25.094 31.156 1 96 137 ALA B CA 1
ATOM 3193 C C . ALA B 1 137 ? -3.34 24.703 30.219 1 96 137 ALA B C 1
ATOM 3195 O O . ALA B 1 137 ? -3.592 24.297 29.078 1 96 137 ALA B O 1
ATOM 3196 N N . LYS B 1 138 ? -2.154 24.922 30.703 1 94.88 138 LYS B N 1
ATOM 3197 C CA . LYS B 1 138 ? -0.99 24.469 29.938 1 94.88 138 LYS B CA 1
ATOM 3198 C C . LYS B 1 138 ? -0.795 22.969 30.094 1 94.88 138 LYS B C 1
ATOM 3200 O O . LYS B 1 138 ? -0.231 22.312 29.203 1 94.88 138 LYS B O 1
ATOM 3205 N N . PHE B 1 139 ? -1.24 22.5 31.266 1 95.75 139 PHE B N 1
ATOM 3206 C CA . PHE B 1 139 ? -1.131 21.078 31.594 1 95.75 139 PHE B CA 1
ATOM 3207 C C . PHE B 1 139 ? -2.48 20.531 32.031 1 95.75 139 PHE B C 1
ATOM 3209 O O . PHE B 1 139 ? -3.078 21 33 1 95.75 139 PHE B O 1
ATOM 3216 N N . TYR B 1 140 ? -2.879 19.531 31.281 1 97.12 140 TYR B N 1
ATOM 3217 C CA . TYR B 1 140 ? -4.078 18.781 31.641 1 97.12 140 TYR B CA 1
ATOM 3218 C C . TYR B 1 140 ? -3.725 17.391 32.156 1 97.12 140 TYR B C 1
ATOM 3220 O O . TYR B 1 140 ? -2.564 16.984 32.094 1 97.12 140 TYR B O 1
ATOM 3228 N N . SER B 1 141 ? -4.727 16.734 32.719 1 95.75 141 SER B N 1
ATOM 3229 C CA . SER B 1 141 ? -4.516 15.367 33.156 1 95.75 141 SER B CA 1
ATOM 3230 C C . SER B 1 141 ? -5.742 14.5 32.875 1 95.75 141 SER B C 1
ATOM 3232 O O . SER B 1 141 ? -6.863 15 32.844 1 95.75 141 SER B O 1
ATOM 3234 N N . VAL B 1 142 ? -5.43 13.242 32.625 1 94.25 142 VAL B N 1
ATOM 3235 C CA . VAL B 1 142 ? -6.477 12.25 32.375 1 94.25 142 VAL B CA 1
ATOM 3236 C C . VAL B 1 142 ? -6.051 10.906 32.969 1 94.25 142 VAL B C 1
ATOM 3238 O O . VAL B 1 142 ? -4.855 10.625 33.094 1 94.25 142 VAL B O 1
ATOM 3241 N N . ILE B 1 143 ? -7.062 10.133 33.375 1 93 143 ILE B N 1
ATOM 3242 C CA . ILE B 1 143 ? -6.754 8.797 33.844 1 93 143 ILE B CA 1
ATOM 3243 C C . ILE B 1 143 ? -6.934 7.785 32.719 1 93 143 ILE B C 1
ATOM 3245 O O . ILE B 1 143 ? -8.008 7.688 32.125 1 93 143 ILE B O 1
ATOM 3249 N N . ALA B 1 144 ? -5.883 7.082 32.406 1 91.12 144 ALA B N 1
ATOM 3250 C CA . ALA B 1 144 ? -5.898 5.996 31.438 1 91.12 144 ALA B CA 1
ATOM 3251 C C . ALA B 1 144 ? -5.219 4.75 32 1 91.12 144 ALA B C 1
ATOM 3253 O O . ALA B 1 144 ? -4.078 4.812 32.469 1 91.12 144 ALA B O 1
ATOM 3254 N N . ASN B 1 145 ? -5.902 3.65 31.953 1 90 145 ASN B N 1
ATOM 3255 C CA . ASN B 1 145 ? -5.414 2.41 32.531 1 90 145 ASN B CA 1
ATOM 3256 C C . ASN B 1 145 ? -5.012 2.611 34 1 90 145 ASN B C 1
ATOM 3258 O O . ASN B 1 145 ? -3.928 2.191 34.406 1 90 145 ASN B O 1
ATOM 3262 N N . ASN B 1 146 ? -5.746 3.387 34.688 1 91.12 146 ASN B N 1
ATOM 3263 C CA . ASN B 1 146 ? -5.609 3.635 36.125 1 91.12 146 ASN B CA 1
ATOM 3264 C C . ASN B 1 146 ? -4.336 4.414 36.438 1 91.12 146 ASN B C 1
ATOM 3266 O O . ASN B 1 146 ? -3.801 4.316 37.531 1 91.12 146 ASN B O 1
ATOM 3270 N N . ILE B 1 147 ? -3.812 4.996 35.469 1 93 147 ILE B N 1
ATOM 3271 C CA . ILE B 1 147 ? -2.637 5.84 35.656 1 93 147 ILE B CA 1
ATOM 3272 C C . ILE B 1 147 ? -2.939 7.258 35.188 1 93 147 ILE B C 1
ATOM 3274 O O . ILE B 1 147 ? -3.506 7.449 34.125 1 93 147 ILE B O 1
ATOM 3278 N N . GLU B 1 148 ? -2.586 8.227 36 1 93.88 148 GLU B N 1
ATOM 3279 C CA . GLU B 1 148 ? -2.756 9.617 35.594 1 93.88 148 GLU B CA 1
ATOM 3280 C C . GLU B 1 148 ? -1.722 10.031 34.562 1 93.88 148 GLU B C 1
ATOM 3282 O O . GLU B 1 148 ? -0.524 9.797 34.719 1 93.88 148 GLU B O 1
ATOM 3287 N N . ARG B 1 149 ? -2.188 10.578 33.469 1 94.19 149 ARG B N 1
ATOM 3288 C CA . ARG B 1 149 ? -1.338 11.023 32.375 1 94.19 149 ARG B CA 1
ATOM 3289 C C . ARG B 1 149 ? -1.475 12.523 32.156 1 94.19 149 ARG B C 1
ATOM 3291 O O . ARG B 1 149 ? -2.586 13.039 32 1 94.19 149 ARG B O 1
ATOM 3298 N N . GLY B 1 150 ? -0.382 13.18 32.188 1 96.5 150 GLY B N 1
ATOM 3299 C CA . GLY B 1 150 ? -0.379 14.586 31.828 1 96.5 150 GLY B CA 1
ATOM 3300 C C . GLY B 1 150 ? -0.254 14.82 30.328 1 96.5 150 GLY B C 1
ATOM 3301 O O . GLY B 1 150 ? 0.42 14.062 29.625 1 96.5 150 GLY B O 1
ATOM 3302 N N . PHE B 1 151 ? -0.868 15.883 29.859 1 97.94 151 PHE B N 1
ATOM 3303 C CA . PHE B 1 151 ? -0.781 16.203 28.453 1 97.94 151 PHE B CA 1
ATOM 3304 C C . PHE B 1 151 ? -1.061 17.672 28.203 1 97.94 151 PHE B C 1
ATOM 3306 O O . PHE B 1 151 ? -1.582 18.375 29.078 1 97.94 151 PHE B O 1
ATOM 3313 N N . GLY B 1 152 ? -0.557 18.234 27.094 1 98.44 152 GLY B N 1
ATOM 3314 C CA . GLY B 1 152 ? -1.032 19.5 26.531 1 98.44 152 GLY B CA 1
ATOM 3315 C C . GLY B 1 152 ? -2.074 19.297 25.438 1 98.44 152 GLY B C 1
ATOM 3316 O O . GLY B 1 152 ? -2.203 18.219 24.891 1 98.44 152 GLY B O 1
ATOM 3317 N N . ALA B 1 153 ? -2.855 20.375 25.188 1 98.44 153 ALA B N 1
ATOM 3318 C CA . ALA B 1 153 ? -3.896 20.266 24.172 1 98.44 153 ALA B CA 1
ATOM 3319 C C . ALA B 1 153 ? -4.027 21.547 23.359 1 98.44 153 ALA B C 1
ATOM 3321 O O . ALA B 1 153 ? -3.836 22.656 23.906 1 98.44 153 ALA B O 1
ATOM 3322 N N . VAL B 1 154 ? -4.309 21.438 22.156 1 98.31 154 VAL B N 1
ATOM 3323 C CA . VAL B 1 154 ? -4.508 22.562 21.25 1 98.31 154 VAL B CA 1
ATOM 3324 C C . VAL B 1 154 ? -5.309 22.125 20.031 1 98.31 154 VAL B C 1
ATOM 3326 O O . VAL B 1 154 ? -5.395 20.922 19.734 1 98.31 154 VAL B O 1
ATOM 3329 N N . SER B 1 155 ? -5.953 23.031 19.422 1 97.31 155 SER B N 1
ATOM 3330 C CA . SER B 1 155 ? -6.688 22.75 18.188 1 97.31 155 SER B CA 1
ATOM 3331 C C . SER B 1 155 ? -6.117 23.516 17 1 97.31 155 SER B C 1
ATOM 3333 O O . SER B 1 155 ? -5.785 24.688 17.125 1 97.31 155 SER B O 1
ATOM 3335 N N . LEU B 1 156 ? -5.922 22.891 15.961 1 94.94 156 LEU B N 1
ATOM 3336 C CA . LEU B 1 156 ? -5.578 23.484 14.672 1 94.94 156 LEU B CA 1
ATOM 3337 C C . LEU B 1 156 ? -6.664 23.188 13.633 1 94.94 156 LEU B C 1
ATOM 3339 O O . LEU B 1 156 ? -6.355 22.844 12.492 1 94.94 156 LEU B O 1
ATOM 3343 N N . GLY B 1 157 ? -7.945 23.312 14.008 1 89.06 157 GLY B N 1
ATOM 3344 C CA . GLY B 1 157 ? -9.07 22.844 13.219 1 89.06 157 GLY B CA 1
ATOM 3345 C C . GLY B 1 157 ? -9.5 21.422 13.57 1 89.06 157 GLY B C 1
ATOM 3346 O O . GLY B 1 157 ? -10.617 21.016 13.25 1 89.06 157 GLY B O 1
ATOM 3347 N N . ASN B 1 158 ? -8.609 20.703 14.203 1 92.38 158 ASN B N 1
ATOM 3348 C CA . ASN B 1 158 ? -8.82 19.391 14.797 1 92.38 158 ASN B CA 1
ATOM 3349 C C . ASN B 1 158 ? -8.133 19.266 16.156 1 92.38 158 ASN B C 1
ATOM 3351 O O . ASN B 1 158 ? -7.102 19.906 16.391 1 92.38 158 ASN B O 1
ATOM 3355 N N . PRO B 1 159 ? -8.688 18.516 17.016 1 97.06 159 PRO B N 1
ATOM 3356 C CA . PRO B 1 159 ? -8.156 18.453 18.375 1 97.06 159 PRO B CA 1
ATOM 3357 C C . PRO B 1 159 ? -6.867 17.625 18.469 1 97.06 159 PRO B C 1
ATOM 3359 O O . PRO B 1 159 ? -6.762 16.562 17.859 1 97.06 159 PRO B O 1
ATOM 3362 N N . HIS B 1 160 ? -5.922 18.109 19.25 1 98.06 160 HIS B N 1
ATOM 3363 C CA . HIS B 1 160 ? -4.668 17.422 19.516 1 98.06 160 HIS B CA 1
ATOM 3364 C C . HIS B 1 160 ? -4.359 17.391 21.016 1 98.06 160 HIS B C 1
ATOM 3366 O O . HIS B 1 160 ? -4.527 18.391 21.703 1 98.06 160 HIS B O 1
ATOM 3372 N N . ALA B 1 161 ? -3.984 16.297 21.5 1 98.5 161 ALA B N 1
ATOM 3373 C CA . ALA B 1 161 ? -3.381 16.109 22.828 1 98.5 161 ALA B CA 1
ATOM 3374 C C . ALA B 1 161 ? -1.977 15.516 22.703 1 98.5 161 ALA B C 1
ATOM 3376 O O . ALA B 1 161 ? -1.75 14.578 21.938 1 98.5 161 ALA B O 1
ATOM 3377 N N . VAL B 1 162 ? -1.049 16.094 23.406 1 98.69 162 VAL B N 1
ATOM 3378 C CA . VAL B 1 162 ? 0.335 15.641 23.297 1 98.69 162 VAL B CA 1
ATOM 3379 C C . VAL B 1 162 ? 0.886 15.297 24.672 1 98.69 162 VAL B C 1
ATOM 3381 O O . VAL B 1 162 ? 0.801 16.109 25.609 1 98.69 162 VAL B O 1
ATOM 3384 N N . LEU B 1 163 ? 1.396 14.109 24.828 1 98.38 163 LEU B N 1
ATOM 3385 C CA . LEU B 1 163 ? 2.094 13.664 26.031 1 98.38 163 LEU B CA 1
ATOM 3386 C C . LEU B 1 163 ? 3.605 13.711 25.828 1 98.38 163 LEU B C 1
ATOM 3388 O O . LEU B 1 163 ? 4.098 13.5 24.719 1 98.38 163 LEU B O 1
ATOM 3392 N N . GLN B 1 164 ? 4.273 13.984 26.938 1 98 164 GLN B N 1
ATOM 3393 C CA . GLN B 1 164 ? 5.73 13.891 26.906 1 98 164 GLN B CA 1
ATOM 3394 C C . GLN B 1 164 ? 6.199 12.484 27.281 1 98 164 GLN B C 1
ATOM 3396 O O . GLN B 1 164 ? 5.68 11.875 28.219 1 98 164 GLN B O 1
ATOM 3401 N N . VAL B 1 165 ? 7.172 12.008 26.5 1 98.19 165 VAL B N 1
ATOM 3402 C CA . VAL B 1 165 ? 7.777 10.711 26.797 1 98.19 165 VAL B CA 1
ATOM 3403 C C . VAL B 1 165 ? 9.297 10.859 26.875 1 98.19 165 VAL B C 1
ATOM 3405 O O . VAL B 1 165 ? 9.867 11.797 26.312 1 98.19 165 VAL B O 1
ATOM 3408 N N . HIS B 1 166 ? 9.875 9.922 27.578 1 97.19 166 HIS B N 1
ATOM 3409 C CA . HIS B 1 166 ? 11.32 9.977 27.766 1 97.19 166 HIS B CA 1
ATOM 3410 C C . HIS B 1 166 ? 12.062 9.43 26.562 1 97.19 166 HIS B C 1
ATOM 3412 O O . HIS B 1 166 ? 13.148 9.914 26.219 1 97.19 166 HIS B O 1
ATOM 3418 N N . ASP B 1 167 ? 11.477 8.391 25.969 1 98 167 ASP B N 1
ATOM 3419 C CA . ASP B 1 167 ? 12.086 7.723 24.828 1 98 167 ASP B CA 1
ATOM 3420 C C . ASP B 1 167 ? 11.039 7.383 23.766 1 98 167 ASP B C 1
ATOM 3422 O O . ASP B 1 167 ? 10.141 6.566 24 1 98 167 ASP B O 1
ATOM 3426 N N . ILE B 1 168 ? 11.266 7.973 22.625 1 98.12 168 ILE B N 1
ATOM 3427 C CA . ILE B 1 168 ? 10.297 7.855 21.547 1 98.12 168 ILE B CA 1
ATOM 3428 C C . ILE B 1 168 ? 10.156 6.391 21.125 1 98.12 168 ILE B C 1
ATOM 3430 O O . ILE B 1 168 ? 9.078 5.953 20.719 1 98.12 168 ILE B O 1
ATOM 3434 N N . LYS B 1 169 ? 11.172 5.547 21.172 1 96 169 LYS B N 1
ATOM 3435 C CA . LYS B 1 169 ? 11.188 4.156 20.734 1 96 169 LYS B CA 1
ATOM 3436 C C . LYS B 1 169 ? 10.273 3.295 21.609 1 96 169 LYS B C 1
ATOM 3438 O O . LYS B 1 169 ? 9.734 2.289 21.141 1 96 169 LYS B O 1
ATOM 3443 N N . HIS B 1 170 ? 10.094 3.738 22.844 1 96.69 170 HIS B N 1
ATOM 3444 C CA . HIS B 1 170 ? 9.312 2.943 23.781 1 96.69 170 HIS B CA 1
ATOM 3445 C C . HIS B 1 170 ? 7.988 3.619 24.109 1 96.69 170 HIS B C 1
ATOM 3447 O O . HIS B 1 170 ? 7.305 3.225 25.062 1 96.69 170 HIS B O 1
ATOM 3453 N N . ALA B 1 171 ? 7.734 4.656 23.375 1 97.12 171 ALA B N 1
ATOM 3454 C CA . ALA B 1 171 ? 6.461 5.34 23.609 1 97.12 171 ALA B CA 1
ATOM 3455 C C . ALA B 1 171 ? 5.285 4.383 23.438 1 97.12 171 ALA B C 1
ATOM 3457 O O . ALA B 1 171 ? 5.254 3.594 22.484 1 97.12 171 ALA B O 1
ATOM 3458 N N . PRO B 1 172 ? 4.379 4.379 24.281 1 96.38 172 PRO B N 1
ATOM 3459 C CA . PRO B 1 172 ? 3.262 3.436 24.234 1 96.38 172 PRO B CA 1
ATOM 3460 C C . PRO B 1 172 ? 2.16 3.881 23.266 1 96.38 172 PRO B C 1
ATOM 3462 O O . PRO B 1 172 ? 0.987 3.926 23.641 1 96.38 172 PRO B O 1
ATOM 3465 N N . VAL B 1 173 ? 2.459 4.148 22.062 1 97.44 173 VAL B N 1
ATOM 3466 C CA . VAL B 1 173 ? 1.553 4.715 21.062 1 97.44 173 VAL B CA 1
ATOM 3467 C C . VAL B 1 173 ? 0.387 3.76 20.828 1 97.44 173 VAL B C 1
ATOM 3469 O O . VAL B 1 173 ? -0.775 4.172 20.828 1 97.44 173 VAL B O 1
ATOM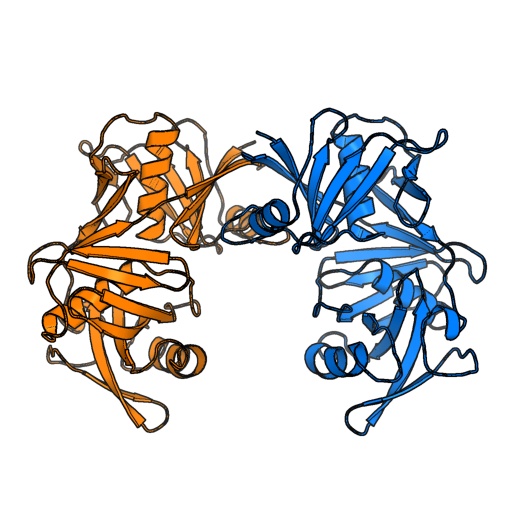 3472 N N . ASN B 1 174 ? 0.652 2.479 20.672 1 94.88 174 ASN B N 1
ATOM 3473 C CA . ASN B 1 174 ? -0.372 1.507 20.297 1 94.88 174 ASN B CA 1
ATOM 3474 C C . ASN B 1 174 ? -1.234 1.119 21.5 1 94.88 174 ASN B C 1
ATOM 3476 O O . ASN B 1 174 ? -2.35 0.625 21.328 1 94.88 174 ASN B O 1
ATOM 3480 N N . GLU B 1 175 ? -0.726 1.305 22.672 1 94.44 175 GLU B N 1
ATOM 3481 C CA . GLU B 1 175 ? -1.473 0.973 23.875 1 94.44 175 GLU B CA 1
ATOM 3482 C C . GLU B 1 175 ? -2.303 2.16 24.359 1 94.44 175 GLU B C 1
ATOM 3484 O O . GLU B 1 175 ? -3.512 2.037 24.562 1 94.44 175 GLU B O 1
ATOM 3489 N N . LEU B 1 176 ? -1.664 3.268 24.453 1 96.38 176 LEU B N 1
ATOM 3490 C CA . LEU B 1 176 ? -2.291 4.445 25.031 1 96.38 176 LEU B CA 1
ATOM 3491 C C . LEU B 1 176 ? -3.023 5.258 23.969 1 96.38 176 LEU B C 1
ATOM 3493 O O . LEU B 1 176 ? -4.004 5.941 24.266 1 96.38 176 LEU B O 1
ATOM 3497 N N . GLY B 1 177 ? -2.559 5.215 22.719 1 96.94 177 GLY B N 1
ATOM 3498 C CA . GLY B 1 177 ? -3.143 5.965 21.609 1 96.94 177 GLY B CA 1
ATOM 3499 C C . GLY B 1 177 ? -4.637 5.746 21.469 1 96.94 177 GLY B C 1
ATOM 3500 O O . GLY B 1 177 ? -5.422 6.688 21.594 1 96.94 177 GLY B O 1
ATOM 3501 N N . PRO B 1 178 ? -4.977 4.453 21.297 1 96.5 178 PRO B N 1
ATOM 3502 C CA . PRO B 1 178 ? -6.406 4.184 21.125 1 96.5 178 PRO B CA 1
ATOM 3503 C C . PRO B 1 178 ? -7.227 4.531 22.359 1 96.5 178 PRO B C 1
ATOM 3505 O O . PRO B 1 178 ? -8.375 4.977 22.25 1 96.5 178 PRO B O 1
ATOM 3508 N N . LEU B 1 179 ? -6.715 4.391 23.531 1 95.81 179 LEU B N 1
ATOM 3509 C CA . LEU B 1 179 ? -7.414 4.695 24.781 1 95.81 179 LEU B CA 1
ATOM 3510 C C . LEU B 1 179 ? -7.707 6.188 24.891 1 95.81 179 LEU B C 1
ATOM 3512 O O . LEU B 1 179 ? -8.812 6.578 25.281 1 95.81 179 LEU B O 1
ATOM 3516 N N . LEU B 1 180 ? -6.785 6.973 24.516 1 97 180 LEU B N 1
ATOM 3517 C CA . LEU B 1 180 ? -6.922 8.422 24.656 1 97 180 LEU B CA 1
ATOM 3518 C C . LEU B 1 180 ? -7.695 9.008 23.484 1 97 180 LEU B C 1
ATOM 3520 O O . LEU B 1 180 ? -8.461 9.953 23.656 1 97 180 LEU B O 1
ATOM 3524 N N . GLU B 1 181 ? -7.441 8.484 22.312 1 97.25 181 GLU B N 1
ATOM 3525 C CA . GLU B 1 181 ? -8.094 8.953 21.094 1 97.25 181 GLU B CA 1
ATOM 3526 C C . GLU B 1 181 ? -9.609 8.984 21.266 1 97.25 181 GLU B C 1
ATOM 3528 O O . GLU B 1 181 ? -10.273 9.922 20.812 1 97.25 181 GLU B O 1
ATOM 3533 N N . SER B 1 182 ? -10.141 8.016 21.969 1 96.31 182 SER B N 1
ATOM 3534 C CA . SER B 1 182 ? -11.586 7.895 22.141 1 96.31 182 SER B CA 1
ATOM 3535 C C . SER B 1 182 ? -12 8.133 23.594 1 96.31 182 SER B C 1
ATOM 3537 O O . SER B 1 182 ? -13.094 7.742 24 1 96.31 182 SER B O 1
ATOM 3539 N N . HIS B 1 183 ? -11.188 8.688 24.406 1 96.12 183 HIS B N 1
ATOM 3540 C CA . HIS B 1 183 ? -11.477 8.93 25.812 1 96.12 183 HIS B CA 1
ATOM 3541 C C . HIS B 1 183 ? -12.648 9.898 25.984 1 96.12 183 HIS B C 1
ATOM 3543 O O . HIS B 1 183 ? -12.781 10.852 25.203 1 96.12 183 HIS B O 1
ATOM 3549 N N . PRO B 1 184 ? -13.414 9.828 27.016 1 95.81 184 PRO B N 1
ATOM 3550 C CA . PRO B 1 184 ? -14.586 10.68 27.234 1 95.81 184 PRO B CA 1
ATOM 3551 C C . PRO B 1 184 ? -14.219 12.156 27.359 1 95.81 184 PRO B C 1
ATOM 3553 O O . PRO B 1 184 ? -15.055 13.031 27.125 1 95.81 184 PRO B O 1
ATOM 3556 N N . ASP B 1 185 ? -13.055 12.406 27.75 1 96.12 185 ASP B N 1
ATOM 3557 C CA . ASP B 1 185 ? -12.609 13.781 27.906 1 96.12 185 ASP B CA 1
ATOM 3558 C C . ASP B 1 185 ? -12.461 14.461 26.547 1 96.12 185 ASP B C 1
ATOM 3560 O O . ASP B 1 185 ? -12.328 15.688 26.469 1 96.12 185 ASP B O 1
ATOM 3564 N N . PHE B 1 186 ? -12.422 13.695 25.5 1 96.88 186 PHE B N 1
ATOM 3565 C CA . PHE B 1 186 ? -12.398 14.195 24.141 1 96.88 186 PHE B CA 1
ATOM 3566 C C . PHE B 1 186 ? -13.664 13.789 23.391 1 96.88 186 PHE B C 1
ATOM 3568 O O . PHE B 1 186 ? -13.641 12.867 22.562 1 96.88 186 PHE B O 1
ATOM 3575 N N . PRO B 1 187 ? -14.711 14.531 23.531 1 96.31 187 PRO B N 1
ATOM 3576 C CA . PRO B 1 187 ? -16.016 14.141 22.984 1 96.31 187 PRO B CA 1
ATOM 3577 C C . PRO B 1 187 ? -15.977 13.93 21.469 1 96.31 187 PRO B C 1
ATOM 3579 O O . PRO B 1 187 ? -16.766 13.164 20.922 1 96.31 187 PRO B O 1
ATOM 3582 N N . GLU B 1 188 ? -15.109 14.648 20.766 1 95.31 188 GLU B N 1
ATOM 3583 C CA . GLU B 1 188 ? -14.969 14.484 19.312 1 95.31 188 GLU B CA 1
ATOM 3584 C C . GLU B 1 188 ? -13.695 13.719 18.969 1 95.31 188 GLU B C 1
ATOM 3586 O O . GLU B 1 188 ? -13.188 13.828 17.844 1 95.31 188 GLU B O 1
ATOM 3591 N N . ARG B 1 189 ? -13.195 12.984 19.922 1 96.56 189 ARG B N 1
ATOM 3592 C CA . ARG B 1 189 ? -11.938 12.258 19.75 1 96.56 189 ARG B CA 1
ATOM 3593 C C . ARG B 1 189 ? -10.781 13.219 19.5 1 96.56 189 ARG B C 1
ATOM 3595 O O . ARG B 1 189 ? -10.969 14.438 19.516 1 96.56 189 ARG B O 1
ATOM 3602 N N . ALA B 1 190 ? -9.578 12.734 19.469 1 97.44 190 ALA B N 1
ATOM 3603 C CA . ALA B 1 190 ? -8.43 13.617 19.297 1 97.44 190 ALA B CA 1
ATOM 3604 C C . ALA B 1 190 ? -7.234 12.859 18.719 1 97.44 190 ALA B C 1
ATOM 3606 O O . ALA B 1 190 ? -7.145 11.641 18.859 1 97.44 190 ALA B O 1
ATOM 3607 N N . ASN B 1 191 ? -6.41 13.602 18.016 1 97.38 191 ASN B N 1
ATOM 3608 C CA . ASN B 1 191 ? -5.086 13.086 17.688 1 97.38 191 ASN B CA 1
ATOM 3609 C C . ASN B 1 191 ? -4.172 13.07 18.906 1 97.38 191 ASN B C 1
ATOM 3611 O O . ASN B 1 191 ? -4.051 14.07 19.609 1 97.38 191 ASN B O 1
ATOM 3615 N N . ILE B 1 192 ? -3.52 11.938 19.109 1 98.56 192 ILE B N 1
ATOM 3616 C CA . ILE B 1 192 ? -2.707 11.781 20.312 1 98.56 192 ILE B CA 1
ATOM 3617 C C . ILE B 1 192 ? -1.229 11.727 19.938 1 98.56 192 ILE B C 1
ATOM 3619 O O . ILE B 1 192 ? -0.784 10.781 19.281 1 98.56 192 ILE B O 1
ATOM 3623 N N . GLY B 1 193 ? -0.523 12.719 20.406 1 98.69 193 GLY B N 1
ATOM 3624 C CA . GLY B 1 193 ? 0.904 12.781 20.125 1 98.69 193 GLY B CA 1
ATOM 3625 C C . GLY B 1 193 ? 1.757 12.352 21.312 1 98.69 193 GLY B C 1
ATOM 3626 O O . GLY B 1 193 ? 1.414 12.625 22.453 1 98.69 193 GLY B O 1
ATOM 3627 N N . PHE B 1 194 ? 2.824 11.703 21.078 1 98.81 194 PHE B N 1
ATOM 3628 C CA . PHE B 1 194 ? 3.869 11.336 22.016 1 98.81 194 PHE B CA 1
ATOM 3629 C C . PHE B 1 194 ? 5.184 12.016 21.672 1 98.81 194 PHE B C 1
ATOM 3631 O O . PHE B 1 194 ? 5.816 11.672 20.672 1 98.81 194 PHE B O 1
ATOM 3638 N N . MET B 1 195 ? 5.598 12.93 22.562 1 98.81 195 MET B N 1
ATOM 3639 C CA . MET B 1 195 ? 6.695 13.828 22.219 1 98.81 195 MET B CA 1
ATOM 3640 C C . MET B 1 195 ? 7.902 13.578 23.125 1 98.81 195 MET B C 1
ATOM 3642 O O . MET B 1 195 ? 7.762 13.523 24.344 1 98.81 195 MET B O 1
ATOM 3646 N N . GLN B 1 196 ? 9.016 13.383 22.547 1 98.94 196 GLN B N 1
ATOM 3647 C CA . GLN B 1 196 ? 10.297 13.414 23.234 1 98.94 196 GLN B CA 1
ATOM 3648 C C . GLN B 1 196 ? 11.062 14.695 22.938 1 98.94 196 GLN B C 1
ATOM 3650 O O . GLN B 1 196 ? 11.344 14.992 21.766 1 98.94 196 GLN B O 1
ATOM 3655 N N . VAL B 1 197 ? 11.406 15.445 23.938 1 98.81 197 VAL B N 1
ATOM 3656 C CA . VAL B 1 197 ? 12.219 16.656 23.766 1 98.81 197 VAL B CA 1
ATOM 3657 C C . VAL B 1 197 ? 13.695 16.281 23.734 1 98.81 197 VAL B C 1
ATOM 3659 O O . VAL B 1 197 ? 14.211 15.68 24.672 1 98.81 197 VAL B O 1
ATOM 3662 N N . ILE B 1 198 ? 14.328 16.547 22.656 1 98.81 198 ILE B N 1
ATOM 3663 C CA . ILE B 1 198 ? 15.766 16.328 22.516 1 98.81 198 ILE B CA 1
ATOM 3664 C C . ILE B 1 198 ? 16.531 17.562 23 1 98.81 198 ILE B C 1
ATOM 3666 O O . ILE B 1 198 ? 17.438 17.438 23.828 1 98.81 198 ILE B O 1
ATOM 3670 N N . ASP B 1 199 ? 16.188 18.703 22.547 1 98.5 199 ASP B N 1
ATOM 3671 C CA . ASP B 1 199 ? 16.641 20.016 23 1 98.5 199 ASP B CA 1
ATOM 3672 C C . ASP B 1 199 ? 15.625 21.094 22.641 1 98.5 199 ASP B C 1
ATOM 3674 O O . ASP B 1 199 ? 14.523 20.797 22.172 1 98.5 199 ASP B O 1
ATOM 3678 N N . ARG B 1 200 ? 15.898 22.344 22.844 1 98.62 200 ARG B N 1
ATOM 3679 C CA . ARG B 1 200 ? 14.914 23.422 22.734 1 98.62 200 ARG B CA 1
ATOM 3680 C C . ARG B 1 200 ? 14.5 23.641 21.297 1 98.62 200 ARG B C 1
ATOM 3682 O O . ARG B 1 200 ? 13.5 24.328 21.031 1 98.62 200 ARG B O 1
ATOM 3689 N N . GLY B 1 201 ? 15.234 23.109 20.266 1 98.81 201 GLY B N 1
ATOM 3690 C CA . GLY B 1 201 ? 14.914 23.297 18.859 1 98.81 201 GLY B CA 1
ATOM 3691 C C . GLY B 1 201 ? 14.617 21.984 18.141 1 98.81 201 GLY B C 1
ATOM 3692 O O . GLY B 1 201 ? 14.562 21.953 16.906 1 98.81 201 GLY B O 1
ATOM 3693 N N . HIS B 1 202 ? 14.477 20.922 18.953 1 98.88 202 HIS B N 1
ATOM 3694 C CA . HIS B 1 202 ? 14.414 19.609 18.297 1 98.88 202 HIS B CA 1
ATOM 3695 C C . HIS B 1 202 ? 13.602 18.625 19.141 1 98.88 202 HIS B C 1
ATOM 3697 O O . HIS B 1 202 ? 13.906 18.391 20.312 1 98.88 202 HIS B O 1
ATOM 3703 N N . ILE B 1 203 ? 12.531 18.016 18.5 1 98.94 203 ILE B N 1
ATOM 3704 C CA . ILE B 1 203 ? 11.75 16.984 19.172 1 98.94 203 ILE B CA 1
ATOM 3705 C C . ILE B 1 203 ? 11.547 15.797 18.234 1 98.94 203 ILE B C 1
ATOM 3707 O O . ILE B 1 203 ? 11.719 15.922 17.016 1 98.94 203 ILE B O 1
ATOM 3711 N N . LYS B 1 204 ? 11.273 14.633 18.844 1 98.88 204 LYS B N 1
ATOM 3712 C CA . LYS B 1 204 ? 10.75 13.461 18.141 1 98.88 204 LYS B CA 1
ATOM 3713 C C . LYS B 1 204 ? 9.281 13.234 18.484 1 98.88 204 LYS B C 1
ATOM 3715 O O . LYS B 1 204 ? 8.852 13.484 19.625 1 98.88 204 LYS B O 1
ATOM 3720 N N . LEU B 1 205 ? 8.531 12.773 17.531 1 98.81 205 LEU B N 1
ATOM 3721 C CA . LEU B 1 205 ? 7.086 12.703 17.719 1 98.81 205 LEU B CA 1
ATOM 3722 C C . LEU B 1 205 ? 6.496 11.477 17.031 1 98.81 205 LEU B C 1
ATOM 3724 O O . LEU B 1 205 ? 6.848 11.172 15.891 1 98.81 205 LEU B O 1
ATOM 3728 N N . ARG B 1 206 ? 5.719 10.727 17.688 1 98.75 206 ARG B N 1
ATOM 3729 C CA . ARG B 1 206 ? 4.824 9.711 17.125 1 98.75 206 ARG B CA 1
ATOM 3730 C C . ARG B 1 206 ? 3.365 10.062 17.406 1 98.75 206 ARG B C 1
ATOM 3732 O O . ARG B 1 206 ? 3.043 10.594 18.469 1 98.75 206 ARG B O 1
ATOM 3739 N N . VAL B 1 207 ? 2.48 9.836 16.469 1 98.25 207 VAL B N 1
ATOM 3740 C CA . VAL B 1 207 ? 1.101 10.289 16.625 1 98.25 207 VAL B CA 1
ATOM 3741 C C . VAL B 1 207 ? 0.145 9.133 16.344 1 98.25 207 VAL B C 1
ATOM 3743 O O . VAL B 1 207 ? 0.3 8.422 15.344 1 98.25 207 VAL B O 1
ATOM 3746 N N . TYR B 1 208 ? -0.757 8.891 17.203 1 98.12 208 TYR B N 1
ATOM 3747 C CA . TYR B 1 208 ? -1.965 8.117 16.938 1 98.12 208 TYR B CA 1
ATOM 3748 C C . TYR B 1 208 ? -3.1 9.016 16.469 1 98.12 208 TYR B C 1
ATOM 3750 O O . TYR B 1 208 ? -3.662 9.781 17.25 1 98.12 208 TYR B O 1
ATOM 3758 N N . GLU B 1 209 ? -3.475 8.891 15.227 1 94.44 209 GLU B N 1
ATOM 3759 C CA . GLU B 1 209 ? -4.375 9.859 14.609 1 94.44 209 GLU B CA 1
ATOM 3760 C C . GLU B 1 209 ? -5.836 9.477 14.836 1 94.44 209 GLU B C 1
ATOM 3762 O O . GLU B 1 209 ? -6.195 8.305 14.766 1 94.44 209 GLU B O 1
ATOM 3767 N N . ARG B 1 210 ? -6.609 10.531 15.055 1 91.69 210 ARG B N 1
ATOM 3768 C CA . ARG B 1 210 ? -8.055 10.398 15.242 1 91.69 210 ARG B CA 1
ATOM 3769 C C . ARG B 1 210 ? -8.688 9.648 14.078 1 91.69 210 ARG B C 1
ATOM 3771 O O . ARG B 1 210 ? -8.57 10.07 12.922 1 91.69 210 ARG B O 1
ATOM 3778 N N . GLY B 1 211 ? -9.391 8.508 14.344 1 84.81 211 GLY B N 1
ATOM 3779 C CA . GLY B 1 211 ? -10.078 7.734 13.328 1 84.81 211 GLY B CA 1
ATOM 3780 C C . GLY B 1 211 ? -9.141 6.883 12.492 1 84.81 211 GLY B C 1
ATOM 3781 O O . GLY B 1 211 ? -9.562 6.285 11.5 1 84.81 211 GLY B O 1
ATOM 3782 N N . ALA B 1 212 ? -7.945 6.809 12.891 1 85.31 212 ALA B N 1
ATOM 3783 C CA . ALA B 1 212 ? -6.965 6.02 12.156 1 85.31 212 ALA B CA 1
ATOM 3784 C C . ALA B 1 212 ? -6.113 5.176 13.102 1 85.31 212 ALA B C 1
ATOM 3786 O O . ALA B 1 212 ? -6.641 4.398 13.898 1 85.31 212 ALA B O 1
ATOM 3787 N N . ALA B 1 213 ? -4.988 5.102 13.172 1 92.81 213 ALA B N 1
ATOM 3788 C CA . ALA B 1 213 ? -3.932 4.523 14 1 92.81 213 ALA B CA 1
ATOM 3789 C C . ALA B 1 213 ? -2.648 5.34 13.906 1 92.81 213 ALA B C 1
ATOM 3791 O O . ALA B 1 213 ? -2.691 6.551 13.672 1 92.81 213 ALA B O 1
ATOM 3792 N N . GLU B 1 214 ? -1.614 4.762 14.266 1 96.12 214 GLU B N 1
ATOM 3793 C CA . GLU B 1 214 ? -0.356 5.484 14.117 1 96.12 214 GLU B CA 1
ATOM 3794 C C . GLU B 1 214 ? -0.047 5.766 12.656 1 96.12 214 GLU B C 1
ATOM 3796 O O . GLU B 1 214 ? -0.255 4.906 11.797 1 96.12 214 GLU B O 1
ATOM 3801 N N . THR B 1 215 ? 0.383 6.953 12.383 1 94.88 215 THR B N 1
ATOM 3802 C CA . THR B 1 215 ? 0.704 7.348 11.016 1 94.88 215 THR B CA 1
ATOM 3803 C C . THR B 1 215 ? 2.176 7.73 10.891 1 94.88 215 THR B C 1
ATOM 3805 O O . THR B 1 215 ? 2.84 7.992 11.898 1 94.88 215 THR B O 1
ATOM 3808 N N . LEU B 1 216 ? 2.668 7.766 9.711 1 96.12 216 LEU B N 1
ATOM 3809 C CA . LEU B 1 216 ? 4.062 8.094 9.453 1 96.12 216 LEU B CA 1
ATOM 3810 C C . LEU B 1 216 ? 4.324 9.578 9.664 1 96.12 216 LEU B C 1
ATOM 3812 O O . LEU B 1 216 ? 5.453 9.984 9.953 1 96.12 216 LEU B O 1
ATOM 3816 N N . ALA B 1 217 ? 3.242 10.312 9.391 1 95.94 217 ALA B N 1
ATOM 3817 C CA . ALA B 1 217 ? 3.342 11.758 9.562 1 95.94 217 ALA B CA 1
ATOM 3818 C C . ALA B 1 217 ? 1.969 12.375 9.797 1 95.94 217 ALA B C 1
ATOM 3820 O O . ALA B 1 217 ? 0.975 11.945 9.211 1 95.94 217 ALA B O 1
ATOM 3821 N N . CYS B 1 218 ? 1.981 13.391 10.578 1 95.75 218 CYS B N 1
ATOM 3822 C CA . CYS B 1 218 ? 0.82 14.219 10.883 1 95.75 218 CYS B CA 1
ATOM 3823 C C . CYS B 1 218 ? 1.211 15.688 11.008 1 95.75 218 CYS B C 1
ATOM 3825 O O . CYS B 1 218 ? 1.719 16.109 12.047 1 95.75 218 CYS B O 1
ATOM 3827 N N . GLY B 1 219 ? 0.883 16.422 10.016 1 96.75 219 GLY B N 1
ATOM 3828 C CA . GLY B 1 219 ? 1.292 17.812 9.992 1 96.75 219 GLY B CA 1
ATOM 3829 C C . GLY B 1 219 ? 0.75 18.609 11.164 1 96.75 219 GLY B C 1
ATOM 3830 O O . GLY B 1 219 ? 1.508 19.281 11.867 1 96.75 219 GLY B O 1
ATOM 3831 N N . SER B 1 220 ? -0.57 18.547 11.328 1 96.62 220 SER B N 1
ATOM 3832 C CA . SER B 1 220 ? -1.163 19.281 12.445 1 96.62 220 SER B CA 1
ATOM 3833 C C . SER B 1 220 ? -0.66 18.766 13.781 1 96.62 220 SER B C 1
ATOM 3835 O O . SER B 1 220 ? -0.526 19.531 14.742 1 96.62 220 SER B O 1
ATOM 3837 N N . GLY B 1 221 ? -0.349 17.469 13.844 1 97.62 221 GLY B N 1
ATOM 3838 C CA . GLY B 1 221 ? 0.234 16.891 15.055 1 97.62 221 GLY B CA 1
ATOM 3839 C C . GLY B 1 221 ? 1.599 17.469 15.383 1 97.62 221 GLY B C 1
ATOM 3840 O O . GLY B 1 221 ? 1.9 17.734 16.547 1 97.62 221 GLY B O 1
ATOM 3841 N N . ALA B 1 222 ? 2.377 17.594 14.391 1 98.62 222 ALA B N 1
ATOM 3842 C CA . ALA B 1 222 ? 3.691 18.203 14.57 1 98.62 222 ALA B CA 1
ATOM 3843 C C . ALA B 1 222 ? 3.566 19.641 15.086 1 98.62 222 ALA B C 1
ATOM 3845 O O . ALA B 1 222 ? 4.277 20.047 16 1 98.62 222 ALA B O 1
ATOM 3846 N N . CYS B 1 223 ? 2.674 20.359 14.484 1 98.62 223 CYS B N 1
ATOM 3847 C CA . CYS B 1 223 ? 2.434 21.734 14.93 1 98.62 223 CYS B CA 1
ATOM 3848 C C . CYS B 1 223 ? 1.973 21.766 16.375 1 98.62 223 CYS B C 1
ATOM 3850 O O . CYS B 1 223 ? 2.469 22.562 17.172 1 98.62 223 CYS B O 1
ATOM 3852 N N . ALA B 1 224 ? 1.047 20.906 16.672 1 98.69 224 ALA B N 1
ATOM 3853 C CA . ALA B 1 224 ? 0.509 20.859 18.031 1 98.69 224 ALA B CA 1
ATOM 3854 C C . ALA B 1 224 ? 1.612 20.578 19.047 1 98.69 224 ALA B C 1
ATOM 3856 O O . ALA B 1 224 ? 1.684 21.234 20.094 1 98.69 224 ALA B O 1
ATOM 3857 N N . ALA B 1 225 ? 2.443 19.641 18.75 1 98.88 225 ALA B N 1
ATOM 3858 C CA . ALA B 1 225 ? 3.531 19.281 19.656 1 98.88 225 ALA B CA 1
ATOM 3859 C C . ALA B 1 225 ? 4.465 20.469 19.891 1 98.88 225 ALA B C 1
ATOM 3861 O O . ALA B 1 225 ? 4.84 20.766 21.031 1 98.88 225 ALA B O 1
ATOM 3862 N N . ALA B 1 226 ? 4.828 21.141 18.828 1 98.88 226 ALA B N 1
ATOM 3863 C CA . ALA B 1 226 ? 5.703 22.297 18.938 1 98.88 226 ALA B CA 1
ATOM 3864 C C . ALA B 1 226 ? 5.047 23.406 19.766 1 98.88 226 ALA B C 1
ATOM 3866 O O . ALA B 1 226 ? 5.676 23.953 20.672 1 98.88 226 ALA B O 1
ATOM 3867 N N . ILE B 1 227 ? 3.805 23.688 19.469 1 98.88 227 ILE B N 1
ATOM 3868 C CA . ILE B 1 227 ? 3.068 24.75 20.156 1 98.88 227 ILE B CA 1
ATOM 3869 C C . ILE B 1 227 ? 3.018 24.438 21.656 1 98.88 227 ILE B C 1
ATOM 3871 O O . ILE B 1 227 ? 3.338 25.297 22.469 1 98.88 227 ILE B O 1
ATOM 3875 N N . ILE B 1 228 ? 2.646 23.234 21.953 1 98.75 228 ILE B N 1
ATOM 3876 C CA . ILE B 1 228 ? 2.52 22.828 23.344 1 98.75 228 ILE B CA 1
ATOM 3877 C C . ILE B 1 228 ? 3.883 22.891 24.031 1 98.75 228 ILE B C 1
ATOM 3879 O O . ILE B 1 228 ? 3.994 23.391 25.156 1 98.75 228 ILE B O 1
ATOM 3883 N N . GLY B 1 229 ? 4.922 22.422 23.375 1 98.75 229 GLY B N 1
ATOM 3884 C CA . GLY B 1 229 ? 6.262 22.516 23.938 1 98.75 229 GLY B CA 1
ATOM 3885 C C . GLY B 1 229 ? 6.707 23.938 24.188 1 98.75 229 GLY B C 1
ATOM 3886 O O . GLY B 1 229 ? 7.352 24.234 25.203 1 98.75 229 GLY B O 1
ATOM 3887 N N . ILE B 1 230 ? 6.391 24.828 23.281 1 98.69 230 ILE B N 1
ATOM 3888 C CA . ILE B 1 230 ? 6.746 26.25 23.422 1 98.69 230 ILE B CA 1
ATOM 3889 C C . ILE B 1 230 ? 5.988 26.844 24.609 1 98.69 230 ILE B C 1
ATOM 3891 O O . ILE B 1 230 ? 6.586 27.516 25.453 1 98.69 230 ILE B O 1
ATOM 3895 N N . GLU B 1 231 ? 4.695 26.578 24.672 1 97.88 231 GLU B N 1
ATOM 3896 C CA . GLU B 1 231 ? 3.861 27.109 25.75 1 97.88 231 GLU B CA 1
ATOM 3897 C C . GLU B 1 231 ? 4.324 26.594 27.109 1 97.88 231 GLU B C 1
ATOM 3899 O O . GLU B 1 231 ? 4.195 27.281 28.125 1 97.88 231 GLU B O 1
ATOM 3904 N N . GLN B 1 232 ? 4.875 25.453 27.125 1 97.5 232 GLN B N 1
ATOM 3905 C CA . GLN B 1 232 ? 5.332 24.844 28.375 1 97.5 232 GLN B CA 1
ATOM 3906 C C . GLN B 1 232 ? 6.793 25.188 28.641 1 97.5 232 GLN B C 1
ATOM 3908 O O . GLN B 1 232 ? 7.406 24.609 29.547 1 97.5 232 GLN B O 1
ATOM 3913 N N . ASN B 1 233 ? 7.34 26.062 27.859 1 97.75 233 ASN B N 1
ATOM 3914 C CA . ASN B 1 233 ? 8.695 26.578 28.016 1 97.75 233 ASN B CA 1
ATOM 3915 C C . ASN B 1 233 ? 9.742 25.484 27.859 1 97.75 233 ASN B C 1
ATOM 3917 O O . ASN B 1 233 ? 10.773 25.5 28.547 1 97.75 233 ASN B O 1
ATOM 3921 N N . LEU B 1 234 ? 9.43 24.484 27.031 1 98.12 234 LEU B N 1
ATOM 3922 C CA . LEU B 1 234 ? 10.352 23.391 26.75 1 98.12 234 LEU B CA 1
ATOM 3923 C C . LEU B 1 234 ? 11.117 23.641 25.453 1 98.12 234 LEU B C 1
ATOM 3925 O O . LEU B 1 234 ? 12.211 23.109 25.266 1 98.12 234 LEU B O 1
ATOM 3929 N N . LEU B 1 235 ? 10.523 24.453 24.594 1 98.75 235 LEU B N 1
ATOM 3930 C CA . LEU B 1 235 ? 11.047 24.625 23.25 1 98.75 235 LEU B CA 1
ATOM 3931 C C . LEU B 1 235 ? 11.148 26.094 22.875 1 98.75 235 LEU B C 1
ATOM 3933 O O . LEU B 1 235 ? 10.484 26.938 23.5 1 98.75 235 LEU B O 1
ATOM 3937 N N . ASP B 1 236 ? 11.953 26.422 21.875 1 98.62 236 ASP B N 1
ATOM 3938 C CA . ASP B 1 236 ? 12.031 27.75 21.281 1 98.62 236 ASP B CA 1
ATOM 3939 C C . ASP B 1 236 ? 11 27.906 20.172 1 98.62 236 ASP B C 1
ATOM 3941 O O . ASP B 1 236 ? 10.164 27.031 19.953 1 98.62 236 ASP B O 1
ATOM 3945 N N . HIS B 1 237 ? 11.031 29.031 19.484 1 98.5 237 HIS B N 1
ATOM 3946 C CA . HIS B 1 237 ? 9.953 29.406 18.578 1 98.5 237 HIS B CA 1
ATOM 3947 C C . HIS B 1 237 ? 10.141 28.734 17.203 1 98.5 237 HIS B C 1
ATOM 3949 O O . HIS B 1 237 ? 9.258 28.828 16.344 1 98.5 237 HIS B O 1
ATOM 3955 N N . GLU B 1 238 ? 11.281 28.125 16.938 1 98.69 238 GLU B N 1
ATOM 3956 C CA . GLU B 1 238 ? 11.547 27.297 15.758 1 98.69 238 GLU B CA 1
ATOM 3957 C C . GLU B 1 238 ? 11.992 25.891 16.156 1 98.69 238 GLU B C 1
ATOM 3959 O O . GLU B 1 238 ? 12.992 25.734 16.875 1 98.69 238 GLU B O 1
ATOM 3964 N N . VAL B 1 239 ? 11.258 24.922 15.68 1 98.81 239 VAL B N 1
ATOM 3965 C CA . VAL B 1 239 ? 11.461 23.562 16.188 1 98.81 239 VAL B CA 1
ATOM 3966 C C . VAL B 1 239 ? 11.5 22.578 15.023 1 98.81 239 VAL B C 1
ATOM 3968 O O . VAL B 1 239 ? 10.641 22.609 14.141 1 98.81 239 VAL B O 1
ATOM 3971 N N . LYS B 1 240 ? 12.516 21.781 14.945 1 98.88 240 LYS B N 1
ATOM 3972 C CA . LYS B 1 240 ? 12.531 20.609 14.078 1 98.88 240 LYS B CA 1
ATOM 3973 C C . LYS B 1 240 ? 11.773 19.438 14.711 1 98.88 240 LYS B C 1
ATOM 3975 O O . LYS B 1 240 ? 12.055 19.062 15.852 1 98.88 240 LYS B O 1
ATOM 3980 N N . VAL B 1 241 ? 10.82 18.922 14.07 1 98.88 241 VAL B N 1
ATOM 3981 C CA . VAL B 1 241 ? 10.031 17.781 14.539 1 98.88 241 VAL B CA 1
ATOM 3982 C C . VAL B 1 241 ? 10.352 16.547 13.695 1 98.88 241 VAL B C 1
ATOM 3984 O O . VAL B 1 241 ? 10.047 16.516 12.5 1 98.88 241 VAL B O 1
ATOM 3987 N N . GLU B 1 242 ? 10.961 15.555 14.32 1 98.81 242 GLU B N 1
ATOM 3988 C CA . GLU B 1 242 ? 11.227 14.289 13.648 1 98.81 242 GLU B CA 1
ATOM 3989 C C . GLU B 1 242 ? 10.062 13.32 13.805 1 98.81 242 GLU B C 1
ATOM 3991 O O . GLU B 1 242 ? 9.688 12.977 14.93 1 98.81 242 GLU B O 1
ATOM 3996 N N . LEU B 1 243 ? 9.492 12.969 12.75 1 98.44 243 LEU B N 1
ATOM 3997 C CA . LEU B 1 243 ? 8.445 11.953 12.688 1 98.44 243 LEU B CA 1
ATOM 3998 C C . LEU B 1 243 ? 8.961 10.68 12.023 1 98.44 243 LEU B C 1
ATOM 4000 O O . LEU B 1 243 ? 10.039 10.688 11.422 1 98.44 243 LEU B O 1
ATOM 4004 N N . PRO B 1 244 ? 8.219 9.562 12.109 1 97.81 244 PRO B N 1
ATOM 4005 C CA . PRO B 1 244 ? 8.664 8.328 11.469 1 97.81 244 PRO B CA 1
ATOM 4006 C C . PRO B 1 244 ? 8.922 8.5 9.969 1 97.81 244 PRO B C 1
ATOM 4008 O O . PRO B 1 244 ? 9.836 7.875 9.422 1 97.81 244 PRO B O 1
ATOM 4011 N N . GLY B 1 245 ? 8.211 9.375 9.297 1 97.94 245 GLY B N 1
ATOM 4012 C CA . GLY B 1 245 ? 8.312 9.539 7.855 1 97.94 245 GLY B CA 1
ATOM 4013 C C . GLY B 1 245 ? 9.305 10.602 7.445 1 97.94 245 GLY B C 1
ATOM 4014 O O . GLY B 1 245 ? 9.555 10.805 6.254 1 97.94 245 GLY B O 1
ATOM 4015 N N . GLY B 1 246 ? 9.82 11.32 8.406 1 98.25 246 GLY B N 1
ATOM 4016 C CA . GLY B 1 246 ? 10.742 12.406 8.125 1 98.25 246 GLY B CA 1
ATOM 4017 C C . GLY B 1 246 ? 10.586 13.578 9.07 1 98.25 246 GLY B C 1
ATOM 4018 O O . GLY B 1 246 ? 10.039 13.43 10.164 1 98.25 246 GLY B O 1
ATOM 4019 N N . SER B 1 247 ? 11.094 14.75 8.602 1 98.69 247 SER B N 1
ATOM 4020 C CA . SER B 1 247 ? 11.117 15.867 9.539 1 98.69 247 SER B CA 1
ATOM 4021 C C . SER B 1 247 ? 10.383 17.078 8.977 1 98.69 247 SER B C 1
ATOM 4023 O O . SER B 1 247 ? 10.328 17.266 7.758 1 98.69 247 SER B O 1
ATOM 4025 N N . LEU B 1 248 ? 9.898 17.844 9.875 1 98.81 248 LEU B N 1
ATOM 4026 C CA . LEU B 1 248 ? 9.297 19.141 9.617 1 98.81 248 LEU B CA 1
ATOM 4027 C C . LEU B 1 248 ? 9.953 20.234 10.469 1 98.81 248 LEU B C 1
ATOM 4029 O O . LEU B 1 248 ? 10.555 19.938 11.508 1 98.81 248 LEU B O 1
ATOM 4033 N N . THR B 1 249 ? 9.852 21.438 10 1 98.88 249 THR B N 1
ATOM 4034 C CA . THR B 1 249 ? 10.211 22.594 10.805 1 98.88 249 THR B CA 1
ATOM 4035 C C . THR B 1 249 ? 8.977 23.438 11.125 1 98.88 249 THR B C 1
ATOM 4037 O O . THR B 1 249 ? 8.242 23.828 10.219 1 98.88 249 THR B O 1
ATOM 4040 N N . ILE B 1 250 ? 8.812 23.703 12.367 1 98.88 250 ILE B N 1
ATOM 4041 C CA . ILE B 1 250 ? 7.676 24.484 12.828 1 98.88 250 ILE B CA 1
ATOM 4042 C C . ILE B 1 250 ? 8.156 25.828 13.375 1 98.88 250 ILE B C 1
ATOM 4044 O O . ILE B 1 250 ? 9.109 25.875 14.156 1 98.88 250 ILE B O 1
ATOM 4048 N N . ASN B 1 251 ? 7.539 26.859 12.93 1 98.88 251 ASN B N 1
ATOM 4049 C CA . ASN B 1 251 ? 7.777 28.203 13.453 1 98.88 251 ASN B CA 1
ATOM 4050 C C . ASN B 1 251 ? 6.508 28.812 14.039 1 98.88 251 ASN B C 1
ATOM 4052 O O . ASN B 1 251 ? 5.484 28.891 13.359 1 98.88 251 ASN B O 1
ATOM 4056 N N . TRP B 1 252 ? 6.609 29.25 15.258 1 98.81 252 TRP B N 1
ATOM 4057 C CA . TRP B 1 252 ? 5.465 29.875 15.914 1 98.81 252 TRP B CA 1
ATOM 4058 C C . TRP B 1 252 ? 5.922 30.938 16.906 1 98.81 252 TRP B C 1
ATOM 4060 O O . TRP B 1 252 ? 6.469 30.609 17.969 1 98.81 252 TRP B O 1
ATOM 4070 N N . PRO B 1 253 ? 5.59 32.156 16.656 1 98.06 253 PRO B N 1
ATOM 4071 C CA . PRO B 1 253 ? 6.051 33.25 17.516 1 98.06 253 PRO B CA 1
ATOM 4072 C C . PRO B 1 253 ? 5.277 33.312 18.844 1 98.06 253 PRO B C 1
ATOM 4074 O O . PRO B 1 253 ? 5.75 33.906 19.812 1 98.06 253 PRO B O 1
ATOM 4077 N N . GLY B 1 254 ? 4.016 32.844 18.781 1 97.75 254 GLY B N 1
ATOM 4078 C CA . GLY B 1 254 ? 3.223 32.875 20 1 97.75 254 GLY B CA 1
ATOM 4079 C C . GLY B 1 254 ? 1.743 33.125 19.734 1 97.75 254 GLY B C 1
ATOM 4080 O O . GLY B 1 254 ? 1.303 33.125 18.594 1 97.75 254 GLY B O 1
ATOM 4081 N N . ARG B 1 255 ? 0.989 33.312 20.797 1 96.88 255 ARG B N 1
ATOM 4082 C CA . ARG B 1 255 ? -0.466 33.406 20.75 1 96.88 255 ARG B CA 1
ATOM 4083 C C . ARG B 1 255 ? -0.906 34.531 19.812 1 96.88 255 ARG B C 1
ATOM 4085 O O . ARG B 1 255 ? -0.299 35.625 19.812 1 96.88 255 ARG B O 1
ATOM 4092 N N . GLY B 1 256 ? -1.93 34.25 19.062 1 96.62 256 GLY B N 1
ATOM 4093 C CA . GLY B 1 256 ? -2.469 35.25 18.125 1 96.62 256 GLY B CA 1
ATOM 4094 C C . GLY B 1 256 ? -1.753 35.25 16.781 1 96.62 256 GLY B C 1
ATOM 4095 O O . GLY B 1 256 ? -2.16 35.969 15.867 1 96.62 256 GLY B O 1
ATOM 4096 N N . GLN B 1 257 ? -0.741 34.562 16.688 1 98 257 GLN B N 1
ATOM 4097 C CA . GLN B 1 257 ? 0.006 34.469 15.438 1 98 257 GLN B CA 1
ATOM 4098 C C . GLN B 1 257 ? -0.181 33.094 14.789 1 98 257 GLN B C 1
ATOM 4100 O O . GLN B 1 257 ? -0.383 32.094 15.484 1 98 257 GLN B O 1
ATOM 4105 N N . PRO B 1 258 ? -0.041 33.062 13.492 1 97.94 258 PRO B N 1
ATOM 4106 C CA . PRO B 1 258 ? -0.171 31.781 12.82 1 97.94 258 PRO B CA 1
ATOM 4107 C C . PRO B 1 258 ? 1.058 30.891 13.008 1 97.94 258 PRO B C 1
ATOM 4109 O O . PRO B 1 258 ? 2.166 31.406 13.195 1 97.94 258 PRO B O 1
ATOM 4112 N N . VAL B 1 259 ? 0.859 29.625 13.016 1 98.5 259 VAL B N 1
ATOM 4113 C CA . VAL B 1 259 ? 1.949 28.656 13.016 1 98.5 259 VAL B CA 1
ATOM 4114 C C . VAL B 1 259 ? 2.322 28.297 11.578 1 98.5 259 VAL B C 1
ATOM 4116 O O . VAL B 1 259 ? 1.446 28.078 10.734 1 98.5 259 VAL B O 1
ATOM 4119 N N . LEU B 1 260 ? 3.629 28.312 11.305 1 98.75 260 LEU B N 1
ATOM 4120 C CA . LEU B 1 260 ? 4.141 27.969 9.977 1 98.75 260 LEU B CA 1
ATOM 4121 C C . LEU B 1 260 ? 4.828 26.609 10 1 98.75 260 LEU B C 1
ATOM 4123 O O . LEU B 1 260 ? 5.676 26.344 10.852 1 98.75 260 LEU B O 1
ATOM 4127 N N . MET B 1 261 ? 4.414 25.734 9.109 1 98.81 261 MET B N 1
ATOM 4128 C CA . MET B 1 261 ? 5 24.391 8.969 1 98.81 261 MET B CA 1
ATOM 4129 C C . MET B 1 261 ? 5.742 24.266 7.641 1 98.81 261 MET B C 1
ATOM 4131 O O . MET B 1 261 ? 5.176 24.531 6.578 1 98.81 261 MET B O 1
ATOM 4135 N N . THR B 1 262 ? 6.973 23.891 7.684 1 98.88 262 THR B N 1
ATOM 4136 C CA . THR B 1 262 ? 7.805 23.734 6.496 1 98.88 262 THR B CA 1
ATOM 4137 C C . THR B 1 262 ? 8.305 22.297 6.367 1 98.88 262 THR B C 1
ATOM 4139 O O . THR B 1 262 ? 8.742 21.688 7.348 1 98.88 262 THR B O 1
ATOM 4142 N N . GLY B 1 263 ? 8.195 21.719 5.207 1 98.75 263 GLY B N 1
ATOM 4143 C CA . GLY B 1 263 ? 8.688 20.375 4.973 1 98.75 263 GLY B CA 1
ATOM 4144 C C . GLY B 1 263 ? 8.758 20.016 3.5 1 98.75 263 GLY B C 1
ATOM 4145 O O . GLY B 1 263 ? 8.414 20.828 2.639 1 98.75 263 GLY B O 1
ATOM 4146 N N . PRO B 1 264 ? 9.266 18.859 3.246 1 98.62 264 PRO B N 1
ATOM 4147 C CA . PRO B 1 264 ? 9.398 18.406 1.858 1 98.62 264 PRO B CA 1
ATOM 4148 C C . PRO B 1 264 ? 8.109 17.828 1.292 1 98.62 264 PRO B C 1
ATOM 4150 O O . PRO B 1 264 ? 7.18 17.531 2.047 1 98.62 264 PRO B O 1
ATOM 4153 N N . ALA B 1 265 ? 7.977 17.797 0.024 1 98.56 265 ALA B N 1
ATOM 4154 C CA . ALA B 1 265 ? 7.012 17.031 -0.768 1 98.56 265 ALA B CA 1
ATOM 4155 C C . ALA B 1 265 ? 7.691 16.344 -1.949 1 98.56 265 ALA B C 1
ATOM 4157 O O . ALA B 1 265 ? 8.562 16.922 -2.596 1 98.56 265 ALA B O 1
ATOM 4158 N N . VAL B 1 266 ? 7.32 15.133 -2.221 1 98.25 266 VAL B N 1
ATOM 4159 C CA . VAL B 1 266 ? 8.023 14.344 -3.227 1 98.25 266 VAL B CA 1
ATOM 4160 C C . VAL B 1 266 ? 7.039 13.844 -4.277 1 98.25 266 VAL B C 1
ATOM 4162 O O . VAL B 1 266 ? 5.98 13.312 -3.939 1 98.25 266 VAL B O 1
ATOM 4165 N N . SER B 1 267 ? 7.34 14.102 -5.566 1 98.31 267 SER B N 1
ATOM 4166 C CA . SER B 1 267 ? 6.641 13.438 -6.664 1 98.31 267 SER B CA 1
ATOM 4167 C C . SER B 1 267 ? 7.238 12.062 -6.941 1 98.31 267 SER B C 1
ATOM 4169 O O . SER B 1 267 ? 8.422 11.945 -7.258 1 98.31 267 SER B O 1
ATOM 4171 N N . VAL B 1 268 ? 6.438 11.047 -6.887 1 98.31 268 VAL B N 1
ATOM 4172 C CA . VAL B 1 268 ? 6.953 9.68 -6.992 1 98.31 268 VAL B CA 1
ATOM 4173 C C . VAL B 1 268 ? 6.887 9.219 -8.445 1 98.31 268 VAL B C 1
ATOM 4175 O O . VAL B 1 268 ? 7.902 8.844 -9.031 1 98.31 268 VAL B O 1
ATOM 4178 N N . PHE B 1 269 ? 5.695 9.211 -9.031 1 98.62 269 PHE B N 1
ATOM 4179 C CA . PHE B 1 269 ? 5.512 8.82 -10.43 1 98.62 269 PHE B CA 1
ATOM 4180 C C . PHE B 1 269 ? 4.27 9.477 -11.016 1 98.62 269 PHE B C 1
ATOM 4182 O O . PHE B 1 269 ? 3.42 9.984 -10.273 1 98.62 269 PHE B O 1
ATOM 4189 N N . GLU B 1 270 ? 4.184 9.508 -12.344 1 98.31 270 GLU B N 1
ATOM 4190 C CA . GLU B 1 270 ? 2.988 9.906 -13.086 1 98.31 270 GLU B CA 1
ATOM 4191 C C . GLU B 1 270 ? 2.244 8.688 -13.625 1 98.31 270 GLU B C 1
ATOM 4193 O O . GLU B 1 270 ? 2.863 7.68 -13.984 1 98.31 270 GLU B O 1
ATOM 4198 N N . GLY B 1 271 ? 0.923 8.773 -13.641 1 98.25 271 GLY B N 1
ATOM 4199 C CA . GLY B 1 271 ? 0.167 7.633 -14.133 1 98.25 271 GLY B CA 1
ATOM 4200 C C . GLY B 1 271 ? -1.112 8.031 -14.844 1 98.25 271 GLY B C 1
ATOM 4201 O O . GLY B 1 271 ? -1.505 9.195 -14.828 1 98.25 271 GLY B O 1
ATOM 4202 N N . ARG B 1 272 ? -1.727 7.059 -15.578 1 98.25 272 ARG B N 1
ATOM 4203 C CA . ARG B 1 272 ? -3.033 7.172 -16.219 1 98.25 272 ARG B CA 1
ATOM 4204 C C . ARG B 1 272 ? -3.924 5.988 -15.859 1 98.25 272 ARG B C 1
ATOM 4206 O O . ARG B 1 272 ? -3.49 4.836 -15.922 1 98.25 272 ARG B O 1
ATOM 4213 N N . ILE B 1 273 ? -5.109 6.281 -15.453 1 97.44 273 ILE B N 1
ATOM 4214 C CA . ILE B 1 273 ? -6.027 5.234 -15.016 1 97.44 273 ILE B CA 1
ATOM 4215 C C . ILE B 1 273 ? -7.387 5.43 -15.68 1 97.44 273 ILE B C 1
ATOM 4217 O O . ILE B 1 273 ? -7.84 6.566 -15.859 1 97.44 273 ILE B O 1
ATOM 4221 N N . SER B 1 274 ? -8.023 4.32 -16.016 1 91.38 274 SER B N 1
ATOM 4222 C CA . SER B 1 274 ? -9.352 4.398 -16.625 1 91.38 274 SER B CA 1
ATOM 4223 C C . SER B 1 274 ? -10.422 4.688 -15.57 1 91.38 274 SER B C 1
ATOM 4225 O O . SER B 1 274 ? -10.305 4.254 -14.422 1 91.38 274 SER B O 1
ATOM 4227 N N . LEU B 1 275 ? -11.438 5.43 -15.977 1 82.06 275 LEU B N 1
ATOM 4228 C CA . LEU B 1 275 ? -12.562 5.73 -15.094 1 82.06 275 LEU B CA 1
ATOM 4229 C C . LEU B 1 275 ? -13.5 4.539 -14.984 1 82.06 275 LEU B C 1
ATOM 4231 O O . LEU B 1 275 ? -13.727 3.828 -15.969 1 82.06 275 LEU B O 1
#

Radius of gyration: 26.98 Å; Cα contacts (8 Å, |Δi|>4): 1439; chains: 2; bounding box: 38×79×67 Å

Solvent-accessible surface area (backbone atoms only — not comparable to full-atom values): 28106 Å² total; per-residue (Å²): 111,45,63,37,34,38,29,22,19,35,42,45,20,31,39,38,32,61,42,68,86,36,94,74,83,84,51,42,67,56,39,33,49,39,25,31,61,41,72,33,61,35,36,57,30,39,36,40,40,33,72,40,83,53,90,84,34,71,26,18,50,48,39,25,39,34,78,32,49,72,53,51,81,51,59,39,56,50,35,37,49,54,51,45,40,45,76,68,62,74,47,87,68,47,65,44,35,29,34,33,84,76,45,75,38,47,37,34,58,44,95,87,66,35,28,35,38,52,64,40,59,70,34,60,47,28,80,70,28,43,35,75,58,92,69,68,64,77,68,46,77,45,77,55,93,89,35,83,41,60,30,27,62,35,10,66,94,52,28,33,36,33,29,79,41,91,45,70,90,69,48,57,51,84,68,49,20,64,55,54,21,66,26,81,53,22,78,79,30,21,26,30,32,42,33,17,78,77,48,44,46,33,33,37,44,49,38,20,38,58,96,67,47,74,53,40,51,51,50,64,56,50,47,43,46,50,51,44,32,32,75,66,70,57,33,49,50,51,28,38,39,37,32,81,36,41,62,37,39,36,36,40,91,45,90,92,38,52,33,36,43,31,33,59,49,44,81,51,34,41,34,40,32,73,127,112,46,64,36,34,38,29,22,21,36,43,47,20,30,39,39,31,60,42,69,87,36,94,75,83,83,51,42,67,56,39,32,49,38,25,30,62,41,73,32,60,34,36,56,30,39,36,40,39,33,70,39,82,52,90,84,33,70,26,18,50,46,39,24,39,33,78,32,50,71,54,52,79,50,59,39,56,51,34,35,50,56,51,46,41,45,76,70,62,73,47,87,68,47,66,44,35,30,34,32,82,76,44,75,39,46,37,33,58,44,93,87,65,34,27,36,36,54,62,40,58,69,33,61,46,29,79,68,29,44,36,76,56,92,70,70,64,79,68,46,74,46,76,54,94,90,35,81,41,61,29,26,62,36,11,67,96,50,28,33,36,32,27,79,40,91,44,68,92,70,50,57,50,84,67,49,22,63,55,55,21,65,25,78,52,23,78,77,29,21,26,30,32,41,33,18,78,76,49,45,46,33,34,39,42,50,38,22,39,58,99,66,47,74,52,41,51,50,50,66,56,51,47,42,46,50,51,45,33,32,77,67,71,56,31,49,51,52,29,36,38,36,33,81,36,40,62,36,39,36,37,40,91,46,91,91,38,51,33,37,42,32,33,60,49,43,81,51,34,39,35,41,32,72,128

pLDDT: mean 96.77, std 2.82, range [80.12, 98.94]

Foldseek 3Di:
DFKWFWKWFLQQIETEGECAPPPDDDALVNLLQQCDVPRHVHHQKYWYWAPAPDPVFLTEIWIAGNSSHTDFDAPTVVFQVVVVCVVVPVDPDQWGWYQTPVGIWIKGQDPVQKIKTFLFFKDFQCVQLVFPDHDGDLWDWDADPNDIFIWGWIDSVYIETEGEDADPVPPPQVPVVVCQQVDVRRVQGHKYKYWYQPQQAEIEIWIQGRPHGTDQDGQVHQQGVNQSCVVVVGHDQWHWYQGNSGIWIWGDPDHPDTIMIMGHMDTDDMDDDDD/DFKWFWKWFLQQIETEGECAPPPDDDALVNLLQQCDVPRHVHHQKYWYWAPAPDPPFLTEIWIAGNSSHTDFDAPTVVFQVVVVCVVVPVDPDQWGWYQTPVGIWIKGQDPVRKIKTFLFFKDFQCVQLVFPDHDGDLWDWDADPNDIFIWGWIDSVYIETEGEDADPVPPPQQPVVVCQQVDVRRVQGHKYKYWYQPQQAEIEIWIQGRPHGTDQDGQVHQQGVNQSCVVVVGHDQWHWYQGNSGIWIWGDPDHPDTIMIMGHMDTDDMDDDDD

InterPro domains:
  IPR001653 Diaminopimelate epimerase, DapF [MF_00197] (2-275)
  IPR001653 Diaminopimelate epimerase, DapF [PF01678] (4-123)
  IPR001653 Diaminopimelate epimerase, DapF [PF01678] (153-266)
  IPR001653 Diaminopimelate epimerase, DapF [PTHR31689] (2-274)
  IPR001653 Diaminopimelate epimerase, DapF [TIGR00652] (2-273)
  IPR018510 Diaminopimelate epimerase, active site [PS01326] (65-79)